Protein AF-A0A958FYV3-F1 (afdb_monomer)

Nearest PDB structures (foldseek):
  8fy4-assembly1_B  TM=3.371E-01  e=1.251E-02  Gallus gallus
  5wlc-assembly1_NJ  TM=3.368E-01  e=6.488E-02  Saccharomyces cerevisiae BY4741
  7d5t-assembly1_RD  TM=2.817E-01  e=2.344E-01  Saccharomyces cerevisiae S288C
  8qai-assembly2_B  TM=2.475E-01  e=8.136E-01  synthetic construct
  1ukl-assembly1_A  TM=3.806E-01  e=6.829E+00  Mus musculus

Secondary structure (DSSP, 8-state):
-----------SSHHHHHHHHHHHHHHHTTT-HHHHHHHHHHHHTS-----HHHHHHHHHHHHHTT-TTHHHHHHHHHHH-TT-HHHHHHHHHHHHTTS--HHHHHHHHHHHHHS-HHHHTT-HHHHHHHHHHHHHTT-HHHHHHHHHHHHHHS-GGGHHHHHHHHHIIIIIT-------SHHHHHHHHHHHHHHHHHHHHHHHHTT-GGGHHHHHHHHHHHHHHHHHHHHSS-TTSS-TTHHHHHHHHHHHHHHHHHHHHHHH----TTS-THHHHHHHHHHHHHTT-HHHHHHHHHHH-TTS---HHHHHHHHHHHHHHHHHHTPPP---S------------HHHHHHHHHHHTTTTHHHHHHHHHT-HHHHHHHHHHHHHH-

Radius of gyration: 28.13 Å; Cα contacts (8 Å, |Δi|>4): 387; chains: 1; bounding box: 64×42×103 Å

Structure (mmCIF, N/CA/C/O backbone):
data_AF-A0A958FYV3-F1
#
_entry.id   AF-A0A958FYV3-F1
#
loop_
_atom_site.group_PDB
_atom_site.id
_atom_site.type_symbol
_atom_site.label_atom_id
_atom_site.label_alt_id
_atom_site.label_comp_id
_atom_site.label_asym_id
_atom_site.label_entity_id
_atom_site.label_seq_id
_atom_site.pdbx_PDB_ins_code
_atom_site.Cartn_x
_atom_site.Cartn_y
_atom_site.Cartn_z
_atom_site.occupancy
_atom_site.B_iso_or_equiv
_atom_site.auth_seq_id
_atom_site.auth_comp_id
_atom_site.auth_asym_id
_atom_site.auth_atom_id
_atom_site.pdbx_PDB_model_num
ATOM 1 N N . MET A 1 1 ? 13.587 -24.265 -43.098 1.00 34.12 1 MET A N 1
ATOM 2 C CA . MET A 1 1 ? 14.657 -23.269 -42.866 1.00 34.12 1 MET A CA 1
ATOM 3 C C . MET A 1 1 ? 14.611 -22.911 -41.385 1.00 34.12 1 MET A C 1
ATOM 5 O O . MET A 1 1 ? 13.735 -22.169 -40.984 1.00 34.12 1 MET A O 1
ATOM 9 N N . MET A 1 2 ? 15.181 -23.729 -40.501 1.00 28.36 2 MET A N 1
ATOM 10 C CA . MET A 1 2 ? 16.553 -23.625 -39.972 1.00 28.36 2 MET A CA 1
ATOM 11 C C . MET A 1 2 ? 16.970 -22.205 -39.547 1.00 28.36 2 MET A C 1
ATOM 13 O O . MET A 1 2 ? 17.449 -21.427 -40.358 1.00 28.36 2 MET A O 1
ATOM 17 N N . GLN A 1 3 ? 16.739 -21.961 -38.249 1.00 29.12 3 GLN A N 1
ATOM 18 C CA . GLN A 1 3 ? 17.515 -21.198 -37.262 1.00 29.12 3 GLN A CA 1
ATOM 19 C C . GLN A 1 3 ? 18.078 -19.818 -37.642 1.00 29.12 3 GLN A C 1
ATOM 21 O O . GLN A 1 3 ? 19.073 -19.697 -38.343 1.00 29.12 3 GLN A O 1
ATOM 26 N N . SER A 1 4 ? 17.556 -18.802 -36.953 1.00 27.12 4 SER A N 1
ATOM 27 C CA . SER A 1 4 ? 18.379 -17.752 -36.351 1.00 27.12 4 SER A CA 1
ATOM 28 C C . SER A 1 4 ? 17.964 -17.629 -34.884 1.00 27.12 4 SER A C 1
ATOM 30 O O . SER A 1 4 ? 17.091 -16.847 -34.520 1.00 27.12 4 SER A O 1
ATOM 32 N N . ASN A 1 5 ? 18.550 -18.490 -34.047 1.00 36.88 5 ASN A N 1
ATOM 33 C CA . ASN A 1 5 ? 18.664 -18.222 -32.620 1.00 36.88 5 ASN A CA 1
ATOM 34 C C . ASN A 1 5 ? 19.644 -17.055 -32.491 1.00 36.88 5 ASN A C 1
ATOM 36 O O . ASN A 1 5 ? 20.856 -17.259 -32.582 1.00 36.88 5 ASN A O 1
ATOM 40 N N . ALA A 1 6 ? 19.136 -15.840 -32.297 1.00 31.92 6 ALA A N 1
ATOM 41 C CA . ALA A 1 6 ? 19.962 -14.765 -31.777 1.00 31.92 6 ALA A CA 1
ATOM 42 C C . ALA A 1 6 ? 20.358 -15.159 -30.346 1.00 31.92 6 ALA A C 1
ATOM 44 O O . ALA A 1 6 ? 19.567 -15.063 -29.410 1.00 31.92 6 ALA A O 1
ATOM 45 N N . ALA A 1 7 ? 21.569 -15.695 -30.201 1.00 32.12 7 ALA A N 1
ATOM 46 C CA . ALA A 1 7 ? 22.191 -15.902 -28.905 1.00 32.12 7 ALA A CA 1
ATOM 47 C C . ALA A 1 7 ? 22.250 -14.556 -28.152 1.00 32.12 7 ALA A C 1
ATOM 49 O O . ALA A 1 7 ? 22.536 -13.532 -28.782 1.00 32.12 7 ALA A O 1
ATOM 50 N N . PRO A 1 8 ? 22.011 -14.528 -26.828 1.00 39.31 8 PRO A N 1
ATOM 51 C CA . PRO A 1 8 ? 22.150 -13.306 -26.050 1.00 39.31 8 PRO A CA 1
ATOM 52 C C . PRO A 1 8 ? 23.598 -12.818 -26.160 1.00 39.31 8 PRO A C 1
ATOM 54 O O . PRO A 1 8 ? 24.545 -13.562 -25.890 1.00 39.31 8 PRO A O 1
ATOM 57 N N . GLN A 1 9 ? 23.769 -11.575 -26.608 1.00 42.88 9 GLN A N 1
ATOM 58 C CA . GLN A 1 9 ? 25.075 -10.943 -26.755 1.00 42.88 9 GLN A CA 1
ATOM 59 C C . GLN A 1 9 ? 25.784 -10.883 -25.389 1.00 42.88 9 GLN A C 1
ATOM 61 O O . GLN A 1 9 ? 25.399 -10.142 -24.494 1.00 42.88 9 GLN A O 1
ATOM 66 N N . SER A 1 10 ? 26.813 -11.724 -25.240 1.00 39.25 10 SER A N 1
ATOM 67 C CA . SER A 1 10 ? 27.943 -11.639 -24.299 1.00 39.25 10 SER A CA 1
ATOM 68 C C . SER A 1 10 ? 27.674 -11.065 -22.895 1.00 39.25 10 SER A C 1
ATOM 70 O O . SER A 1 10 ? 28.091 -9.956 -22.557 1.00 39.25 10 SER A O 1
ATOM 72 N N . ALA A 1 11 ? 27.094 -11.879 -22.017 1.00 48.62 11 ALA A N 1
ATOM 73 C CA . ALA A 1 11 ? 27.139 -11.671 -20.572 1.00 48.62 11 ALA A CA 1
ATOM 74 C C . ALA A 1 11 ? 28.494 -12.131 -19.986 1.00 48.62 11 ALA A C 1
ATOM 76 O O . ALA A 1 11 ? 28.552 -13.222 -19.429 1.00 48.62 11 ALA A O 1
ATOM 77 N N . THR A 1 12 ? 29.601 -11.381 -20.121 1.00 50.53 12 THR A N 1
ATOM 78 C CA . THR A 1 12 ? 30.914 -11.940 -19.693 1.00 50.53 12 THR A CA 1
ATOM 79 C C . THR A 1 12 ? 31.930 -11.029 -18.982 1.00 50.53 12 THR A C 1
ATOM 81 O O . THR A 1 12 ? 32.931 -11.555 -18.503 1.00 50.53 12 THR A O 1
ATOM 84 N N . SER A 1 13 ? 31.698 -9.728 -18.748 1.00 50.72 13 SER A N 1
ATOM 85 C CA . SER A 1 13 ? 32.551 -8.982 -17.783 1.00 50.72 13 SER A CA 1
ATOM 86 C C . SER A 1 13 ? 31.850 -7.835 -17.047 1.00 50.72 13 SER A C 1
ATOM 88 O O . SER A 1 13 ? 32.002 -7.714 -15.833 1.00 50.72 13 SER A O 1
ATOM 90 N N . ASN A 1 14 ? 31.020 -7.043 -17.732 1.00 53.59 14 ASN A N 1
ATOM 91 C CA . ASN A 1 14 ? 30.346 -5.892 -17.114 1.00 53.59 14 ASN A CA 1
ATOM 92 C C . ASN A 1 14 ? 29.138 -6.276 -16.236 1.00 53.59 14 ASN A C 1
ATOM 94 O O . ASN A 1 14 ? 28.876 -5.603 -15.243 1.00 53.59 14 ASN A O 1
ATOM 98 N N . SER A 1 15 ? 28.476 -7.407 -16.510 1.00 62.34 15 SER A N 1
ATOM 99 C CA . SER A 1 15 ? 27.395 -7.936 -15.659 1.00 62.34 15 SER A CA 1
ATOM 100 C C . SER A 1 15 ? 27.889 -8.380 -14.280 1.00 62.34 15 SER A C 1
ATOM 102 O O . SER A 1 15 ? 27.174 -8.255 -13.284 1.00 62.34 15 SER A O 1
ATOM 104 N N . ARG A 1 16 ? 29.139 -8.856 -14.203 1.00 75.31 16 ARG A N 1
ATOM 105 C CA . ARG A 1 16 ? 29.803 -9.187 -12.939 1.00 75.31 16 ARG A CA 1
ATOM 106 C C . ARG A 1 16 ? 30.063 -7.930 -12.112 1.00 75.31 16 ARG A C 1
ATOM 108 O O . ARG A 1 16 ? 29.813 -7.954 -10.918 1.00 75.31 16 ARG A O 1
ATOM 115 N N . LEU A 1 17 ? 30.459 -6.825 -12.751 1.00 80.69 17 LEU A N 1
ATOM 116 C CA . LEU A 1 17 ? 30.660 -5.542 -12.072 1.00 80.69 17 LEU A CA 1
ATOM 117 C C . LEU A 1 17 ? 29.359 -4.990 -11.477 1.00 80.69 17 LEU A C 1
ATOM 119 O O . LEU A 1 17 ? 29.371 -4.554 -10.329 1.00 80.69 17 LEU A O 1
ATOM 123 N N . LEU A 1 18 ? 28.239 -5.045 -12.212 1.00 81.81 18 LEU A N 1
ATOM 124 C CA . LEU A 1 18 ? 26.937 -4.618 -11.681 1.00 81.81 18 LEU A CA 1
ATOM 125 C C . LEU A 1 18 ? 26.491 -5.503 -10.508 1.00 81.81 18 LEU A C 1
ATOM 127 O O . LEU A 1 18 ? 26.001 -5.000 -9.500 1.00 81.81 18 LEU A O 1
ATOM 131 N N . ARG A 1 19 ? 26.698 -6.820 -10.609 1.00 85.12 19 ARG A N 1
ATOM 132 C CA . ARG A 1 19 ? 26.375 -7.765 -9.532 1.00 85.12 19 ARG A CA 1
ATOM 133 C C . ARG A 1 19 ? 27.245 -7.553 -8.292 1.00 85.12 19 ARG A C 1
ATOM 135 O O . ARG A 1 19 ? 26.725 -7.554 -7.181 1.00 85.12 19 ARG A O 1
ATOM 142 N N . ASP A 1 20 ? 28.547 -7.359 -8.472 1.00 87.19 20 ASP A N 1
ATOM 143 C CA . ASP A 1 20 ? 29.481 -7.094 -7.377 1.00 87.19 20 ASP A CA 1
ATOM 144 C C . ASP A 1 20 ? 29.157 -5.756 -6.698 1.00 87.19 20 ASP A C 1
ATOM 146 O O . ASP A 1 20 ? 29.166 -5.676 -5.469 1.00 87.19 20 ASP A O 1
ATOM 150 N N . PHE A 1 21 ? 28.792 -4.735 -7.480 1.00 88.56 21 PHE A N 1
ATOM 151 C CA . PHE A 1 21 ? 28.293 -3.462 -6.965 1.00 88.56 21 PHE A CA 1
ATOM 152 C C . PHE A 1 21 ? 27.002 -3.642 -6.158 1.00 88.56 21 PHE A C 1
ATOM 154 O O . PHE A 1 21 ? 26.934 -3.208 -5.010 1.00 88.56 21 PHE A O 1
ATOM 161 N N . TYR A 1 22 ? 26.002 -4.327 -6.719 1.00 88.31 22 TYR A N 1
ATOM 162 C CA . TYR A 1 22 ? 24.737 -4.603 -6.040 1.00 88.31 22 TYR A CA 1
ATOM 163 C C . TYR A 1 22 ? 24.958 -5.320 -4.699 1.00 88.31 22 TYR A C 1
ATOM 165 O O . TYR A 1 22 ? 24.436 -4.895 -3.672 1.00 88.31 22 TYR A O 1
ATOM 173 N N . ASN A 1 23 ? 25.816 -6.342 -4.675 1.00 88.50 23 ASN A N 1
ATOM 174 C CA . ASN A 1 23 ? 26.154 -7.073 -3.452 1.00 88.50 23 ASN A CA 1
ATOM 175 C C . ASN A 1 23 ? 26.835 -6.193 -2.393 1.00 88.50 23 ASN A C 1
ATOM 177 O O . ASN A 1 23 ? 26.639 -6.411 -1.197 1.00 88.50 23 ASN A O 1
ATOM 181 N N . GLN A 1 24 ? 27.654 -5.221 -2.804 1.00 90.31 24 GLN A N 1
ATOM 182 C CA . GLN A 1 24 ? 28.223 -4.240 -1.879 1.00 90.31 24 GLN A CA 1
ATOM 183 C C . GLN A 1 24 ? 27.143 -3.303 -1.344 1.00 90.31 24 GLN A C 1
ATOM 185 O O . GLN A 1 24 ? 27.099 -3.064 -0.140 1.00 90.31 24 GLN A O 1
ATOM 190 N N . LEU A 1 25 ? 26.262 -2.821 -2.222 1.00 88.50 25 LEU A N 1
ATOM 191 C CA . LEU A 1 25 ? 25.208 -1.874 -1.886 1.00 88.50 25 LEU A CA 1
ATOM 192 C C . LEU A 1 25 ? 24.203 -2.462 -0.880 1.00 88.50 25 LEU A C 1
ATOM 194 O O . LEU A 1 25 ? 23.934 -1.831 0.138 1.00 88.50 25 LEU A O 1
ATOM 198 N N . VAL A 1 26 ? 23.737 -3.698 -1.093 1.00 86.31 26 VAL A N 1
ATOM 199 C CA . VAL A 1 26 ? 22.810 -4.401 -0.178 1.00 86.31 26 VAL A CA 1
ATOM 200 C C . VAL A 1 26 ? 23.383 -4.528 1.238 1.00 86.31 26 VAL A C 1
ATOM 202 O O . VAL A 1 26 ? 22.663 -4.392 2.221 1.00 86.31 26 VAL A O 1
ATOM 205 N N . ARG A 1 27 ? 24.698 -4.743 1.379 1.00 86.38 27 ARG A N 1
ATOM 206 C CA . ARG A 1 27 ? 25.340 -4.869 2.702 1.00 86.38 27 ARG A CA 1
ATOM 207 C C . ARG A 1 27 ? 25.347 -3.568 3.495 1.00 86.38 27 ARG A C 1
ATOM 209 O O . ARG A 1 27 ? 25.467 -3.613 4.716 1.00 86.38 27 ARG A O 1
ATOM 216 N N . VAL A 1 28 ? 25.282 -2.427 2.812 1.00 86.56 28 VAL A N 1
ATOM 217 C CA . VAL A 1 28 ? 25.416 -1.112 3.445 1.00 86.56 28 VAL A CA 1
ATOM 218 C C . VAL A 1 28 ? 24.125 -0.305 3.454 1.00 86.56 28 VAL A C 1
ATOM 220 O O . VAL A 1 28 ? 24.064 0.650 4.218 1.00 86.56 28 VAL A O 1
ATOM 223 N N . GLU A 1 29 ? 23.093 -0.670 2.682 1.00 80.94 29 GLU A N 1
ATOM 224 C CA . GLU A 1 29 ? 21.875 0.149 2.547 1.00 80.94 29 GLU A CA 1
ATOM 225 C C . GLU A 1 29 ? 21.207 0.454 3.900 1.00 80.94 29 GLU A C 1
ATOM 227 O O . GLU A 1 29 ? 20.852 1.601 4.158 1.00 80.94 29 GLU A O 1
ATOM 232 N N . TYR A 1 30 ? 21.132 -0.535 4.798 1.00 75.81 30 TYR A N 1
ATOM 233 C CA . TYR A 1 30 ? 20.555 -0.373 6.137 1.00 75.81 30 TYR A CA 1
ATOM 234 C C . TYR A 1 30 ? 21.606 -0.062 7.209 1.00 75.81 30 TYR A C 1
ATOM 236 O O . TYR A 1 30 ? 21.334 0.677 8.150 1.00 75.81 30 TYR A O 1
ATOM 244 N N . ALA A 1 31 ? 22.815 -0.616 7.075 1.00 80.50 31 ALA A N 1
ATOM 245 C CA . ALA A 1 31 ? 23.867 -0.482 8.084 1.00 80.50 31 ALA A CA 1
ATOM 246 C C . ALA A 1 31 ? 24.585 0.877 8.031 1.00 80.50 31 ALA A C 1
ATOM 248 O O . ALA A 1 31 ? 25.045 1.377 9.056 1.00 80.50 31 ALA A O 1
ATOM 249 N N . ASN A 1 32 ? 24.710 1.471 6.840 1.00 84.12 32 ASN A N 1
ATOM 250 C CA . ASN A 1 32 ? 25.352 2.765 6.627 1.00 84.12 32 ASN A CA 1
ATOM 251 C C . ASN A 1 32 ? 24.767 3.487 5.391 1.00 84.12 32 ASN A C 1
ATOM 253 O O . ASN A 1 32 ? 25.402 3.519 4.328 1.00 84.12 32 ASN A O 1
ATOM 257 N N . PRO A 1 33 ? 23.583 4.117 5.525 1.00 84.38 33 PRO A N 1
ATOM 258 C CA . PRO A 1 33 ? 22.890 4.778 4.414 1.00 84.38 33 PRO A CA 1
ATOM 259 C C . PRO A 1 33 ? 23.734 5.843 3.697 1.00 84.38 33 PRO A C 1
ATOM 261 O O . PRO A 1 33 ? 23.690 5.954 2.475 1.00 84.38 33 PRO A O 1
ATOM 264 N N . ASN A 1 34 ? 24.578 6.581 4.428 1.00 87.19 34 ASN A N 1
ATOM 265 C CA . ASN A 1 34 ? 25.470 7.594 3.850 1.00 87.19 34 ASN A CA 1
ATOM 266 C C . ASN A 1 34 ? 26.533 6.983 2.927 1.00 87.19 34 ASN A C 1
ATOM 268 O O . ASN A 1 34 ? 26.903 7.574 1.912 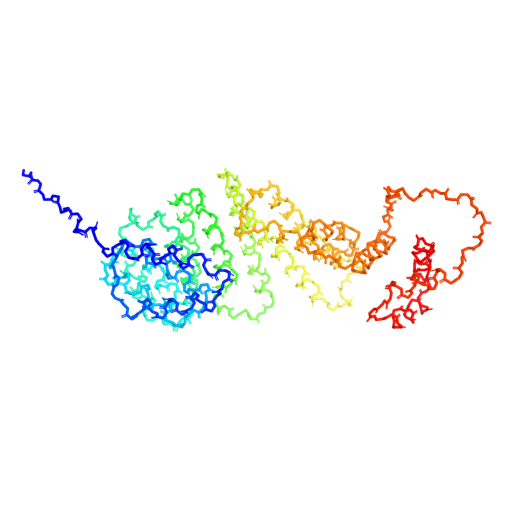1.00 87.19 34 ASN A O 1
ATOM 272 N N . GLN A 1 35 ? 27.051 5.804 3.275 1.00 89.88 35 GLN A N 1
ATOM 273 C CA . GLN A 1 35 ? 27.976 5.076 2.411 1.00 89.88 35 GLN A CA 1
ATOM 274 C C . GLN A 1 35 ? 27.256 4.511 1.185 1.00 89.88 35 GLN A C 1
ATOM 276 O O . GLN A 1 35 ? 27.796 4.593 0.083 1.00 89.88 35 GLN A O 1
ATOM 281 N N . ALA A 1 36 ? 26.040 3.988 1.359 1.00 88.38 36 ALA A N 1
ATOM 282 C CA . ALA A 1 36 ? 25.208 3.515 0.257 1.00 88.38 36 ALA A CA 1
ATOM 283 C C . ALA A 1 36 ? 24.913 4.638 -0.755 1.00 88.38 36 ALA A C 1
ATOM 285 O O . ALA A 1 36 ? 25.054 4.438 -1.960 1.00 88.38 36 ALA A O 1
ATOM 286 N N . PHE A 1 37 ? 24.615 5.844 -0.264 1.00 90.25 37 PHE A N 1
ATOM 287 C CA . PHE A 1 37 ? 24.404 7.037 -1.086 1.00 90.25 37 PHE A CA 1
ATOM 288 C C . PHE A 1 37 ? 25.637 7.366 -1.944 1.00 90.25 37 PHE A C 1
ATO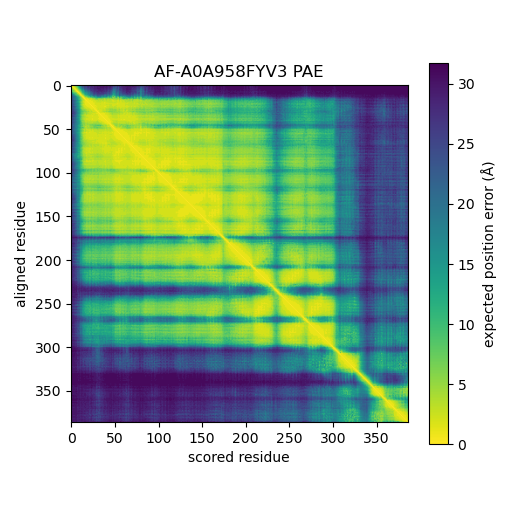M 290 O O . PHE A 1 37 ? 25.540 7.471 -3.161 1.00 90.25 37 PHE A O 1
ATOM 297 N N . LYS A 1 38 ? 26.832 7.408 -1.338 1.00 90.62 38 LYS A N 1
ATOM 298 C CA . LYS A 1 38 ? 28.089 7.650 -2.073 1.00 90.62 38 LYS A CA 1
ATOM 299 C C . LYS A 1 38 ? 28.391 6.573 -3.116 1.00 90.62 38 LYS A C 1
ATOM 301 O O . LYS A 1 38 ? 28.961 6.871 -4.162 1.00 90.62 38 LYS A O 1
ATOM 306 N N . LEU A 1 39 ? 28.045 5.314 -2.838 1.00 91.44 39 LEU A N 1
ATOM 307 C CA . LEU A 1 39 ? 28.208 4.235 -3.815 1.00 91.44 39 LEU A CA 1
ATOM 308 C C . LEU A 1 39 ? 27.315 4.457 -5.040 1.00 91.44 39 LEU A C 1
ATOM 310 O O . LEU A 1 39 ? 27.761 4.194 -6.154 1.00 91.44 39 LEU A O 1
ATOM 314 N N . LEU A 1 40 ? 26.095 4.967 -4.854 1.00 92.19 40 LEU A N 1
ATOM 315 C CA . LEU A 1 40 ? 25.18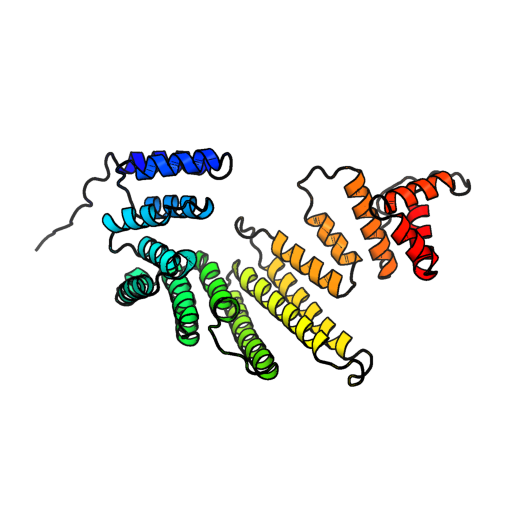6 5.311 -5.950 1.00 92.19 40 LEU A CA 1
ATOM 316 C C . LEU A 1 40 ? 25.677 6.508 -6.781 1.00 92.19 40 LEU A C 1
ATOM 318 O O . LEU A 1 40 ? 25.537 6.487 -8.002 1.00 92.19 40 LEU A O 1
ATOM 322 N N . ASP A 1 41 ? 26.325 7.501 -6.170 1.00 90.00 41 ASP A N 1
ATOM 323 C CA . ASP A 1 41 ? 26.976 8.581 -6.928 1.00 90.00 41 ASP A CA 1
ATOM 324 C C . ASP A 1 41 ? 28.082 8.029 -7.843 1.00 90.00 41 ASP A C 1
ATOM 326 O O . ASP A 1 41 ? 28.078 8.265 -9.052 1.00 90.00 41 ASP A O 1
ATOM 330 N N . VAL A 1 42 ? 28.970 7.188 -7.295 1.00 87.56 42 VAL A N 1
ATOM 331 C CA . VAL A 1 42 ? 30.026 6.504 -8.071 1.00 87.56 42 VAL A CA 1
ATOM 332 C C . VAL A 1 42 ? 29.431 5.592 -9.144 1.00 87.56 42 VAL A C 1
ATOM 334 O O . VAL A 1 42 ? 30.024 5.397 -10.209 1.00 87.56 42 VAL A O 1
ATOM 337 N N . PHE A 1 43 ? 28.266 5.005 -8.872 1.00 86.56 43 PHE A N 1
ATOM 338 C CA . PHE A 1 43 ? 27.563 4.171 -9.831 1.00 86.56 43 PHE A CA 1
ATOM 339 C C . PHE A 1 43 ? 27.177 4.959 -11.086 1.00 86.56 43 PHE A C 1
ATOM 341 O O . PHE A 1 43 ? 27.436 4.516 -12.202 1.00 86.56 43 PHE A O 1
ATOM 348 N N . LEU A 1 44 ? 26.623 6.155 -10.906 1.00 84.00 44 LEU A N 1
ATOM 349 C CA . LEU A 1 44 ? 26.161 7.014 -11.997 1.00 84.00 44 LEU A CA 1
ATOM 350 C C . LEU A 1 44 ? 27.299 7.596 -12.847 1.00 84.00 44 LEU A C 1
ATOM 352 O O . LEU A 1 44 ? 27.073 7.992 -13.989 1.00 84.00 44 LEU A O 1
ATOM 356 N N . GLU A 1 45 ? 28.518 7.636 -12.314 1.00 85.88 45 GLU A N 1
ATOM 357 C CA . GLU A 1 45 ? 29.718 8.089 -13.029 1.00 85.88 45 GLU A CA 1
ATOM 358 C C . GLU A 1 45 ? 30.389 6.981 -13.859 1.00 85.88 45 GLU A C 1
ATOM 360 O O . GLU A 1 45 ? 31.272 7.252 -14.678 1.00 85.88 45 GLU A O 1
ATOM 365 N N . ARG A 1 46 ? 29.986 5.718 -13.672 1.00 82.88 46 ARG A N 1
ATOM 366 C CA . ARG A 1 46 ? 30.576 4.554 -14.346 1.00 82.88 46 ARG A CA 1
ATOM 367 C C . ARG A 1 46 ? 29.594 3.918 -15.325 1.00 82.88 46 ARG A C 1
ATOM 369 O O . ARG A 1 46 ? 28.380 3.979 -15.171 1.00 82.88 46 ARG A O 1
ATOM 376 N N . LYS A 1 47 ? 30.134 3.255 -16.350 1.00 79.81 47 LYS A N 1
ATOM 377 C CA . LYS A 1 47 ? 29.330 2.454 -17.281 1.00 79.81 47 LYS A CA 1
ATOM 378 C C . LYS A 1 47 ? 29.173 1.038 -16.737 1.00 79.81 47 LYS A C 1
ATOM 380 O O . LYS A 1 47 ? 30.151 0.296 -16.672 1.00 79.81 47 LYS A O 1
ATOM 385 N N . TYR A 1 48 ? 27.944 0.677 -16.393 1.00 80.62 48 TYR A N 1
ATOM 386 C CA . TYR A 1 48 ? 27.540 -0.691 -16.078 1.00 80.62 48 TYR A CA 1
ATOM 387 C C . TYR A 1 48 ? 26.647 -1.227 -17.190 1.00 80.62 48 TYR A C 1
ATOM 389 O O . TYR A 1 48 ? 25.943 -0.450 -17.826 1.00 80.62 48 TYR A O 1
ATOM 397 N N . ASN A 1 49 ? 26.680 -2.545 -17.378 1.00 81.69 49 ASN A N 1
ATOM 398 C CA . ASN A 1 49 ? 25.740 -3.301 -18.202 1.00 81.69 49 ASN A CA 1
ATOM 399 C C . ASN A 1 49 ? 25.288 -4.508 -17.378 1.00 81.69 49 ASN A C 1
ATOM 401 O O . ASN A 1 49 ? 26.088 -5.062 -16.614 1.00 81.69 49 ASN A O 1
ATOM 405 N N . GLY A 1 50 ? 24.058 -4.967 -17.557 1.00 84.69 50 GLY A N 1
ATOM 406 C CA . GLY A 1 50 ? 23.580 -6.158 -16.865 1.00 84.69 50 GLY A CA 1
ATOM 407 C C . GLY A 1 50 ? 22.097 -6.434 -17.075 1.00 84.69 50 GLY A C 1
ATOM 408 O O . GLY A 1 50 ? 21.415 -5.645 -17.714 1.00 84.69 50 GLY A O 1
ATOM 409 N N . PRO A 1 51 ? 21.598 -7.577 -16.576 1.00 89.56 51 PRO A N 1
ATOM 410 C CA . PRO A 1 51 ? 20.199 -7.960 -16.738 1.00 89.56 51 PRO A CA 1
ATOM 411 C C . PRO A 1 51 ? 19.235 -6.952 -16.081 1.00 89.56 51 PRO A C 1
ATOM 413 O O . PRO A 1 51 ? 19.618 -6.330 -15.081 1.00 89.56 51 PRO A O 1
ATOM 416 N N . PRO A 1 52 ? 17.987 -6.844 -16.581 1.00 90.50 52 PRO A N 1
ATOM 417 C CA . PRO A 1 52 ? 16.975 -5.920 -16.065 1.00 90.50 52 PRO A CA 1
ATOM 418 C C . PRO A 1 52 ? 16.771 -6.009 -14.552 1.00 90.50 52 PRO A C 1
ATOM 420 O O . PRO A 1 52 ? 16.798 -4.984 -13.879 1.00 90.50 52 PRO A O 1
ATOM 423 N N . ASP A 1 53 ? 16.710 -7.224 -13.997 1.00 90.06 53 ASP A N 1
ATOM 424 C CA . ASP A 1 53 ? 16.535 -7.453 -12.556 1.00 90.06 53 ASP A CA 1
ATOM 425 C C . ASP A 1 53 ? 17.57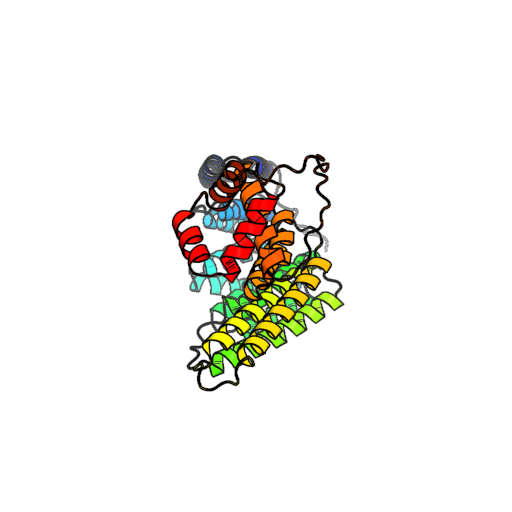7 -6.722 -11.698 1.00 90.06 53 ASP A C 1
ATOM 427 O O . ASP A 1 53 ? 17.274 -6.231 -10.613 1.00 90.06 53 ASP A O 1
ATOM 431 N N . LEU A 1 54 ? 18.832 -6.639 -12.155 1.00 91.00 54 LEU A N 1
ATOM 432 C CA . LEU A 1 54 ? 19.871 -5.933 -11.404 1.00 91.00 54 LEU A CA 1
ATOM 433 C C . LEU A 1 54 ? 19.691 -4.415 -11.485 1.00 91.00 54 LEU A C 1
ATOM 435 O O . LEU A 1 54 ? 19.912 -3.733 -10.486 1.00 91.00 54 LEU A O 1
ATOM 439 N N . TRP A 1 55 ? 19.268 -3.894 -12.638 1.00 93.75 55 TRP A N 1
ATOM 440 C CA . TRP A 1 55 ? 18.922 -2.480 -12.790 1.00 93.75 55 TRP A CA 1
ATOM 441 C C . TRP A 1 55 ? 17.723 -2.100 -11.916 1.00 93.75 55 TRP A C 1
ATOM 443 O O . TRP A 1 55 ? 17.812 -1.113 -11.182 1.00 93.75 55 TRP A O 1
ATOM 453 N N . HIS A 1 56 ? 16.668 -2.922 -11.925 1.00 92.56 56 HIS A N 1
ATOM 454 C CA . HIS A 1 56 ? 15.502 -2.800 -11.048 1.00 92.56 56 HIS A CA 1
ATOM 455 C C . HIS A 1 56 ? 15.944 -2.743 -9.583 1.00 92.56 56 HIS A C 1
ATOM 457 O O . HIS A 1 56 ? 15.696 -1.763 -8.885 1.00 92.56 56 HIS A O 1
ATOM 463 N N . ASN A 1 57 ? 16.695 -3.749 -9.126 1.00 91.44 57 ASN A N 1
ATOM 464 C CA . ASN A 1 57 ? 17.103 -3.854 -7.728 1.00 91.44 57 ASN A CA 1
ATOM 465 C C . ASN A 1 57 ? 17.963 -2.666 -7.260 1.00 91.44 57 ASN A C 1
ATOM 467 O O . ASN A 1 57 ? 17.745 -2.146 -6.165 1.00 91.44 57 ASN A O 1
ATOM 471 N N . VAL A 1 58 ? 18.916 -2.198 -8.076 1.00 92.44 58 VAL A N 1
ATOM 472 C CA . VAL A 1 58 ? 19.720 -1.008 -7.740 1.00 92.44 58 VAL A CA 1
ATOM 473 C C . VAL A 1 58 ? 18.848 0.251 -7.714 1.00 92.44 58 VAL A C 1
ATOM 475 O O . VAL A 1 58 ? 18.985 1.066 -6.799 1.00 92.44 58 VAL A O 1
ATOM 478 N N . GLY A 1 59 ? 17.921 0.400 -8.664 1.00 92.38 59 GLY A N 1
ATOM 479 C CA . GLY A 1 59 ? 16.959 1.501 -8.678 1.00 92.38 59 GLY A CA 1
ATOM 480 C C . GLY A 1 59 ? 16.041 1.508 -7.451 1.00 92.38 59 GLY A C 1
ATOM 481 O O . GLY A 1 59 ? 15.822 2.564 -6.859 1.00 92.38 59 GLY A O 1
ATOM 482 N N . MET A 1 60 ? 15.583 0.339 -6.996 1.00 90.19 60 MET A N 1
ATOM 483 C CA . MET A 1 60 ? 14.775 0.203 -5.779 1.00 90.19 60 MET A CA 1
ATOM 484 C C . MET A 1 60 ? 15.554 0.583 -4.517 1.00 90.19 60 MET A C 1
ATOM 486 O O . MET A 1 60 ? 15.009 1.277 -3.657 1.00 90.19 60 MET A O 1
ATOM 490 N N . ILE A 1 61 ? 16.835 0.207 -4.411 1.00 90.25 61 ILE A N 1
ATOM 491 C CA . ILE A 1 61 ? 17.692 0.667 -3.304 1.00 90.25 61 ILE A CA 1
ATOM 492 C C . ILE A 1 61 ? 17.843 2.192 -3.347 1.00 90.25 61 ILE A C 1
ATOM 494 O O . ILE A 1 61 ? 17.658 2.865 -2.332 1.00 90.25 61 ILE A O 1
ATOM 498 N N . ALA A 1 62 ? 18.123 2.756 -4.525 1.00 91.38 62 ALA A N 1
ATOM 499 C CA . ALA A 1 62 ? 18.213 4.203 -4.696 1.00 91.38 62 ALA A CA 1
ATOM 500 C C . ALA A 1 62 ? 16.902 4.911 -4.315 1.00 91.38 62 ALA A C 1
ATOM 502 O O . ALA A 1 62 ? 16.938 5.993 -3.731 1.00 91.38 62 ALA A O 1
ATOM 503 N N . SER A 1 63 ? 15.753 4.285 -4.578 1.00 88.19 63 SER A N 1
ATOM 504 C CA . SER A 1 63 ? 14.446 4.774 -4.141 1.00 88.19 63 SER A CA 1
ATOM 505 C C . SER A 1 63 ? 14.274 4.745 -2.626 1.00 88.19 63 SER A C 1
ATOM 507 O O . SER A 1 63 ? 13.849 5.745 -2.053 1.00 88.19 63 SER A O 1
ATOM 509 N N . ARG A 1 64 ? 14.641 3.644 -1.957 1.00 86.25 64 ARG A N 1
ATOM 510 C CA . ARG A 1 64 ? 14.576 3.538 -0.486 1.00 86.25 64 ARG A CA 1
ATOM 511 C C . ARG A 1 64 ? 15.453 4.573 0.214 1.00 86.25 64 ARG A C 1
ATOM 513 O O . ARG A 1 64 ? 15.066 5.105 1.247 1.00 86.25 64 ARG A O 1
ATOM 520 N N . LEU A 1 65 ? 16.607 4.887 -0.372 1.00 86.12 65 LEU A N 1
ATOM 521 C CA . LEU A 1 65 ? 17.518 5.930 0.110 1.00 86.12 65 LEU A CA 1
ATOM 522 C C . LEU A 1 65 ? 17.088 7.350 -0.290 1.00 86.12 65 LEU A C 1
ATOM 524 O O . LEU A 1 65 ? 17.789 8.308 0.032 1.00 86.12 65 LEU A O 1
ATOM 528 N N . ASN A 1 66 ? 15.971 7.490 -1.011 1.00 86.94 66 ASN A N 1
ATOM 529 C CA . ASN A 1 66 ? 15.486 8.744 -1.579 1.00 86.94 66 ASN A CA 1
ATOM 530 C C . ASN A 1 66 ? 16.567 9.497 -2.384 1.00 86.94 66 ASN A C 1
ATOM 532 O O . ASN A 1 66 ? 16.725 10.714 -2.287 1.00 86.94 66 ASN A O 1
ATOM 536 N N . HIS A 1 67 ? 17.355 8.759 -3.169 1.00 90.56 67 HIS A N 1
ATOM 537 C CA . HIS A 1 67 ? 18.440 9.330 -3.957 1.00 90.56 67 HIS A CA 1
ATOM 538 C C . HIS A 1 67 ? 17.872 10.251 -5.059 1.00 90.56 67 HIS A C 1
ATOM 540 O O . HIS A 1 67 ? 16.961 9.842 -5.793 1.00 90.56 67 HIS A O 1
ATOM 546 N N . PRO A 1 68 ? 18.408 11.472 -5.256 1.00 86.81 68 PRO A N 1
ATOM 547 C CA . PRO A 1 68 ? 17.862 12.439 -6.214 1.00 86.81 68 PRO A CA 1
ATOM 548 C C . PRO A 1 68 ? 17.940 11.939 -7.660 1.00 86.81 68 PRO A C 1
ATOM 550 O O . PRO A 1 68 ? 17.071 12.229 -8.470 1.00 86.81 68 PRO A O 1
ATOM 553 N N . ARG A 1 69 ? 18.948 11.119 -7.971 1.00 88.81 69 ARG A N 1
ATOM 554 C CA . ARG A 1 69 ? 19.196 10.571 -9.315 1.00 88.81 69 ARG A CA 1
ATOM 555 C C . ARG A 1 69 ? 18.686 9.135 -9.507 1.00 88.81 69 ARG A C 1
ATOM 557 O O . ARG A 1 69 ? 19.117 8.445 -10.424 1.00 88.81 69 ARG A O 1
ATOM 564 N N . ARG A 1 70 ? 17.782 8.653 -8.642 1.00 91.12 70 ARG A N 1
ATOM 565 C CA . ARG A 1 70 ? 17.235 7.277 -8.701 1.00 91.12 70 ARG A CA 1
ATOM 566 C C . ARG A 1 70 ? 16.615 6.931 -10.061 1.00 91.12 70 ARG A C 1
ATOM 568 O O . ARG A 1 70 ? 16.817 5.832 -10.566 1.00 91.12 70 ARG A O 1
ATOM 575 N N . LEU A 1 71 ? 15.949 7.892 -10.702 1.00 90.88 71 LEU A N 1
ATOM 576 C CA . LEU A 1 71 ? 15.322 7.688 -12.007 1.00 90.88 71 LEU A CA 1
ATOM 577 C C . LEU A 1 71 ? 16.340 7.536 -13.145 1.00 90.88 71 LEU A C 1
ATOM 579 O O . LEU A 1 71 ? 16.093 6.822 -14.114 1.00 90.88 71 LEU A O 1
ATOM 583 N N . GLU A 1 72 ? 17.514 8.161 -13.026 1.00 92.56 72 GLU A N 1
ATOM 584 C CA . GLU A 1 72 ? 18.582 8.014 -14.019 1.00 92.56 72 GLU A CA 1
ATOM 585 C C . GLU A 1 72 ? 19.110 6.577 -14.084 1.00 92.56 72 GLU A C 1
ATOM 587 O O . GLU A 1 72 ? 19.494 6.124 -15.162 1.00 92.56 72 GLU A O 1
ATOM 592 N N . ILE A 1 73 ? 19.086 5.859 -12.955 1.00 92.31 73 ILE A N 1
ATOM 593 C CA . ILE A 1 73 ? 19.484 4.449 -12.856 1.00 92.31 73 ILE A CA 1
ATOM 594 C C . ILE A 1 73 ? 18.494 3.569 -13.621 1.00 92.31 73 ILE A C 1
ATOM 596 O O . ILE A 1 73 ? 18.906 2.805 -14.491 1.00 92.31 73 ILE A O 1
ATOM 600 N N . ILE A 1 74 ? 17.192 3.722 -13.359 1.00 94.00 74 ILE A N 1
ATOM 601 C CA . ILE A 1 74 ? 16.138 2.981 -14.072 1.00 94.00 74 ILE A CA 1
ATOM 602 C C . ILE A 1 74 ? 16.206 3.270 -15.578 1.00 94.00 74 ILE A C 1
ATOM 604 O O . ILE A 1 74 ? 16.238 2.355 -16.400 1.00 94.00 74 ILE A O 1
ATOM 608 N N . ARG A 1 75 ? 16.341 4.548 -15.957 1.00 93.38 75 ARG A N 1
ATOM 609 C CA . ARG A 1 75 ? 16.462 4.962 -17.363 1.00 93.38 75 ARG A CA 1
ATOM 610 C C . ARG A 1 75 ? 17.758 4.491 -18.021 1.00 93.38 75 ARG A C 1
ATOM 612 O O . ARG A 1 75 ? 17.794 4.358 -19.241 1.00 93.38 75 ARG A O 1
ATOM 619 N N . ALA A 1 76 ? 18.825 4.246 -17.259 1.00 91.75 76 ALA A N 1
ATOM 620 C CA . ALA A 1 76 ? 20.025 3.593 -17.777 1.00 91.75 76 ALA A CA 1
ATOM 621 C C . ALA A 1 76 ? 19.755 2.130 -18.132 1.00 91.75 76 ALA A C 1
ATOM 623 O O . ALA A 1 76 ? 20.110 1.724 -19.238 1.00 91.75 76 ALA A O 1
ATOM 624 N N . GLY A 1 77 ? 19.046 1.401 -17.267 1.00 92.50 77 GLY A N 1
ATOM 625 C CA . GLY A 1 77 ? 18.559 0.054 -17.563 1.00 92.50 77 GLY A CA 1
ATOM 626 C C . GLY A 1 77 ? 17.673 0.016 -18.809 1.00 92.50 77 GLY A C 1
ATOM 627 O O . GLY A 1 77 ? 17.922 -0.784 -19.703 1.00 92.50 77 GLY A O 1
ATOM 628 N N . LEU A 1 78 ? 16.719 0.945 -18.944 1.00 94.81 78 LEU A N 1
ATOM 629 C CA . LEU A 1 78 ? 15.831 1.034 -20.116 1.00 94.81 78 LEU A CA 1
ATOM 630 C C . LEU A 1 78 ? 16.548 1.371 -21.433 1.00 94.81 78 LEU A C 1
ATOM 632 O O . LEU A 1 78 ? 16.035 1.053 -22.503 1.00 94.81 78 LEU A O 1
ATOM 636 N N . ARG A 1 79 ? 17.731 2.001 -21.401 1.00 93.75 79 ARG A N 1
ATOM 637 C CA . ARG A 1 79 ? 18.546 2.169 -22.620 1.00 93.75 79 ARG A CA 1
ATOM 638 C C . ARG A 1 79 ? 19.132 0.843 -23.104 1.00 93.75 79 ARG A C 1
ATOM 640 O O . ARG A 1 79 ? 19.339 0.690 -24.303 1.00 93.75 79 ARG A O 1
ATOM 647 N N . GLU A 1 80 ? 19.416 -0.081 -22.188 1.00 91.56 80 GLU A N 1
ATOM 648 C CA . GLU A 1 80 ? 19.918 -1.425 -22.496 1.00 91.56 80 GLU A CA 1
ATOM 649 C C . GLU A 1 80 ? 18.763 -2.397 -22.800 1.00 91.56 80 GLU A C 1
ATOM 651 O O . GLU A 1 80 ? 18.857 -3.200 -23.726 1.00 91.56 80 GLU A O 1
ATOM 656 N N . TRP A 1 81 ? 17.646 -2.266 -22.078 1.00 94.38 81 TRP A N 1
ATOM 657 C CA . TRP A 1 81 ? 16.477 -3.145 -22.138 1.00 94.38 81 TRP A CA 1
ATOM 658 C C . TRP A 1 81 ? 15.182 -2.340 -22.347 1.00 94.38 81 TRP A C 1
ATOM 660 O O . TRP A 1 81 ? 14.375 -2.199 -21.429 1.00 94.38 81 TRP A O 1
ATOM 670 N N . PRO A 1 82 ? 14.953 -1.787 -23.551 1.00 94.06 82 PRO A N 1
ATOM 671 C CA . PRO A 1 82 ? 13.875 -0.824 -23.792 1.00 94.06 82 PRO A CA 1
ATOM 672 C C . PRO A 1 82 ? 12.461 -1.406 -23.715 1.00 94.06 82 PRO A C 1
ATOM 674 O O . PRO A 1 82 ? 11.501 -0.639 -23.639 1.00 94.06 82 PRO A O 1
ATOM 677 N N . GLU A 1 83 ? 12.310 -2.727 -23.784 1.00 94.00 83 GLU A N 1
ATOM 678 C CA . GLU A 1 83 ? 11.020 -3.433 -23.731 1.00 94.00 83 GLU A CA 1
ATOM 679 C C . GLU A 1 83 ? 10.812 -4.202 -22.420 1.00 94.00 83 GLU A C 1
ATOM 681 O O . GLU A 1 83 ? 9.863 -4.976 -22.314 1.00 94.00 83 GLU A O 1
ATOM 686 N N . ASP A 1 84 ? 11.693 -4.028 -21.432 1.00 95.88 84 ASP A N 1
ATOM 687 C CA . ASP A 1 84 ? 11.540 -4.710 -20.151 1.00 95.88 84 ASP A CA 1
ATOM 688 C C . ASP A 1 84 ? 10.356 -4.143 -19.355 1.00 95.88 84 ASP A C 1
ATOM 690 O O . ASP A 1 84 ? 10.279 -2.940 -19.104 1.00 95.88 84 ASP A O 1
ATOM 694 N N . VAL A 1 85 ? 9.417 -5.015 -18.979 1.00 95.88 85 VAL A N 1
ATOM 695 C CA . VAL A 1 85 ? 8.144 -4.613 -18.364 1.00 95.88 85 VAL A CA 1
ATOM 696 C C . VAL A 1 85 ? 8.348 -4.062 -16.956 1.00 95.88 85 VAL A C 1
ATOM 698 O O . VAL A 1 85 ? 7.742 -3.043 -16.632 1.00 95.88 85 VAL A O 1
ATOM 701 N N . ASP A 1 86 ? 9.197 -4.684 -16.132 1.00 93.19 86 ASP A N 1
ATOM 702 C CA . ASP A 1 86 ? 9.436 -4.234 -14.755 1.00 93.19 86 ASP A CA 1
ATOM 703 C C . ASP A 1 86 ? 10.121 -2.861 -14.744 1.00 93.19 86 ASP A C 1
ATOM 705 O O . ASP A 1 86 ? 9.655 -1.951 -14.060 1.00 93.19 86 ASP A O 1
ATOM 709 N N . LEU A 1 87 ? 11.155 -2.657 -15.568 1.00 95.88 87 LEU A N 1
ATOM 710 C CA . LEU A 1 87 ? 11.821 -1.354 -15.674 1.00 95.88 87 LEU A CA 1
ATOM 711 C C . LEU A 1 87 ? 10.904 -0.259 -16.238 1.00 95.88 87 LEU A C 1
ATOM 713 O O . LEU A 1 87 ? 10.986 0.895 -15.808 1.00 95.88 87 LEU A O 1
ATOM 717 N N . LEU A 1 88 ? 10.032 -0.595 -17.196 1.00 97.31 88 LEU A N 1
ATOM 718 C CA . LEU A 1 88 ? 9.023 0.340 -17.702 1.00 97.31 88 LEU A CA 1
ATOM 719 C C . LEU A 1 88 ? 8.006 0.686 -16.609 1.00 97.31 88 LEU A C 1
ATOM 721 O O . LEU A 1 88 ? 7.643 1.852 -16.475 1.00 97.31 88 LEU A O 1
ATOM 725 N N . CYS A 1 89 ? 7.582 -0.294 -15.809 1.00 96.56 89 CYS A N 1
ATOM 726 C CA . CYS A 1 89 ? 6.704 -0.077 -14.662 1.00 96.56 89 CYS A CA 1
ATOM 727 C C . CYS A 1 89 ? 7.364 0.806 -13.591 1.00 96.56 89 CYS A C 1
ATOM 729 O O . CYS A 1 89 ? 6.696 1.682 -13.044 1.00 96.56 89 CYS A O 1
ATOM 731 N N . ASP A 1 90 ? 8.662 0.639 -13.326 1.00 94.94 90 ASP A N 1
ATOM 732 C CA . ASP A 1 90 ? 9.401 1.495 -12.394 1.00 94.94 90 ASP A CA 1
ATOM 733 C C . ASP A 1 90 ? 9.483 2.950 -12.895 1.00 94.94 90 ASP A C 1
ATOM 735 O O . ASP A 1 90 ? 9.126 3.872 -12.160 1.00 94.94 90 ASP A O 1
ATOM 739 N N . ASP A 1 91 ? 9.917 3.183 -14.148 1.00 95.88 91 ASP A N 1
ATOM 740 C CA . ASP A 1 91 ? 9.979 4.538 -14.746 1.00 95.88 91 ASP A CA 1
ATOM 741 C C . ASP A 1 91 ? 8.585 5.178 -14.739 1.00 95.88 91 ASP A C 1
ATOM 743 O O . ASP A 1 91 ? 8.430 6.343 -14.369 1.00 95.88 91 ASP A O 1
ATOM 747 N N . PHE A 1 92 ? 7.553 4.391 -15.056 1.00 96.50 92 PHE A N 1
ATOM 748 C CA . PHE A 1 92 ? 6.161 4.816 -15.004 1.00 96.50 92 PHE A CA 1
ATOM 749 C C . PHE A 1 92 ? 5.733 5.266 -13.603 1.00 96.50 92 PHE A C 1
ATOM 751 O O . PHE A 1 92 ? 5.231 6.386 -13.464 1.00 96.50 92 PHE A O 1
ATOM 758 N N . GLN A 1 93 ? 5.984 4.452 -12.569 1.00 93.88 93 GLN A N 1
ATOM 759 C CA . GLN A 1 93 ? 5.655 4.773 -11.177 1.00 93.88 93 GLN A CA 1
ATOM 760 C C . GLN A 1 93 ? 6.309 6.076 -10.717 1.00 93.88 93 GLN A C 1
ATOM 762 O O . GLN A 1 93 ? 5.659 6.901 -10.070 1.00 93.88 93 GLN A O 1
ATOM 767 N N . PHE A 1 94 ? 7.575 6.306 -11.074 1.00 91.62 94 PHE A N 1
ATOM 768 C CA . PHE A 1 94 ? 8.244 7.567 -10.755 1.00 91.62 94 PHE A CA 1
ATOM 769 C C . PHE A 1 94 ? 7.631 8.754 -11.496 1.00 91.62 94 PHE A C 1
ATOM 771 O O . PHE A 1 94 ? 7.442 9.806 -10.881 1.00 91.62 94 PHE A O 1
ATOM 778 N N . CYS A 1 95 ? 7.292 8.590 -12.778 1.00 92.19 95 CYS A N 1
ATOM 779 C CA . CYS A 1 95 ? 6.724 9.661 -13.595 1.00 92.19 95 CYS A CA 1
ATOM 780 C C . CYS A 1 95 ? 5.354 10.110 -13.075 1.00 92.19 95 CYS A C 1
ATOM 782 O O . CYS A 1 95 ? 5.161 11.302 -12.841 1.00 92.19 95 CYS A O 1
ATOM 784 N N . TYR A 1 96 ? 4.410 9.190 -12.833 1.00 88.81 96 TYR A N 1
ATOM 785 C CA . TYR A 1 96 ? 3.108 9.592 -12.288 1.00 88.81 96 TYR A CA 1
ATOM 786 C C . TYR A 1 96 ? 3.142 9.845 -10.777 1.00 88.81 96 TYR A C 1
ATOM 788 O O . TYR A 1 96 ? 2.234 10.494 -10.266 1.00 88.81 96 TYR A O 1
ATOM 796 N N . GLY A 1 97 ? 4.132 9.328 -10.049 1.00 85.56 97 GLY A N 1
ATOM 797 C CA . GLY A 1 97 ? 4.283 9.479 -8.604 1.00 85.56 97 GLY A CA 1
ATOM 798 C C . GLY A 1 97 ? 5.128 10.694 -8.229 1.00 85.56 97 GLY A C 1
ATOM 799 O O . GLY A 1 97 ? 4.609 11.802 -8.109 1.00 85.56 97 GLY A O 1
ATOM 800 N N . SER A 1 98 ? 6.423 10.464 -7.996 1.00 82.69 98 SER A N 1
ATOM 801 C CA . SER A 1 98 ? 7.337 11.434 -7.376 1.00 82.69 98 SER A CA 1
ATOM 802 C C . SER A 1 98 ? 7.758 12.594 -8.277 1.00 82.69 98 SER A C 1
ATOM 804 O O . SER A 1 98 ? 7.921 13.701 -7.778 1.00 82.69 98 SER A O 1
ATOM 806 N N . GLU A 1 99 ? 7.962 12.358 -9.573 1.00 84.56 99 GLU A N 1
ATOM 807 C CA . GLU A 1 99 ? 8.432 13.402 -10.499 1.00 84.56 99 GLU A CA 1
ATOM 808 C C . GLU A 1 99 ? 7.284 14.258 -11.045 1.00 84.56 99 GLU A C 1
ATOM 810 O O . GLU A 1 99 ? 7.510 15.371 -11.515 1.00 84.56 99 GLU A O 1
ATOM 815 N N . ASN A 1 100 ? 6.049 13.751 -10.958 1.00 84.31 100 ASN A N 1
ATOM 816 C CA . ASN A 1 100 ? 4.840 14.405 -11.451 1.00 84.31 100 ASN A CA 1
ATOM 817 C C . ASN A 1 100 ? 4.959 14.859 -12.924 1.00 84.31 100 ASN A C 1
ATOM 819 O O . ASN A 1 100 ? 4.629 15.994 -13.268 1.00 84.31 100 ASN A O 1
ATOM 823 N N . ASP A 1 101 ? 5.418 13.950 -13.789 1.00 92.25 101 ASP A N 1
ATOM 824 C CA . ASP A 1 101 ? 5.523 14.107 -15.244 1.00 92.25 101 ASP A CA 1
ATOM 825 C C . ASP A 1 101 ? 4.388 13.325 -15.946 1.00 92.25 101 ASP A C 1
ATOM 827 O O . ASP A 1 101 ? 4.557 12.156 -16.322 1.00 92.25 101 ASP A O 1
ATOM 831 N N . PRO A 1 102 ? 3.192 13.929 -16.105 1.00 90.62 102 PRO A N 1
ATOM 832 C CA . PRO A 1 102 ? 2.023 13.237 -16.644 1.00 90.62 102 PRO A CA 1
ATOM 833 C C . PRO A 1 102 ? 2.160 12.892 -18.131 1.00 90.62 102 PRO A C 1
ATOM 835 O O . PRO A 1 102 ? 1.594 11.893 -18.575 1.00 90.62 102 PRO A O 1
ATOM 838 N N . ALA A 1 103 ? 2.908 13.690 -18.901 1.00 94.31 103 ALA A N 1
ATOM 839 C CA . ALA A 1 103 ? 3.102 13.456 -20.329 1.00 94.31 103 ALA A CA 1
ATOM 840 C C . ALA A 1 103 ? 3.941 12.195 -20.553 1.00 94.31 103 ALA A C 1
ATOM 842 O O . ALA A 1 103 ? 3.554 11.315 -21.325 1.00 94.31 103 ALA A O 1
ATOM 843 N N . ARG A 1 104 ? 5.049 12.070 -19.814 1.00 94.75 104 ARG A N 1
ATOM 844 C CA . ARG A 1 104 ? 5.887 10.874 -19.860 1.00 94.75 104 ARG A CA 1
ATOM 845 C C . ARG A 1 104 ? 5.170 9.652 -19.295 1.00 94.75 104 ARG A C 1
ATOM 847 O O . ARG A 1 104 ? 5.274 8.575 -19.876 1.00 94.75 104 ARG A O 1
ATOM 854 N N . ALA A 1 105 ? 4.412 9.812 -18.209 1.00 95.56 105 ALA A N 1
ATOM 855 C CA . ALA A 1 105 ? 3.606 8.727 -17.660 1.00 95.56 105 ALA A CA 1
ATOM 856 C C . ALA A 1 105 ? 2.615 8.172 -18.698 1.00 95.56 105 ALA A C 1
ATOM 858 O O . ALA A 1 105 ? 2.567 6.961 -18.898 1.00 95.56 105 ALA A O 1
ATOM 859 N N . GLN A 1 106 ? 1.893 9.042 -19.416 1.00 96.69 106 GLN A N 1
ATOM 860 C CA . GLN A 1 106 ? 0.980 8.622 -20.485 1.00 96.69 106 GLN A CA 1
ATOM 861 C C . GLN A 1 106 ? 1.717 7.909 -21.626 1.00 96.69 106 GLN A C 1
ATOM 863 O O . GLN A 1 106 ? 1.218 6.907 -22.135 1.00 96.69 106 GLN A O 1
ATOM 868 N N . GLU A 1 107 ? 2.890 8.398 -22.039 1.00 97.12 107 GLU A N 1
ATOM 869 C CA . GLU A 1 107 ? 3.704 7.758 -23.081 1.00 97.12 107 GLU A CA 1
ATOM 870 C C . GLU A 1 107 ? 4.094 6.326 -22.681 1.00 97.12 107 GLU A C 1
ATOM 872 O O . GLU A 1 107 ? 3.892 5.387 -23.455 1.00 97.12 107 GLU A O 1
ATOM 877 N N . ILE A 1 108 ? 4.609 6.147 -21.459 1.00 97.31 108 ILE A N 1
ATOM 878 C CA . ILE A 1 108 ? 5.029 4.835 -20.954 1.00 97.31 108 ILE A CA 1
ATOM 879 C C . ILE A 1 108 ? 3.818 3.913 -20.777 1.00 97.31 108 ILE A C 1
ATOM 881 O O . ILE A 1 108 ? 3.883 2.757 -21.192 1.00 97.31 108 ILE A O 1
ATOM 885 N N . TRP A 1 109 ? 2.707 4.415 -20.226 1.00 97.44 109 TRP A N 1
ATOM 886 C CA . TRP A 1 109 ? 1.477 3.634 -20.080 1.00 97.44 109 TRP A CA 1
ATOM 887 C C . TRP A 1 109 ? 0.944 3.157 -21.430 1.00 97.44 109 TRP A C 1
ATOM 889 O O . TRP A 1 109 ? 0.699 1.969 -21.601 1.00 97.44 109 TRP A O 1
ATOM 899 N N . SER A 1 110 ? 0.859 4.052 -22.419 1.00 9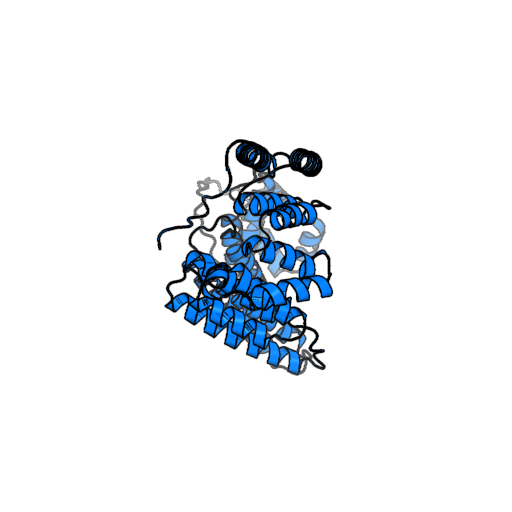6.94 110 SER A N 1
ATOM 900 C CA . SER A 1 110 ? 0.388 3.706 -23.770 1.00 96.94 110 SER A CA 1
ATOM 901 C C . SER A 1 110 ? 1.273 2.633 -24.410 1.00 96.94 110 SER A C 1
ATOM 903 O O . SER A 1 110 ? 0.785 1.738 -25.098 1.00 96.94 110 SER A O 1
ATOM 905 N N . LYS A 1 111 ? 2.588 2.692 -24.159 1.00 96.62 111 LYS A N 1
ATOM 906 C CA . LYS A 1 111 ? 3.520 1.649 -24.589 1.00 96.62 111 LYS A CA 1
ATOM 907 C C . LYS A 1 111 ? 3.222 0.321 -23.893 1.00 96.62 111 LYS A C 1
ATOM 909 O O . LYS A 1 111 ? 3.047 -0.668 -24.594 1.00 96.62 111 LYS A O 1
ATOM 914 N N . LEU A 1 112 ? 3.153 0.304 -22.561 1.00 97.00 112 LEU A N 1
ATOM 915 C CA . LEU A 1 112 ? 2.871 -0.893 -21.759 1.00 97.00 112 LEU A CA 1
ATOM 916 C C . LEU A 1 112 ? 1.535 -1.545 -22.143 1.00 97.00 112 LEU A C 1
ATOM 918 O O . LEU A 1 112 ? 1.476 -2.758 -22.307 1.00 97.00 112 LEU A O 1
ATOM 922 N N . GLU A 1 113 ? 0.486 -0.749 -22.334 1.00 95.25 113 GLU A N 1
ATOM 923 C CA . GLU A 1 113 ? -0.853 -1.208 -22.717 1.00 95.25 113 GLU A CA 1
ATOM 924 C C . GLU A 1 113 ? -0.890 -1.805 -24.132 1.00 95.25 113 GLU A C 1
ATOM 926 O O . GLU A 1 113 ? -1.621 -2.757 -24.388 1.00 95.25 113 GLU A O 1
ATOM 931 N N . SER A 1 114 ? -0.069 -1.285 -25.051 1.00 96.12 114 SER A N 1
ATOM 932 C CA . SER A 1 114 ? 0.043 -1.810 -26.420 1.00 96.12 114 SER A CA 1
ATOM 933 C C . SER A 1 114 ? 0.845 -3.114 -26.534 1.00 96.12 114 SER A C 1
ATOM 935 O O . SER A 1 114 ? 0.855 -3.738 -27.599 1.00 96.12 114 SER A O 1
ATOM 937 N N . MET A 1 115 ? 1.559 -3.513 -25.475 1.00 95.94 115 MET A N 1
ATOM 938 C CA . MET A 1 115 ? 2.338 -4.750 -25.468 1.00 95.94 115 MET A CA 1
ATOM 939 C C . MET A 1 115 ? 1.423 -5.972 -25.356 1.00 95.94 115 MET A C 1
ATOM 941 O O . MET A 1 115 ? 0.335 -5.915 -24.794 1.00 95.94 115 MET A O 1
ATOM 945 N N . ASP A 1 116 ? 1.897 -7.105 -25.876 1.00 93.25 116 ASP A N 1
ATOM 946 C CA . ASP A 1 116 ? 1.196 -8.382 -25.746 1.00 93.25 116 ASP A CA 1
ATOM 947 C C . ASP A 1 116 ? 0.951 -8.727 -24.267 1.00 93.25 116 ASP A C 1
ATOM 949 O O . ASP A 1 116 ? 1.889 -8.767 -23.465 1.00 93.25 116 ASP A O 1
ATOM 953 N N . GLU A 1 117 ? -0.303 -9.020 -23.919 1.00 90.19 117 GLU A N 1
ATOM 954 C CA . GLU A 1 117 ? -0.711 -9.381 -22.558 1.00 90.19 117 GLU A CA 1
ATOM 955 C C . GLU A 1 117 ? -0.033 -10.674 -22.089 1.00 90.19 117 GLU A C 1
ATOM 957 O O . GLU A 1 117 ? 0.249 -10.829 -20.903 1.00 90.19 117 GLU A O 1
ATOM 962 N N . GLY A 1 118 ? 0.349 -11.563 -23.016 1.00 89.50 118 GLY A N 1
ATOM 963 C CA . GLY A 1 118 ? 1.191 -12.720 -22.703 1.00 89.50 118 GLY A CA 1
ATOM 964 C C . GLY A 1 118 ? 2.565 -12.348 -22.124 1.00 89.50 118 GLY A C 1
ATOM 965 O O . GLY A 1 118 ? 3.174 -13.155 -21.422 1.00 89.50 118 GLY A O 1
ATOM 966 N N . LYS A 1 119 ? 3.051 -11.125 -22.382 1.00 89.31 119 LYS A N 1
ATOM 967 C CA . LYS A 1 119 ? 4.294 -10.584 -21.813 1.00 89.31 119 LYS A CA 1
ATOM 968 C C . LYS A 1 119 ? 4.046 -9.770 -20.549 1.00 89.31 119 LYS A C 1
ATOM 970 O O . LYS A 1 119 ? 4.800 -9.928 -19.596 1.00 89.31 119 LYS A O 1
ATOM 975 N N . THR A 1 120 ? 3.037 -8.901 -20.526 1.00 92.00 120 THR A N 1
ATOM 976 C CA . THR A 1 120 ? 2.798 -7.973 -19.405 1.00 92.00 120 THR A CA 1
ATOM 977 C C . THR A 1 120 ? 1.991 -8.593 -18.267 1.00 92.00 120 THR A C 1
ATOM 979 O O . THR A 1 120 ? 2.250 -8.297 -17.103 1.00 92.00 120 THR A O 1
ATOM 982 N N . GLY A 1 121 ? 1.067 -9.507 -18.568 1.00 88.62 121 GLY A N 1
ATOM 983 C CA . GLY A 1 121 ? 0.050 -9.979 -17.628 1.00 88.62 121 GLY A CA 1
ATOM 984 C C . GLY A 1 121 ? 0.576 -10.771 -16.429 1.00 88.62 121 GLY A C 1
ATOM 985 O O . GLY A 1 121 ? -0.083 -10.832 -15.395 1.00 88.62 121 GLY A O 1
ATOM 986 N N . GLN A 1 122 ? 1.787 -11.324 -16.507 1.00 89.88 122 GLN A N 1
ATOM 987 C CA . GLN A 1 122 ? 2.415 -11.994 -15.361 1.00 89.88 122 GLN A CA 1
ATOM 988 C C . GLN A 1 122 ? 3.008 -11.020 -14.325 1.00 89.88 122 GLN A C 1
ATOM 990 O O . GLN A 1 122 ? 3.316 -11.436 -13.207 1.00 89.88 122 GLN A O 1
ATOM 995 N N . PHE A 1 123 ? 3.195 -9.746 -14.684 1.00 92.94 123 PHE A N 1
ATOM 996 C CA . PHE A 1 123 ? 3.835 -8.745 -13.834 1.00 92.94 123 PHE A CA 1
ATOM 997 C C . PHE A 1 123 ? 2.779 -7.987 -13.034 1.00 92.94 123 PHE A C 1
ATOM 999 O O . PHE A 1 123 ? 2.035 -7.172 -13.572 1.00 92.94 123 PHE A O 1
ATOM 1006 N N . TRP A 1 124 ? 2.727 -8.203 -11.718 1.00 93.81 124 TRP A N 1
ATOM 1007 C CA . TRP A 1 124 ? 1.762 -7.508 -10.857 1.00 93.81 124 TRP A CA 1
ATOM 1008 C C . TRP A 1 124 ? 1.881 -5.982 -10.932 1.00 93.81 124 TRP A C 1
ATOM 1010 O O . TRP A 1 124 ? 0.868 -5.290 -10.851 1.00 93.81 124 TRP A O 1
ATOM 1020 N N . ARG A 1 125 ? 3.099 -5.456 -11.140 1.00 95.12 125 ARG A N 1
ATOM 1021 C CA . ARG A 1 125 ? 3.357 -4.014 -11.262 1.00 95.12 125 ARG A CA 1
ATOM 1022 C C . ARG A 1 125 ? 2.601 -3.389 -12.422 1.00 95.12 125 ARG A C 1
ATOM 1024 O O . ARG A 1 125 ? 2.084 -2.291 -12.264 1.00 95.12 125 ARG A O 1
ATOM 1031 N N . PHE A 1 126 ? 2.482 -4.100 -13.544 1.00 96.94 126 PHE A N 1
ATOM 1032 C CA . PHE A 1 126 ? 1.710 -3.638 -14.695 1.00 96.94 126 PHE A CA 1
ATOM 1033 C C . PHE A 1 126 ? 0.252 -3.375 -14.298 1.00 96.94 126 PHE A C 1
ATOM 1035 O O . PHE A 1 126 ? -0.262 -2.279 -14.519 1.00 96.94 126 PHE A O 1
ATOM 1042 N N . TRP A 1 127 ? -0.376 -4.341 -13.623 1.00 97.25 127 TRP A N 1
ATOM 1043 C CA . TRP A 1 127 ? -1.758 -4.225 -13.158 1.00 97.25 127 TRP A CA 1
ATOM 1044 C C . TRP A 1 127 ? -1.925 -3.135 -12.102 1.00 97.25 127 TRP A C 1
ATOM 1046 O O . TRP A 1 127 ? -2.798 -2.282 -12.226 1.00 97.25 127 TRP A O 1
ATOM 1056 N N . VAL A 1 128 ? -1.075 -3.134 -11.073 1.00 95.44 128 VAL A N 1
ATOM 1057 C CA . VAL A 1 128 ? -1.215 -2.230 -9.923 1.00 95.44 128 VAL A CA 1
ATOM 1058 C C . VAL A 1 128 ? -0.873 -0.793 -10.284 1.00 95.44 128 VAL A C 1
ATOM 1060 O O . VAL A 1 128 ? -1.637 0.115 -9.965 1.00 95.44 128 VAL A O 1
ATOM 1063 N N . TYR A 1 129 ? 0.257 -0.553 -10.948 1.00 95.94 129 TYR A N 1
ATOM 1064 C CA . TYR A 1 129 ? 0.656 0.805 -11.313 1.00 95.94 129 TYR A CA 1
ATOM 1065 C C . TYR A 1 129 ? -0.252 1.369 -12.399 1.00 95.94 129 TYR A C 1
ATOM 1067 O O . TYR A 1 129 ? -0.632 2.536 -12.322 1.00 95.94 129 TYR A O 1
ATOM 1075 N N . GLY A 1 130 ? -0.674 0.536 -13.356 1.00 96.50 130 GLY A N 1
ATOM 1076 C CA . GLY A 1 130 ? -1.699 0.898 -14.330 1.00 96.50 130 GLY A CA 1
ATOM 1077 C C . GLY A 1 130 ? -3.009 1.303 -13.670 1.00 96.50 130 GLY A C 1
ATOM 1078 O O . GLY A 1 130 ? -3.579 2.342 -14.003 1.00 96.50 130 GLY A O 1
ATOM 1079 N N . ALA A 1 131 ? -3.458 0.524 -12.686 1.00 95.94 131 ALA A N 1
ATOM 1080 C CA . ALA A 1 131 ? -4.676 0.814 -11.950 1.00 95.94 131 ALA A CA 1
ATOM 1081 C C . ALA A 1 131 ? -4.593 2.128 -11.167 1.00 95.94 131 ALA A C 1
ATOM 1083 O O . ALA A 1 131 ? -5.489 2.965 -11.261 1.00 95.94 131 ALA A O 1
ATOM 1084 N N . ILE A 1 132 ? -3.490 2.340 -10.444 1.00 93.44 132 ILE A N 1
ATOM 1085 C CA . ILE A 1 132 ? -3.230 3.569 -9.685 1.00 93.44 132 ILE A CA 1
ATOM 1086 C C . ILE A 1 132 ? -3.174 4.790 -10.607 1.00 93.44 132 ILE A C 1
ATOM 1088 O O . ILE A 1 132 ? -3.723 5.840 -10.276 1.00 93.44 132 ILE A O 1
ATOM 1092 N N . TYR A 1 133 ? -2.518 4.669 -11.759 1.00 94.12 133 TYR A N 1
ATOM 1093 C CA . TYR A 1 133 ? -2.445 5.748 -12.734 1.00 94.12 133 TYR A CA 1
ATOM 1094 C C . TYR A 1 133 ? -3.822 6.105 -13.295 1.00 94.12 133 TYR A C 1
ATOM 1096 O O . TYR A 1 133 ? -4.196 7.279 -13.267 1.00 94.12 133 TYR A O 1
ATOM 1104 N N . ASN A 1 134 ? -4.584 5.102 -13.750 1.00 93.62 134 ASN A N 1
ATOM 1105 C CA . ASN A 1 134 ? -5.933 5.299 -14.280 1.00 93.62 134 ASN A CA 1
ATOM 1106 C C . ASN A 1 134 ? -6.855 5.907 -13.234 1.00 93.62 134 ASN A C 1
ATOM 1108 O O . ASN A 1 134 ? -7.563 6.862 -13.550 1.00 93.62 134 ASN A O 1
ATOM 1112 N N . ALA A 1 135 ? -6.762 5.437 -11.985 1.00 90.75 135 ALA A N 1
ATOM 1113 C CA . ALA A 1 135 ? -7.385 6.098 -10.855 1.00 90.75 135 ALA A CA 1
ATOM 1114 C C . ALA A 1 135 ? -6.955 7.562 -10.849 1.00 90.75 135 ALA A C 1
ATOM 1116 O O . ALA A 1 135 ? -7.771 8.381 -11.224 1.00 90.75 135 ALA A O 1
ATOM 1117 N N . LYS A 1 136 ? -5.682 7.907 -10.615 1.00 88.44 136 LYS A N 1
ATOM 1118 C CA . LYS A 1 136 ? -5.180 9.293 -10.492 1.00 88.44 136 LYS A CA 1
ATOM 1119 C C . LYS A 1 136 ? -5.663 10.277 -11.577 1.00 88.44 136 LYS A C 1
ATOM 1121 O O . LYS A 1 136 ? -5.845 11.454 -11.266 1.00 88.44 136 LYS A O 1
ATOM 1126 N N . ILE A 1 137 ? -5.879 9.834 -12.818 1.00 89.25 137 ILE A N 1
ATOM 1127 C CA . ILE A 1 137 ? -6.356 10.681 -13.930 1.00 89.25 137 ILE A CA 1
ATOM 1128 C C . ILE A 1 137 ? -7.890 10.764 -14.077 1.00 89.25 137 ILE A C 1
ATOM 1130 O O . ILE A 1 137 ? -8.376 11.285 -15.080 1.00 89.25 137 ILE A O 1
ATOM 1134 N N . GLY A 1 138 ? -8.667 10.269 -1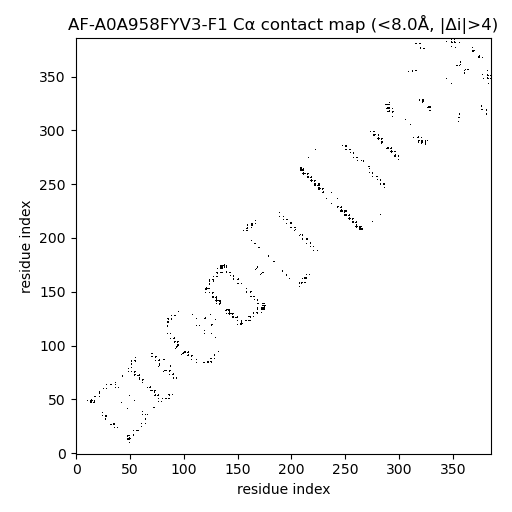3.112 1.00 86.31 138 GLY A N 1
ATOM 1135 C CA . GLY A 1 138 ? -10.136 10.347 -13.122 1.00 86.31 138 GLY A CA 1
ATOM 1136 C C . GLY A 1 138 ? -10.853 9.056 -13.521 1.00 86.31 138 GLY A C 1
ATOM 1137 O O . GLY A 1 138 ? -12.081 9.034 -13.540 1.00 86.31 138 GLY A O 1
ATOM 1138 N N . ARG A 1 139 ? -10.130 7.980 -13.846 1.00 90.31 139 ARG A N 1
ATOM 1139 C CA . ARG A 1 139 ? -10.683 6.747 -14.431 1.00 90.31 139 ARG A CA 1
ATOM 1140 C C . ARG A 1 139 ? -10.649 5.592 -13.435 1.00 90.31 139 ARG A C 1
ATOM 1142 O O . ARG A 1 139 ? -10.026 4.558 -13.658 1.00 90.31 139 ARG A O 1
ATOM 1149 N N . VAL A 1 140 ? -11.341 5.779 -12.312 1.00 88.75 140 VAL A N 1
ATOM 1150 C CA . VAL A 1 140 ? -11.380 4.806 -11.205 1.00 88.75 140 VAL A CA 1
ATOM 1151 C C . VAL A 1 140 ? -11.867 3.435 -11.670 1.00 88.75 140 VAL A C 1
ATOM 1153 O O . VAL A 1 140 ? -11.245 2.437 -11.325 1.00 88.75 140 VAL A O 1
ATOM 1156 N N . GLN A 1 141 ? -12.922 3.378 -12.490 1.00 90.69 141 GLN A N 1
ATOM 1157 C CA . GLN A 1 141 ? -13.456 2.101 -12.973 1.00 90.69 141 GLN A CA 1
ATOM 1158 C C . GLN A 1 141 ? -12.446 1.344 -13.843 1.00 90.69 141 GLN A C 1
ATOM 1160 O O . GLN A 1 141 ? -12.243 0.158 -13.624 1.00 90.69 141 GLN A O 1
ATOM 1165 N N . GLU A 1 142 ? -11.747 2.031 -14.754 1.00 93.81 142 GLU A N 1
ATOM 1166 C CA . GLU A 1 142 ? -10.665 1.416 -15.541 1.00 93.81 142 GLU A CA 1
ATOM 1167 C C . GLU A 1 142 ? -9.554 0.886 -14.621 1.00 93.81 142 GLU A C 1
ATOM 1169 O O . GLU A 1 142 ? -8.998 -0.186 -14.858 1.00 93.81 142 GLU A O 1
ATOM 1174 N N . GLY A 1 143 ? -9.265 1.601 -13.528 1.00 94.00 143 GLY A N 1
ATOM 1175 C CA . GLY A 1 143 ? -8.335 1.133 -12.509 1.00 94.00 143 GLY A CA 1
ATOM 1176 C C . GLY A 1 143 ? -8.803 -0.138 -11.794 1.00 94.00 143 GLY A C 1
ATOM 1177 O O . GLY A 1 143 ? -8.015 -1.064 -11.618 1.00 94.00 143 GLY A O 1
ATOM 1178 N N . LEU A 1 144 ? -10.081 -0.221 -11.423 1.00 92.75 144 LEU A N 1
ATOM 1179 C CA . LEU A 1 144 ? -10.659 -1.420 -10.807 1.00 92.75 144 LEU A CA 1
ATOM 1180 C C . LEU A 1 144 ? -10.668 -2.611 -11.768 1.00 92.75 144 LEU A C 1
ATOM 1182 O O . LEU A 1 144 ? -10.274 -3.706 -11.373 1.00 92.75 144 LEU A O 1
ATOM 1186 N N . ASP A 1 145 ? -11.025 -2.387 -13.032 1.00 95.19 145 ASP A N 1
ATOM 1187 C CA . ASP A 1 145 ? -11.040 -3.426 -14.063 1.00 95.19 145 ASP A CA 1
ATOM 1188 C C . ASP A 1 145 ? -9.627 -4.001 -14.297 1.00 95.19 145 ASP A C 1
ATOM 1190 O O . ASP A 1 145 ? -9.457 -5.210 -14.480 1.00 95.19 145 ASP A O 1
ATOM 1194 N N . LEU A 1 146 ? -8.586 -3.158 -14.239 1.00 96.44 146 LEU A N 1
ATOM 1195 C CA . LEU A 1 146 ? -7.189 -3.603 -14.293 1.00 96.44 146 LEU A CA 1
ATOM 1196 C C . LEU A 1 146 ? -6.810 -4.478 -13.093 1.00 96.44 146 LEU A C 1
ATOM 1198 O O . LEU A 1 146 ? -6.128 -5.488 -13.272 1.00 96.44 146 LEU A O 1
ATOM 1202 N N . LEU A 1 147 ? -7.251 -4.132 -11.881 1.00 94.50 147 LEU A N 1
ATOM 1203 C CA . LEU A 1 147 ? -6.992 -4.954 -10.695 1.00 94.50 147 LEU A CA 1
ATOM 1204 C C . LEU A 1 147 ? -7.740 -6.287 -10.752 1.00 94.50 147 LEU A C 1
ATOM 1206 O O . LEU A 1 147 ? -7.158 -7.317 -10.415 1.00 94.50 147 LEU A O 1
ATOM 1210 N N . ASP A 1 148 ? -8.991 -6.290 -11.215 1.00 92.94 148 ASP A N 1
ATOM 1211 C CA . ASP A 1 148 ? -9.789 -7.507 -11.398 1.00 92.94 148 ASP A CA 1
ATOM 1212 C C . ASP A 1 148 ? -9.111 -8.468 -12.381 1.00 92.94 148 ASP A C 1
ATOM 1214 O O . ASP A 1 148 ? -8.982 -9.664 -12.106 1.00 92.94 148 ASP A O 1
ATOM 1218 N N . ARG A 1 149 ? -8.591 -7.945 -13.496 1.00 94.06 149 ARG A N 1
ATOM 1219 C CA . ARG A 1 149 ? -7.774 -8.727 -14.436 1.00 94.06 149 ARG A CA 1
ATOM 1220 C C . ARG A 1 149 ? -6.471 -9.204 -13.800 1.00 94.06 149 ARG A C 1
ATOM 1222 O O . ARG A 1 149 ? -6.106 -10.367 -13.962 1.00 94.06 149 ARG A O 1
ATOM 1229 N N . GLY A 1 150 ? -5.814 -8.348 -13.018 1.00 92.75 150 GLY A N 1
ATOM 1230 C CA . GLY A 1 150 ? -4.608 -8.691 -12.270 1.00 92.75 150 GLY A CA 1
ATOM 1231 C C . GLY A 1 150 ? -4.806 -9.879 -11.329 1.00 92.75 150 GLY A C 1
ATOM 1232 O O . GLY A 1 150 ? -3.968 -10.778 -11.313 1.00 92.75 150 GLY A O 1
ATOM 1233 N N . VAL A 1 151 ? -5.939 -9.948 -10.617 1.00 89.62 151 VAL A N 1
ATOM 1234 C CA . VAL A 1 151 ? -6.278 -11.074 -9.722 1.00 89.62 151 VAL A CA 1
ATOM 1235 C C . VAL A 1 151 ? -6.313 -12.411 -10.471 1.00 89.62 151 VAL A C 1
ATOM 1237 O O . VAL A 1 151 ? -5.981 -13.447 -9.898 1.00 89.62 151 VAL A O 1
ATOM 1240 N N . LEU A 1 152 ? -6.690 -12.401 -11.751 1.00 88.12 152 LEU A N 1
ATOM 1241 C CA . LEU A 1 152 ? -6.771 -13.603 -12.585 1.00 88.12 152 LEU A CA 1
ATOM 1242 C C . LEU A 1 152 ? -5.451 -13.942 -13.293 1.00 88.12 152 LEU A C 1
ATOM 1244 O O . LEU A 1 152 ? -5.253 -15.092 -13.685 1.00 88.12 152 LEU A O 1
ATOM 1248 N N . ALA A 1 153 ? -4.571 -12.957 -13.484 1.00 90.19 153 ALA A N 1
ATOM 1249 C CA . ALA A 1 153 ? -3.390 -13.083 -14.334 1.00 90.19 153 ALA A CA 1
ATOM 1250 C C . ALA A 1 153 ? -2.085 -13.356 -13.566 1.00 90.19 153 ALA A C 1
ATOM 1252 O O . ALA A 1 153 ? -1.182 -14.004 -14.103 1.00 90.19 153 ALA A O 1
ATOM 1253 N N . VAL A 1 154 ? -1.955 -12.877 -12.322 1.00 89.62 154 VAL A N 1
ATOM 1254 C CA . VAL A 1 154 ? -0.689 -12.971 -11.574 1.00 89.62 154 VAL A CA 1
ATOM 1255 C C . VAL A 1 154 ? -0.586 -14.239 -10.725 1.00 89.62 154 VAL A C 1
ATOM 1257 O O . VAL A 1 154 ? -1.573 -14.871 -10.351 1.00 89.62 154 VAL A O 1
ATOM 1260 N N . LYS A 1 155 ? 0.649 -14.613 -10.376 1.00 85.31 155 LYS A N 1
ATOM 1261 C CA . LYS A 1 155 ? 0.922 -15.733 -9.463 1.00 85.31 155 LYS A CA 1
ATOM 1262 C C . LYS A 1 155 ? 0.440 -15.419 -8.046 1.00 85.31 155 LYS A C 1
ATOM 1264 O O . LYS A 1 155 ? 0.471 -14.267 -7.620 1.00 85.31 155 LYS A O 1
ATOM 1269 N N . ARG A 1 156 ? 0.106 -16.472 -7.287 1.00 78.81 156 ARG A N 1
ATOM 1270 C CA . ARG A 1 156 ? -0.406 -16.392 -5.904 1.00 78.81 156 ARG A CA 1
ATOM 1271 C C . ARG A 1 156 ? 0.414 -15.468 -4.998 1.00 78.81 156 ARG A C 1
ATOM 1273 O O . ARG A 1 156 ? -0.168 -14.644 -4.301 1.00 78.81 156 ARG A O 1
ATOM 1280 N N . ASP A 1 157 ? 1.740 -15.550 -5.067 1.00 76.81 157 ASP A N 1
ATOM 1281 C CA . ASP A 1 157 ? 2.643 -14.760 -4.216 1.00 76.81 157 ASP A CA 1
ATOM 1282 C C . ASP A 1 157 ? 2.567 -13.250 -4.494 1.00 76.81 157 ASP A C 1
ATOM 1284 O O . ASP A 1 157 ? 2.815 -12.447 -3.600 1.00 76.81 157 ASP A O 1
ATOM 1288 N N . SER A 1 158 ? 2.173 -12.855 -5.708 1.00 84.81 158 SER A N 1
ATOM 1289 C CA . SER A 1 158 ? 2.032 -11.453 -6.124 1.00 84.81 158 SER A CA 1
ATOM 1290 C C . SER A 1 158 ? 0.604 -10.917 -6.005 1.00 84.81 158 SER A C 1
ATOM 1292 O O . SER A 1 158 ? 0.370 -9.730 -6.225 1.00 84.81 158 SER A O 1
ATOM 1294 N N . LEU A 1 159 ? -0.371 -11.761 -5.644 1.00 82.69 159 LEU A N 1
ATOM 1295 C CA . LEU A 1 159 ? -1.759 -11.320 -5.467 1.00 82.69 159 LEU A CA 1
ATOM 1296 C C . LEU A 1 159 ? -1.895 -10.316 -4.321 1.00 82.69 159 LEU A C 1
ATOM 1298 O O . LEU A 1 159 ? -2.774 -9.464 -4.372 1.00 82.69 159 LEU A O 1
ATOM 1302 N N . MET A 1 160 ? -1.005 -10.371 -3.326 1.00 80.19 160 MET A N 1
ATOM 1303 C CA . MET A 1 160 ? -0.960 -9.393 -2.235 1.00 80.19 160 MET A CA 1
ATOM 1304 C C . MET A 1 160 ? -0.861 -7.959 -2.761 1.00 80.19 160 MET A C 1
ATOM 1306 O O . MET A 1 160 ? -1.613 -7.087 -2.327 1.00 80.19 160 MET A O 1
ATOM 1310 N N . ASP A 1 161 ? 0.043 -7.723 -3.711 1.00 86.06 161 ASP A N 1
ATOM 1311 C CA . ASP A 1 161 ? 0.269 -6.391 -4.260 1.00 86.06 161 ASP A CA 1
ATOM 1312 C C . ASP A 1 161 ? -0.944 -5.913 -5.069 1.00 86.06 161 ASP A C 1
ATOM 1314 O O . ASP A 1 161 ? -1.349 -4.755 -4.955 1.00 86.06 161 ASP A O 1
ATOM 1318 N N . VAL A 1 162 ? -1.587 -6.823 -5.815 1.00 89.50 162 VAL A N 1
ATOM 1319 C CA . VAL A 1 162 ? -2.841 -6.541 -6.536 1.00 89.50 162 VAL A CA 1
ATOM 1320 C C . VAL A 1 162 ? -3.959 -6.175 -5.567 1.00 89.50 162 VAL A C 1
ATOM 1322 O O . VAL A 1 162 ? -4.645 -5.172 -5.759 1.00 89.50 162 VAL A O 1
ATOM 1325 N N . PHE A 1 163 ? -4.116 -6.937 -4.487 1.00 85.56 163 PHE A N 1
ATOM 1326 C CA . PHE A 1 163 ? -5.149 -6.673 -3.497 1.00 85.56 163 PHE A CA 1
ATOM 1327 C C . PHE A 1 163 ? -4.940 -5.348 -2.760 1.00 85.56 163 PHE A C 1
ATOM 1329 O O . PHE A 1 163 ? -5.890 -4.591 -2.563 1.00 85.56 163 PHE A O 1
ATOM 1336 N N . ARG A 1 164 ? -3.690 -5.002 -2.445 1.00 81.38 164 ARG A N 1
ATOM 1337 C CA . ARG A 1 164 ? -3.343 -3.679 -1.914 1.00 81.38 164 ARG A CA 1
ATOM 1338 C C . ARG A 1 164 ? -3.681 -2.555 -2.896 1.00 81.38 164 ARG A C 1
ATOM 1340 O O . ARG A 1 164 ? -4.089 -1.471 -2.481 1.00 81.38 164 ARG A O 1
ATOM 1347 N N . GLY A 1 165 ? -3.557 -2.833 -4.193 1.00 88.50 165 GLY A N 1
ATOM 1348 C CA . GLY A 1 165 ? -3.952 -1.931 -5.267 1.00 88.50 165 GLY A CA 1
ATOM 1349 C C . GLY A 1 165 ? -5.392 -1.426 -5.143 1.00 88.50 165 GLY A C 1
ATOM 1350 O O . GLY A 1 165 ? -5.616 -0.247 -5.407 1.00 88.50 165 GLY A O 1
ATOM 1351 N N . TYR A 1 166 ? -6.346 -2.245 -4.671 1.00 88.75 166 TYR A N 1
ATOM 1352 C CA . TYR A 1 166 ? -7.749 -1.813 -4.537 1.00 88.75 166 TYR A CA 1
ATOM 1353 C C . TYR A 1 166 ? -7.885 -0.634 -3.592 1.00 88.75 166 TYR A C 1
ATOM 1355 O O . TYR A 1 166 ? -8.543 0.337 -3.937 1.00 88.75 166 TYR A O 1
ATOM 1363 N N . ARG A 1 167 ? -7.222 -0.671 -2.435 1.00 82.44 167 ARG A N 1
ATOM 1364 C CA . ARG A 1 167 ? -7.242 0.443 -1.483 1.00 82.44 167 ARG A CA 1
ATOM 1365 C C . ARG A 1 167 ? -6.580 1.688 -2.073 1.00 82.44 167 ARG A C 1
ATOM 1367 O O . ARG A 1 167 ? -7.108 2.784 -1.926 1.00 82.44 167 ARG A O 1
ATOM 1374 N N . ASN A 1 168 ? -5.479 1.531 -2.806 1.00 84.69 168 ASN A N 1
ATOM 1375 C CA . ASN A 1 168 ? -4.841 2.675 -3.459 1.00 84.69 168 ASN A CA 1
ATOM 1376 C C . ASN A 1 168 ? -5.773 3.327 -4.494 1.00 84.69 168 ASN A C 1
ATOM 1378 O O . AS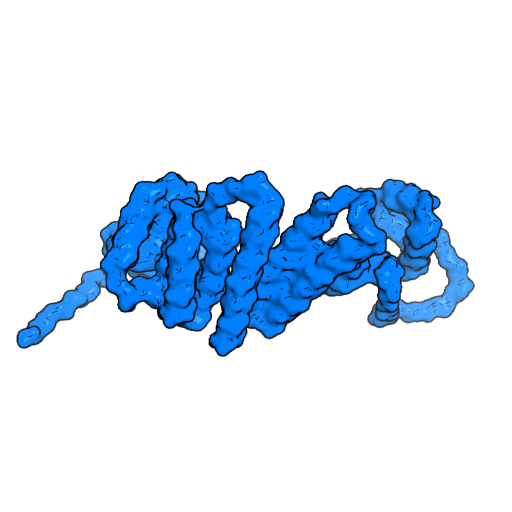N A 1 168 ? -5.829 4.547 -4.572 1.00 84.69 168 ASN A O 1
ATOM 1382 N N . VAL A 1 169 ? -6.530 2.538 -5.260 1.00 88.50 169 VAL A N 1
ATOM 1383 C CA . VAL A 1 169 ? -7.499 3.040 -6.252 1.00 88.50 169 VAL A CA 1
ATOM 1384 C C . VAL A 1 169 ? -8.749 3.633 -5.591 1.00 88.50 169 VAL A C 1
ATOM 1386 O O . VAL A 1 169 ? -9.193 4.710 -5.980 1.00 88.50 169 VAL A O 1
ATOM 1389 N N . LEU A 1 170 ? -9.304 2.938 -4.596 1.00 84.31 170 LEU A N 1
ATOM 1390 C CA . LEU A 1 170 ? -10.587 3.244 -3.956 1.00 84.31 170 LEU A CA 1
ATOM 1391 C C . LEU A 1 170 ? -10.501 4.257 -2.818 1.00 84.31 170 LEU A C 1
ATOM 1393 O O . LEU A 1 170 ? -11.527 4.806 -2.443 1.00 84.31 170 LEU A O 1
ATOM 1397 N N . VAL A 1 171 ? -9.323 4.489 -2.244 1.00 76.31 171 VAL A N 1
ATOM 1398 C CA . VAL A 1 171 ? -9.151 5.384 -1.089 1.00 76.31 171 VAL A CA 1
ATOM 1399 C C . VAL A 1 171 ? -8.115 6.457 -1.400 1.00 76.31 171 VAL A C 1
ATOM 1401 O O . VAL A 1 171 ? -8.442 7.640 -1.401 1.00 76.31 171 VAL A O 1
ATOM 1404 N N . ASP A 1 172 ? -6.878 6.066 -1.721 1.00 75.06 172 ASP A N 1
ATOM 1405 C CA . ASP A 1 172 ? -5.767 7.028 -1.841 1.00 75.06 172 ASP A CA 1
ATOM 1406 C C . ASP A 1 172 ? -5.811 7.847 -3.145 1.00 75.06 172 ASP A C 1
ATOM 1408 O O . ASP A 1 172 ? -5.320 8.977 -3.204 1.00 75.06 172 ASP A O 1
ATOM 1412 N N . HIS A 1 173 ? -6.389 7.280 -4.204 1.00 72.50 173 HIS A N 1
ATOM 1413 C CA . HIS A 1 173 ? -6.434 7.872 -5.538 1.00 72.50 173 HIS A CA 1
ATOM 1414 C C . HIS A 1 173 ? -7.839 7.966 -6.108 1.00 72.50 173 HIS A C 1
ATOM 1416 O O . HIS A 1 173 ? -7.960 8.047 -7.326 1.00 72.50 173 HIS A O 1
ATOM 1422 N N . VAL A 1 174 ? -8.878 8.034 -5.268 1.00 64.06 174 VAL A N 1
ATOM 1423 C CA . VAL A 1 174 ? -10.180 8.541 -5.722 1.00 64.06 174 VAL A CA 1
ATOM 1424 C C . VAL A 1 174 ? -9.961 9.989 -6.151 1.00 64.06 174 VAL A C 1
ATOM 1426 O O . VAL A 1 174 ? -9.783 10.871 -5.308 1.00 64.06 174 VAL A O 1
ATOM 1429 N N . PRO A 1 175 ? -9.896 10.282 -7.454 1.00 52.16 175 PRO A N 1
ATOM 1430 C CA . PRO A 1 175 ? -9.519 11.596 -7.921 1.00 52.16 175 PRO A CA 1
ATOM 1431 C C . PRO A 1 175 ? -10.755 12.446 -7.834 1.00 52.16 175 PRO A C 1
ATOM 1433 O O . PRO A 1 175 ? -11.777 12.110 -8.427 1.00 52.16 175 PRO A O 1
ATOM 1436 N N . GLN A 1 176 ? -10.604 13.594 -7.186 1.00 52.78 176 GLN A N 1
ATOM 1437 C CA . GLN A 1 176 ? -11.216 14.844 -7.634 1.00 52.78 176 GLN A CA 1
ATOM 1438 C C . GLN A 1 176 ? -12.745 14.848 -7.763 1.00 52.78 176 GLN A C 1
ATOM 1440 O O . GLN A 1 176 ? -13.311 15.800 -8.302 1.00 52.78 176 GLN A O 1
ATOM 1445 N N . ARG A 1 177 ? -13.436 13.836 -7.230 1.00 57.28 177 ARG A N 1
ATOM 1446 C CA . ARG A 1 177 ? -14.861 13.911 -6.967 1.00 57.28 177 ARG A CA 1
ATOM 1447 C C . ARG A 1 177 ? -14.966 14.893 -5.816 1.00 57.28 177 ARG A C 1
ATOM 1449 O O . ARG A 1 177 ? -14.713 14.548 -4.667 1.00 57.28 177 ARG A O 1
ATOM 1456 N N . VAL A 1 178 ? -15.208 16.157 -6.154 1.00 64.75 178 VAL A N 1
ATOM 1457 C CA . VAL A 1 178 ? -15.546 17.175 -5.166 1.00 64.75 178 VAL A CA 1
ATOM 1458 C C . VAL A 1 178 ? -16.837 16.687 -4.535 1.00 64.75 178 VAL A C 1
ATOM 1460 O O . VAL A 1 178 ? -17.902 16.814 -5.134 1.00 64.75 178 VAL A O 1
ATOM 1463 N N . LEU A 1 179 ? -16.714 16.042 -3.377 1.00 71.50 179 LEU A N 1
ATOM 1464 C CA . LEU A 1 179 ? -17.861 15.611 -2.601 1.00 71.50 179 LEU A CA 1
ATOM 1465 C C . LEU A 1 179 ? -18.543 16.893 -2.145 1.00 71.50 179 LEU A C 1
ATOM 1467 O O . LEU A 1 179 ? -17.997 17.648 -1.340 1.00 71.50 179 LEU A O 1
ATOM 1471 N N . ALA A 1 180 ? -19.702 17.184 -2.726 1.00 72.50 180 ALA A N 1
ATOM 1472 C CA . ALA A 1 180 ? -20.391 18.443 -2.477 1.00 72.50 180 ALA A CA 1
ATOM 1473 C C . ALA A 1 180 ? -20.981 18.487 -1.060 1.00 72.50 180 ALA A C 1
ATOM 1475 O O . ALA A 1 180 ? -21.329 19.553 -0.554 1.00 72.50 180 ALA A O 1
ATOM 1476 N N . ASN A 1 181 ? -21.145 17.318 -0.440 1.00 72.62 181 ASN A N 1
ATOM 1477 C CA . ASN A 1 181 ? -21.774 17.142 0.855 1.00 72.62 181 ASN A CA 1
ATOM 1478 C C . ASN A 1 181 ? -21.382 15.793 1.482 1.00 72.62 181 ASN A C 1
ATOM 1480 O O . ASN A 1 181 ? -20.911 14.868 0.825 1.00 72.62 181 ASN A O 1
ATOM 1484 N N . GLU A 1 182 ? -21.645 15.670 2.776 1.00 68.81 182 GLU A N 1
ATOM 1485 C CA . GLU A 1 182 ? -21.365 14.477 3.577 1.00 68.81 182 GLU A CA 1
ATOM 1486 C C . GLU A 1 182 ? -22.157 13.231 3.130 1.00 68.81 182 GLU A C 1
ATOM 1488 O O . GLU A 1 182 ? -21.686 12.104 3.273 1.00 68.81 182 GLU A O 1
ATOM 1493 N N . LYS A 1 183 ? -23.343 13.397 2.527 1.00 77.44 183 LYS A N 1
ATOM 1494 C CA . LYS A 1 183 ? -24.131 12.266 2.007 1.00 77.44 183 LYS A CA 1
ATOM 1495 C C . LYS A 1 183 ? -23.404 11.562 0.856 1.00 77.44 183 LYS A C 1
ATOM 1497 O O . LYS A 1 183 ? -23.459 10.335 0.759 1.00 77.44 183 LYS A O 1
ATOM 1502 N N . GLU A 1 184 ? -22.702 12.316 0.014 1.00 76.75 184 GLU A N 1
ATOM 1503 C CA . GLU A 1 184 ? -21.841 11.760 -1.033 1.00 76.75 184 GLU A CA 1
ATOM 1504 C C . GLU A 1 184 ? -20.632 11.018 -0.448 1.00 76.75 184 GLU A C 1
ATOM 1506 O O . GLU A 1 184 ? -20.278 9.965 -0.970 1.00 76.75 184 GLU A O 1
ATOM 1511 N N . LEU A 1 185 ? -20.062 11.488 0.670 1.00 76.69 185 LEU A N 1
ATOM 1512 C CA . LEU A 1 185 ? -18.989 10.782 1.385 1.00 76.69 185 LEU A CA 1
ATOM 1513 C C . LEU A 1 185 ? -19.460 9.434 1.945 1.00 76.69 185 LEU A C 1
ATOM 1515 O O . LEU A 1 185 ? -18.799 8.422 1.747 1.00 76.69 185 LEU A O 1
ATOM 1519 N N . ILE A 1 186 ? -20.624 9.399 2.601 1.00 76.06 186 ILE A N 1
ATOM 1520 C CA . ILE A 1 186 ? -21.197 8.157 3.150 1.00 76.06 186 ILE A CA 1
ATOM 1521 C C . ILE A 1 186 ? -21.494 7.152 2.032 1.00 76.06 186 ILE A C 1
ATOM 1523 O O . ILE A 1 186 ? -21.219 5.960 2.177 1.00 76.06 186 ILE A O 1
ATOM 1527 N N . THR A 1 187 ? -22.050 7.634 0.918 1.00 82.38 187 THR A N 1
ATOM 1528 C CA . THR A 1 187 ? -22.334 6.794 -0.253 1.00 82.38 187 THR A CA 1
ATOM 1529 C C . THR A 1 187 ? -21.037 6.207 -0.804 1.00 82.38 187 THR A C 1
ATOM 1531 O O . THR A 1 187 ? -20.943 4.996 -0.961 1.00 82.38 187 THR A O 1
ATOM 1534 N N . LEU A 1 188 ? -20.007 7.041 -0.980 1.00 79.88 188 LEU A N 1
ATOM 1535 C CA . LEU A 1 188 ? -18.687 6.606 -1.429 1.00 79.88 188 LEU A CA 1
ATOM 1536 C C . LEU A 1 188 ? -18.065 5.571 -0.477 1.00 79.88 188 LEU A C 1
ATOM 1538 O O . LEU A 1 188 ? -17.593 4.539 -0.935 1.00 79.88 188 LEU A O 1
ATOM 1542 N N . HIS A 1 189 ? -18.090 5.799 0.839 1.00 79.12 189 HIS A N 1
ATOM 1543 C CA . HIS A 1 189 ? -17.580 4.826 1.813 1.00 79.12 189 HIS A CA 1
ATOM 1544 C C . HIS A 1 189 ? -18.320 3.488 1.740 1.00 79.12 189 HIS A C 1
ATOM 1546 O O . HIS A 1 189 ? -17.683 2.445 1.837 1.00 79.12 189 HIS A O 1
ATOM 1552 N N . THR A 1 190 ? -19.640 3.507 1.534 1.00 82.50 190 THR A N 1
ATOM 1553 C CA . THR A 1 190 ? -20.445 2.283 1.393 1.00 82.50 190 THR A CA 1
ATOM 1554 C C . THR A 1 190 ? -20.079 1.527 0.114 1.00 82.50 190 THR A C 1
ATOM 1556 O O . THR A 1 190 ? -19.849 0.325 0.163 1.00 82.50 190 THR A O 1
ATOM 1559 N N . GLU A 1 191 ? -19.938 2.230 -1.014 1.00 84.56 191 GLU A N 1
ATOM 1560 C CA . GLU A 1 191 ? -19.489 1.638 -2.283 1.00 84.56 191 GLU A CA 1
ATOM 1561 C C . GLU A 1 191 ? -18.093 1.004 -2.142 1.00 84.56 191 GLU A C 1
ATOM 1563 O O . GLU A 1 191 ? -17.872 -0.133 -2.558 1.00 84.56 191 GLU A O 1
ATOM 1568 N N . ILE A 1 192 ? -17.147 1.710 -1.511 1.00 84.31 192 ILE A N 1
ATOM 1569 C CA . ILE A 1 192 ? -15.793 1.194 -1.259 1.00 84.31 192 ILE A CA 1
ATOM 1570 C C . ILE A 1 192 ? -15.848 -0.055 -0.373 1.00 84.31 192 ILE A C 1
ATOM 1572 O O . ILE A 1 192 ? -15.159 -1.037 -0.659 1.00 84.31 192 ILE A O 1
ATOM 1576 N N . LEU A 1 193 ? -16.665 -0.025 0.683 1.00 83.94 193 LEU A N 1
ATOM 1577 C CA . LEU A 1 193 ? -16.836 -1.129 1.621 1.00 83.94 193 LEU A CA 1
ATOM 1578 C C . LEU A 1 193 ? -17.302 -2.397 0.900 1.00 83.94 193 LEU A C 1
ATOM 1580 O O . LEU A 1 193 ? -16.645 -3.431 1.002 1.00 83.94 193 LEU A O 1
ATOM 1584 N N . GLU A 1 194 ? -18.373 -2.300 0.112 1.00 87.69 194 GLU A N 1
ATOM 1585 C CA . GLU A 1 194 ? -18.929 -3.428 -0.642 1.00 87.69 194 GLU A CA 1
ATOM 1586 C C . GLU A 1 194 ? -17.889 -4.060 -1.580 1.00 87.69 194 GLU A C 1
ATOM 1588 O O . GLU A 1 194 ? -17.773 -5.288 -1.672 1.00 87.69 194 GLU A O 1
ATOM 1593 N N . ILE A 1 195 ? -17.083 -3.230 -2.253 1.00 87.56 195 ILE A N 1
ATOM 1594 C CA . ILE A 1 195 ? -16.027 -3.709 -3.151 1.00 87.56 195 ILE A CA 1
ATOM 1595 C C . ILE A 1 195 ? -14.925 -4.416 -2.355 1.00 87.56 195 ILE A C 1
ATOM 1597 O O . ILE A 1 195 ? -14.538 -5.535 -2.709 1.00 87.56 195 ILE A O 1
ATOM 1601 N N . LEU A 1 196 ? -14.425 -3.804 -1.277 1.00 84.81 196 LEU A N 1
ATOM 1602 C CA . LEU A 1 196 ? -13.359 -4.385 -0.458 1.00 84.81 196 LEU A CA 1
ATOM 1603 C C . LEU A 1 196 ? -13.800 -5.694 0.212 1.00 84.81 196 LEU A C 1
ATOM 1605 O O . LEU A 1 196 ? -13.033 -6.656 0.203 1.00 84.81 196 LEU A O 1
ATOM 1609 N N . GLU A 1 197 ? -15.033 -5.787 0.711 1.00 86.69 197 GLU A N 1
ATOM 1610 C CA . GLU A 1 197 ? -15.591 -7.016 1.293 1.00 86.69 197 GLU A CA 1
ATOM 1611 C C . GLU A 1 197 ? -15.731 -8.136 0.260 1.00 86.69 197 GLU A C 1
ATOM 1613 O O . GLU A 1 197 ? -15.338 -9.287 0.508 1.00 86.69 197 GLU A O 1
ATOM 1618 N N . ALA A 1 198 ? -16.236 -7.811 -0.934 1.00 88.06 198 ALA A N 1
ATOM 1619 C CA . ALA A 1 198 ? -16.350 -8.771 -2.025 1.00 88.06 198 ALA A CA 1
ATOM 1620 C C . ALA A 1 198 ? -14.972 -9.306 -2.448 1.00 88.06 198 ALA A C 1
ATOM 1622 O O . ALA A 1 198 ? -14.818 -10.505 -2.716 1.00 88.06 198 ALA A O 1
ATOM 1623 N N . ARG A 1 199 ? -13.955 -8.435 -2.490 1.00 86.25 199 ARG A N 1
ATOM 1624 C CA . ARG A 1 199 ? -12.581 -8.801 -2.861 1.00 86.25 199 ARG A CA 1
ATOM 1625 C C . ARG A 1 199 ? -11.843 -9.537 -1.743 1.00 86.25 199 ARG A C 1
ATOM 1627 O O . ARG A 1 199 ? -11.156 -10.508 -2.049 1.00 86.25 199 ARG A O 1
ATOM 1634 N N . LEU A 1 200 ? -12.067 -9.197 -0.474 1.00 84.12 200 LEU A N 1
ATOM 1635 C CA . LEU A 1 200 ? -11.578 -9.971 0.673 1.00 84.12 200 LEU A CA 1
ATOM 1636 C C . LEU A 1 200 ? -12.150 -11.394 0.646 1.00 84.12 200 LEU A C 1
ATOM 1638 O O . LEU A 1 200 ? -11.406 -12.372 0.721 1.00 84.12 200 LEU A O 1
ATOM 1642 N N . SER A 1 201 ? -13.461 -11.521 0.433 1.00 85.62 201 SER A N 1
ATOM 1643 C CA . SER A 1 201 ? -14.142 -12.816 0.309 1.00 85.62 201 SER A CA 1
ATOM 1644 C C . SER A 1 201 ? -13.624 -13.640 -0.873 1.00 85.62 201 SER A C 1
ATOM 1646 O O . SER A 1 201 ? -13.533 -14.868 -0.803 1.00 85.62 201 SER A O 1
ATOM 1648 N N . LEU A 1 202 ? -13.296 -12.993 -1.994 1.00 83.88 202 LEU A N 1
ATOM 1649 C CA . LEU A 1 202 ? -12.640 -13.651 -3.123 1.00 83.88 202 LEU A CA 1
ATOM 1650 C C . LEU A 1 202 ? -11.225 -14.118 -2.751 1.00 83.88 202 LEU A C 1
ATOM 1652 O O . LEU A 1 202 ? -10.902 -15.276 -3.002 1.00 83.88 202 LEU A O 1
ATOM 1656 N N . GLY A 1 203 ? -10.417 -13.267 -2.116 1.00 78.94 203 GLY A N 1
ATOM 1657 C CA . GLY A 1 203 ? -9.053 -13.601 -1.702 1.00 78.94 203 GLY A CA 1
ATOM 1658 C C . GLY A 1 203 ? -8.990 -14.799 -0.754 1.00 78.94 203 GLY A C 1
ATOM 1659 O O . GLY A 1 203 ? -8.216 -15.732 -0.979 1.00 78.94 203 GLY A O 1
ATOM 1660 N N . ILE A 1 204 ? -9.890 -14.841 0.233 1.00 80.56 204 ILE A N 1
ATOM 1661 C CA . ILE A 1 204 ? -10.036 -15.973 1.158 1.00 80.56 204 ILE A CA 1
ATOM 1662 C C . ILE A 1 204 ? -10.413 -17.254 0.401 1.00 80.56 204 ILE A C 1
ATOM 1664 O O . ILE A 1 204 ? -9.796 -18.297 0.612 1.00 80.56 204 ILE A O 1
ATOM 1668 N N . ARG A 1 205 ? -11.380 -17.191 -0.528 1.00 80.69 205 ARG A N 1
ATOM 1669 C CA . ARG A 1 205 ? -11.794 -18.355 -1.341 1.00 80.69 205 ARG A CA 1
ATOM 1670 C C . ARG A 1 205 ? -10.692 -18.871 -2.261 1.00 80.69 205 ARG A C 1
ATOM 1672 O O . ARG A 1 205 ? -10.625 -20.070 -2.510 1.00 80.69 205 ARG A O 1
ATOM 1679 N N . LEU A 1 206 ? -9.827 -17.985 -2.741 1.00 74.38 206 LEU A N 1
ATOM 1680 C CA . LEU A 1 206 ? -8.644 -18.341 -3.523 1.00 74.38 206 LEU A CA 1
ATOM 1681 C C . LEU A 1 206 ? -7.495 -18.874 -2.644 1.00 74.38 206 LEU A C 1
ATOM 1683 O O . LEU A 1 206 ? -6.423 -19.192 -3.160 1.00 74.38 206 LEU A O 1
ATOM 1687 N N . GLY A 1 207 ? -7.701 -18.987 -1.325 1.00 67.81 207 GLY A N 1
ATOM 1688 C CA . GLY A 1 207 ? -6.705 -19.472 -0.376 1.00 67.81 207 GLY A CA 1
ATOM 1689 C C . GLY A 1 207 ? -5.512 -18.534 -0.269 1.00 67.81 207 GLY A C 1
ATOM 1690 O O . GLY A 1 207 ? -4.384 -18.983 -0.100 1.00 67.81 207 GLY A O 1
ATOM 1691 N N . ILE A 1 208 ? -5.704 -17.232 -0.453 1.00 69.06 208 ILE A N 1
ATOM 1692 C CA . ILE A 1 208 ? -4.593 -16.286 -0.476 1.00 69.06 208 ILE A CA 1
ATOM 1693 C C . ILE A 1 208 ? -4.261 -15.930 0.964 1.00 69.06 208 ILE A C 1
ATOM 1695 O O . ILE A 1 208 ? -4.968 -15.156 1.604 1.00 69.06 208 ILE A O 1
ATOM 1699 N N . GLU A 1 209 ? -3.160 -16.496 1.449 1.00 61.50 209 GLU A N 1
ATOM 1700 C CA . GLU A 1 209 ? -2.579 -16.252 2.776 1.00 61.50 209 GLU A CA 1
ATOM 1701 C C . GLU A 1 209 ? -2.400 -14.747 3.043 1.00 61.50 209 GLU A C 1
ATOM 1703 O O . GLU A 1 209 ? -2.672 -14.241 4.122 1.00 61.50 209 GLU A O 1
ATOM 1708 N N . ASN A 1 210 ? -2.087 -13.978 2.002 1.00 65.00 210 ASN A N 1
ATOM 1709 C CA . ASN A 1 210 ? -1.891 -12.535 2.105 1.00 65.00 210 ASN A CA 1
ATOM 1710 C C . ASN A 1 210 ? -3.187 -11.696 2.084 1.00 65.00 210 ASN A C 1
ATOM 1712 O O . ASN A 1 210 ? -3.118 -10.470 1.993 1.00 65.00 210 ASN A O 1
ATOM 1716 N N . SER A 1 211 ? -4.371 -12.317 2.192 1.00 71.75 211 SER A N 1
ATOM 1717 C CA . SER A 1 211 ? -5.655 -11.593 2.283 1.00 71.75 211 SER A CA 1
ATOM 1718 C C . SER A 1 211 ? -5.775 -10.750 3.558 1.00 71.75 211 SER A C 1
ATOM 1720 O O . SER A 1 211 ? -6.627 -9.864 3.621 1.00 71.75 211 SER A O 1
ATOM 1722 N N . TYR A 1 212 ? -4.900 -10.963 4.551 1.00 78.94 212 TYR A N 1
ATOM 1723 C CA . TYR A 1 212 ? -4.850 -10.132 5.754 1.00 78.94 212 TYR A CA 1
ATOM 1724 C C . TYR A 1 212 ? -4.651 -8.641 5.431 1.00 78.94 212 TYR A C 1
ATOM 1726 O O . TYR A 1 212 ? -5.172 -7.806 6.160 1.00 78.94 212 TYR A O 1
ATOM 1734 N N . VAL A 1 213 ? -3.965 -8.289 4.332 1.00 77.50 213 VAL A N 1
ATOM 1735 C CA . VAL A 1 213 ? -3.768 -6.882 3.933 1.00 77.50 213 VAL A CA 1
ATOM 1736 C C . VAL A 1 213 ? -5.111 -6.210 3.646 1.00 77.50 213 VAL A C 1
ATOM 1738 O O . VAL A 1 213 ? -5.361 -5.109 4.127 1.00 77.50 213 VAL A O 1
ATOM 1741 N N . LEU A 1 214 ? -6.014 -6.886 2.928 1.00 80.00 214 LEU A N 1
ATOM 1742 C CA . LEU A 1 214 ? -7.366 -6.367 2.709 1.00 80.00 214 LEU A CA 1
ATOM 1743 C C . LEU A 1 214 ? -8.173 -6.299 3.998 1.00 80.00 214 LEU A C 1
ATOM 1745 O O . LEU A 1 214 ? -8.922 -5.348 4.178 1.00 80.00 214 LEU A O 1
ATOM 1749 N N . ALA A 1 215 ? -8.025 -7.281 4.886 1.00 85.00 215 ALA A N 1
ATOM 1750 C CA . ALA A 1 215 ? -8.695 -7.252 6.179 1.00 85.00 215 ALA A CA 1
ATOM 1751 C C . ALA A 1 215 ? -8.225 -6.044 7.017 1.00 85.00 215 ALA A C 1
ATOM 1753 O O . ALA A 1 215 ? -9.047 -5.306 7.551 1.00 85.00 215 ALA A O 1
ATOM 1754 N N . VAL A 1 216 ? -6.922 -5.753 7.051 1.00 83.62 216 VAL A N 1
ATOM 1755 C CA . VAL A 1 216 ? -6.374 -4.562 7.724 1.00 83.62 216 VAL A CA 1
ATOM 1756 C C . VAL A 1 216 ? -6.936 -3.261 7.139 1.00 83.62 216 VAL A C 1
ATOM 1758 O O . VAL A 1 216 ? -7.279 -2.345 7.893 1.00 83.62 216 VAL A O 1
ATOM 1761 N N . GLU A 1 217 ? -7.056 -3.164 5.814 1.00 82.25 217 GLU A N 1
ATOM 1762 C CA . GLU A 1 217 ? -7.641 -1.983 5.167 1.00 82.25 217 GLU A CA 1
ATOM 1763 C C . GLU A 1 217 ? -9.153 -1.870 5.393 1.00 82.25 217 GLU A C 1
ATOM 1765 O O . GLU A 1 217 ? -9.655 -0.778 5.654 1.00 82.25 217 GLU A O 1
ATOM 1770 N N . LEU A 1 218 ? -9.879 -2.986 5.381 1.00 84.00 218 LEU A N 1
ATOM 1771 C CA . LEU A 1 218 ? -11.310 -3.014 5.670 1.00 84.00 218 LEU A CA 1
ATOM 1772 C C . LEU A 1 218 ? -11.592 -2.577 7.116 1.00 84.00 218 LEU A C 1
ATOM 1774 O O . LEU A 1 218 ? -12.454 -1.734 7.354 1.00 84.00 218 LEU A O 1
ATOM 1778 N N . ALA A 1 219 ? -10.814 -3.074 8.081 1.00 86.94 219 ALA A N 1
ATOM 1779 C CA . ALA A 1 219 ? -10.913 -2.646 9.474 1.00 86.94 219 ALA A CA 1
ATOM 1780 C C . ALA A 1 219 ? -10.650 -1.141 9.645 1.00 86.94 219 ALA A C 1
ATOM 1782 O O . ALA A 1 219 ? -11.313 -0.477 10.443 1.00 86.94 219 ALA A O 1
ATOM 1783 N N . ARG A 1 220 ? -9.717 -0.581 8.861 1.00 84.56 220 ARG A N 1
ATOM 1784 C CA . ARG A 1 220 ? -9.468 0.867 8.823 1.00 84.56 220 ARG A CA 1
ATOM 1785 C C . ARG A 1 220 ? -10.704 1.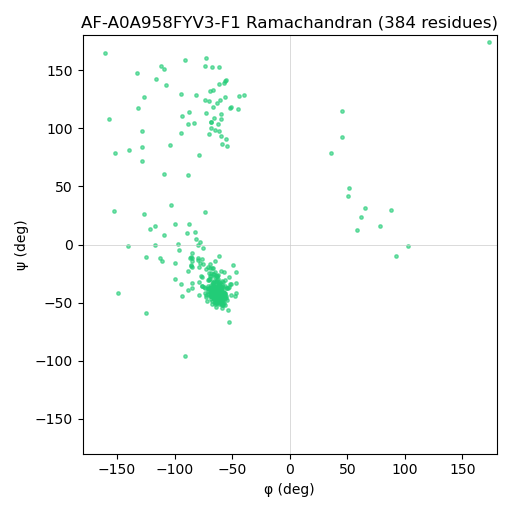642 8.389 1.00 84.56 220 ARG A C 1
ATOM 1787 O O . ARG A 1 220 ? -11.056 2.624 9.033 1.00 84.56 220 ARG A O 1
ATOM 1794 N N . LEU A 1 221 ? -11.357 1.190 7.321 1.00 81.75 221 LEU A N 1
ATOM 1795 C CA . LEU A 1 221 ? -12.542 1.849 6.783 1.00 81.75 221 LEU A CA 1
ATOM 1796 C C . LEU A 1 221 ? -13.685 1.846 7.807 1.00 81.75 221 LEU A C 1
ATOM 1798 O O . LEU A 1 221 ? -14.312 2.879 8.028 1.00 81.75 221 LEU A O 1
ATOM 1802 N N . TYR A 1 222 ? -13.893 0.732 8.517 1.00 84.94 222 TYR A N 1
ATOM 1803 C CA . TYR A 1 222 ? -14.848 0.670 9.629 1.00 84.94 222 TYR A CA 1
ATOM 1804 C C . TYR A 1 222 ? -14.523 1.670 10.751 1.00 84.94 222 TYR A C 1
ATOM 1806 O O . TYR A 1 222 ? -15.429 2.329 11.268 1.00 84.94 222 TYR A O 1
ATOM 1814 N N . GLN A 1 223 ? -13.243 1.834 11.101 1.00 82.75 223 GLN A N 1
ATOM 1815 C CA . GLN A 1 223 ? -12.801 2.830 12.081 1.00 82.75 223 GLN A CA 1
ATOM 1816 C C . GLN A 1 223 ? -13.047 4.272 11.596 1.00 82.75 223 GLN A C 1
ATOM 1818 O O . GLN A 1 223 ? -13.523 5.109 12.364 1.00 82.75 223 GLN A O 1
ATOM 1823 N N . GLU A 1 224 ? -12.768 4.570 10.326 1.00 80.06 224 GLU A N 1
ATOM 1824 C CA . GLU A 1 224 ? -13.011 5.887 9.719 1.00 80.06 224 GLU A CA 1
ATOM 1825 C C . GLU A 1 224 ? -14.515 6.219 9.684 1.00 80.06 224 GLU A C 1
ATOM 1827 O O . GLU A 1 224 ? -14.920 7.319 10.073 1.00 80.06 224 GLU A O 1
ATOM 1832 N N . MET A 1 225 ? -15.362 5.243 9.335 1.00 77.94 225 MET A N 1
ATOM 1833 C CA . MET A 1 225 ? -16.824 5.371 9.382 1.00 77.94 225 MET A CA 1
ATOM 1834 C C . MET A 1 225 ? -17.355 5.587 10.807 1.00 77.94 225 MET A C 1
ATOM 1836 O O . MET A 1 225 ? -18.307 6.345 10.994 1.00 77.94 225 MET A O 1
ATOM 1840 N N . ALA A 1 226 ? -16.747 4.953 11.817 1.00 81.00 226 ALA A N 1
ATOM 1841 C CA . ALA A 1 226 ? -17.081 5.193 13.221 1.00 81.00 226 ALA A CA 1
ATOM 1842 C C . ALA A 1 226 ? -16.782 6.646 13.630 1.00 81.00 226 ALA A C 1
ATOM 1844 O O . ALA A 1 226 ? -17.581 7.272 14.325 1.00 81.00 226 ALA A O 1
ATOM 1845 N N . GLY A 1 227 ? -15.674 7.210 13.135 1.00 73.62 227 GLY A N 1
ATOM 1846 C CA . GLY A 1 227 ? -15.346 8.623 13.308 1.00 73.62 227 GLY A CA 1
ATOM 1847 C C . GLY A 1 227 ? -16.391 9.552 12.686 1.00 73.62 227 GLY A C 1
ATOM 1848 O O . GLY A 1 227 ? -16.838 10.487 13.345 1.00 73.62 227 GLY A O 1
ATOM 1849 N N . THR A 1 228 ? -16.834 9.285 11.451 1.00 68.94 228 THR A N 1
ATOM 1850 C CA . THR A 1 228 ? -17.872 10.099 10.787 1.00 68.94 228 THR A CA 1
ATOM 1851 C C . THR A 1 228 ? -19.177 10.132 11.588 1.00 68.94 228 THR A C 1
ATOM 1853 O O . THR A 1 228 ? -19.733 11.207 11.799 1.00 68.94 228 THR A O 1
ATOM 1856 N N . ASP A 1 229 ? -19.638 8.987 12.098 1.00 68.81 229 ASP A N 1
ATOM 1857 C CA . ASP A 1 229 ? -20.882 8.914 12.877 1.00 68.81 229 ASP A CA 1
ATOM 1858 C C . ASP A 1 229 ? -20.825 9.690 14.206 1.00 68.81 229 ASP A C 1
ATOM 1860 O O . ASP A 1 229 ? -21.855 10.193 14.660 1.00 68.81 229 ASP A O 1
ATOM 1864 N N . PHE A 1 230 ? -19.640 9.840 14.808 1.00 61.31 230 PHE A N 1
ATOM 1865 C CA . PHE A 1 230 ? -19.449 10.629 16.030 1.00 61.31 230 PHE A CA 1
ATOM 1866 C C . PHE A 1 230 ? -19.646 12.139 15.798 1.00 61.31 230 PHE A C 1
ATOM 1868 O O . PHE A 1 230 ? -20.211 12.827 16.645 1.00 61.31 230 PHE A O 1
ATOM 1875 N N . PHE A 1 231 ? -19.229 12.667 14.641 1.00 58.84 231 PHE A N 1
ATOM 1876 C CA . PHE A 1 231 ? -19.340 14.100 14.315 1.00 58.84 231 PHE A CA 1
ATOM 1877 C C . PHE A 1 231 ? -20.701 14.507 13.717 1.00 58.84 231 PHE A C 1
ATOM 1879 O O . PHE A 1 231 ? -20.985 15.696 13.587 1.00 58.84 231 PHE A O 1
ATOM 1886 N N . LYS A 1 232 ? -21.541 13.530 13.360 1.00 53.41 232 LYS A N 1
ATOM 1887 C CA . LYS A 1 232 ? -22.760 13.688 12.551 1.00 53.41 232 LYS A CA 1
ATOM 1888 C C . LYS A 1 232 ? -23.959 14.299 13.273 1.00 53.41 232 LYS A C 1
ATOM 1890 O O . LYS A 1 232 ? -24.918 14.718 12.625 1.00 53.41 232 LYS A O 1
ATOM 1895 N N . HIS A 1 233 ? -23.961 14.325 14.602 1.00 49.56 233 HIS A N 1
ATOM 1896 C CA . HIS A 1 233 ? -25.166 14.685 15.336 1.00 49.56 233 HIS A CA 1
ATOM 1897 C C . HIS A 1 233 ? -24.926 15.803 16.339 1.00 49.56 233 HIS A C 1
ATOM 1899 O O . HIS A 1 233 ? -24.073 15.714 17.219 1.00 49.56 233 HIS A O 1
ATOM 1905 N N . ASP A 1 234 ? -25.760 16.838 16.223 1.00 49.38 234 ASP A N 1
ATOM 1906 C CA . ASP A 1 234 ? -26.060 17.727 17.334 1.00 49.38 234 ASP A CA 1
ATOM 1907 C C . ASP A 1 234 ? -26.477 16.827 18.504 1.00 49.38 234 ASP A C 1
ATOM 1909 O O . ASP A 1 234 ? -27.447 16.071 18.384 1.00 49.38 234 ASP A O 1
ATOM 1913 N N . ILE A 1 235 ? -25.714 16.858 19.603 1.00 52.31 235 ILE A N 1
ATOM 1914 C CA . ILE A 1 235 ? -25.899 16.030 20.814 1.00 52.31 235 ILE A CA 1
ATOM 1915 C C . ILE A 1 235 ? -27.359 16.059 21.315 1.00 52.31 235 IL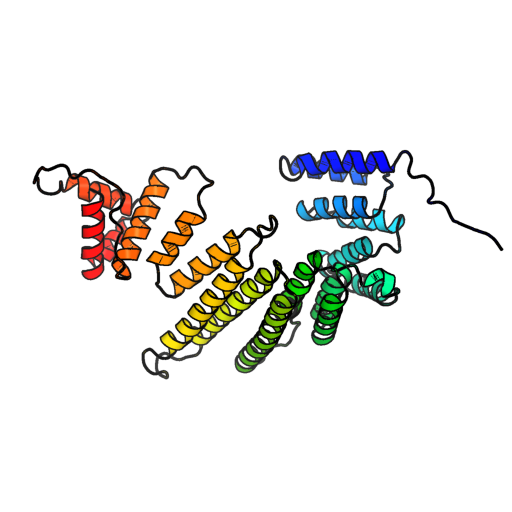E A C 1
ATOM 1917 O O . ILE A 1 235 ? -27.797 15.175 22.045 1.00 52.31 235 ILE A O 1
ATOM 1921 N N . ASN A 1 236 ? -28.133 17.048 20.867 1.00 50.91 236 ASN A N 1
ATOM 1922 C CA . ASN A 1 236 ? -29.529 17.283 21.190 1.00 50.91 236 ASN A CA 1
ATOM 1923 C C . ASN A 1 236 ? -30.567 16.505 20.339 1.00 50.91 236 ASN A C 1
ATOM 1925 O O . ASN A 1 236 ? -31.753 16.606 20.647 1.00 50.91 236 ASN A O 1
ATOM 1929 N N . GLN A 1 237 ? -30.189 15.774 19.275 1.00 53.16 237 GLN A N 1
ATOM 1930 C CA . GLN A 1 237 ? -31.141 15.132 18.333 1.00 53.16 237 GLN A CA 1
ATOM 1931 C C . GLN A 1 237 ? -31.094 13.594 18.262 1.00 53.16 237 GLN A C 1
ATOM 1933 O O . GLN A 1 237 ? -31.865 12.998 17.511 1.00 53.16 237 GLN A O 1
ATOM 1938 N N . VAL A 1 238 ? -30.217 12.941 19.022 1.00 59.06 238 VAL A N 1
ATOM 1939 C CA . VAL A 1 238 ? -30.093 11.473 19.058 1.00 59.06 238 VAL A CA 1
ATOM 1940 C C . VAL A 1 238 ? -30.447 10.987 20.455 1.00 59.06 238 VAL A C 1
ATOM 1942 O O . VAL A 1 238 ? -30.111 11.654 21.435 1.00 59.06 238 VAL A O 1
ATOM 1945 N N . GLU A 1 239 ? -31.128 9.843 20.565 1.00 63.84 239 GLU A N 1
ATOM 1946 C CA . GLU A 1 239 ? -31.393 9.264 21.880 1.00 63.84 239 GLU A CA 1
ATOM 1947 C C . GLU A 1 239 ? -30.073 9.032 22.639 1.00 63.84 239 GLU A C 1
ATOM 1949 O O . GLU A 1 239 ? -29.088 8.573 22.041 1.00 63.84 239 GLU A O 1
ATOM 1954 N N . PRO A 1 240 ? -30.024 9.328 23.951 1.00 59.28 240 PRO A N 1
ATOM 1955 C CA . PRO A 1 240 ? -28.837 9.084 24.758 1.00 59.28 240 PRO A CA 1
ATOM 1956 C C . PRO A 1 240 ? -28.342 7.638 24.590 1.00 59.28 240 PRO A C 1
ATOM 1958 O O . PRO A 1 240 ? -29.054 6.688 24.904 1.00 59.28 240 PRO A O 1
ATOM 1961 N N . GLY A 1 241 ? -27.117 7.473 24.083 1.00 68.44 241 GLY A N 1
ATOM 1962 C CA . GLY A 1 241 ? -26.462 6.170 23.909 1.00 68.44 241 GLY A CA 1
ATOM 1963 C C . GLY A 1 241 ? -26.639 5.487 22.543 1.00 68.44 241 GLY A C 1
ATOM 1964 O O . GLY A 1 241 ? -25.914 4.533 22.264 1.00 68.44 241 GLY A O 1
ATOM 1965 N N . GLU A 1 242 ? -27.517 5.957 21.645 1.00 75.69 242 GLU A N 1
ATOM 1966 C CA . GLU A 1 242 ? -27.646 5.349 20.304 1.00 75.69 242 GLU A CA 1
ATOM 1967 C C . GLU A 1 242 ? -26.404 5.616 19.434 1.00 75.69 242 GLU A C 1
ATOM 1969 O O . GLU A 1 242 ? -25.910 4.716 18.752 1.00 75.69 242 GLU A O 1
ATOM 1974 N N . MET A 1 243 ? -25.853 6.834 19.496 1.00 72.81 243 MET A N 1
ATOM 1975 C CA . MET A 1 243 ? -24.596 7.180 18.820 1.00 72.81 243 MET A CA 1
ATOM 1976 C C . MET A 1 243 ? -23.439 6.317 19.333 1.00 72.81 243 MET A C 1
ATOM 1978 O O . MET A 1 243 ? -22.704 5.739 18.537 1.00 72.81 243 MET A O 1
ATOM 1982 N N . GLU A 1 244 ? -23.309 6.198 20.656 1.00 77.88 244 GLU A N 1
ATOM 1983 C CA . GLU A 1 244 ? -22.274 5.381 21.292 1.00 77.88 244 GLU A CA 1
ATOM 1984 C C . GLU A 1 244 ? -22.385 3.919 20.847 1.00 77.88 244 GLU A C 1
ATOM 1986 O O . GLU A 1 244 ? -21.384 3.326 20.458 1.00 77.88 244 GLU A O 1
ATOM 1991 N N . ARG A 1 245 ? -23.603 3.363 20.778 1.00 83.31 245 ARG A N 1
ATOM 1992 C CA . ARG A 1 245 ? -23.828 2.015 20.239 1.00 83.31 245 ARG A CA 1
ATOM 1993 C C . ARG A 1 245 ? -23.364 1.893 18.784 1.00 83.31 245 ARG A C 1
ATOM 1995 O O . ARG A 1 245 ? -22.603 0.987 18.482 1.00 83.31 245 ARG A O 1
ATOM 2002 N N . ARG A 1 246 ? -23.760 2.804 17.887 1.00 80.94 246 ARG A N 1
ATOM 2003 C CA . ARG A 1 246 ? -23.392 2.729 16.456 1.00 80.94 246 ARG A CA 1
ATOM 2004 C C . ARG A 1 246 ? -21.890 2.853 16.205 1.00 80.94 246 ARG A C 1
ATOM 2006 O O . ARG A 1 246 ? -21.370 2.184 15.310 1.00 80.94 246 ARG A O 1
ATOM 2013 N N . VAL A 1 247 ? -21.220 3.729 16.954 1.00 82.88 247 VAL A N 1
ATOM 2014 C CA . VAL A 1 247 ? -19.759 3.885 16.920 1.00 82.88 247 VAL A CA 1
ATOM 2015 C C . VAL A 1 247 ? -19.105 2.601 17.426 1.00 82.88 247 VAL A C 1
ATOM 2017 O O . VAL A 1 247 ? -18.262 2.033 16.733 1.00 82.88 247 VAL A O 1
ATOM 2020 N N . ASN A 1 248 ? -19.551 2.091 18.577 1.00 88.06 248 ASN A N 1
ATOM 2021 C CA . ASN A 1 248 ? -19.012 0.870 19.169 1.00 88.06 248 ASN A CA 1
ATOM 2022 C C . ASN A 1 248 ? -19.222 -0.357 18.273 1.00 88.06 248 ASN A C 1
ATOM 2024 O O . ASN A 1 248 ? -18.298 -1.149 18.132 1.00 88.06 248 ASN A O 1
ATOM 2028 N N . ASP A 1 249 ? -20.377 -0.497 17.618 1.00 89.31 249 ASP A N 1
ATOM 2029 C CA . ASP A 1 249 ? -20.665 -1.615 16.712 1.00 89.31 249 ASP A CA 1
ATOM 2030 C C . ASP A 1 249 ? -19.675 -1.654 15.533 1.00 89.31 249 ASP A C 1
ATOM 2032 O O . ASP A 1 249 ? -19.135 -2.711 15.209 1.00 89.31 249 ASP A O 1
ATOM 2036 N N . LYS A 1 250 ? -19.362 -0.496 14.928 1.00 87.38 250 LYS A N 1
ATOM 2037 C CA . LYS A 1 250 ? -18.365 -0.405 13.842 1.00 87.38 250 LYS A CA 1
ATOM 2038 C C . LYS A 1 250 ? -16.956 -0.717 14.325 1.00 87.38 250 LYS A C 1
ATOM 2040 O O . LYS A 1 250 ? -16.224 -1.440 13.655 1.00 87.38 250 LYS A O 1
ATOM 2045 N N . LEU A 1 251 ? -16.579 -0.185 15.486 1.00 89.88 251 LEU A N 1
ATOM 2046 C CA . LEU A 1 251 ? -15.274 -0.446 16.090 1.00 89.88 251 LEU A CA 1
ATOM 2047 C C . LEU A 1 251 ? -15.113 -1.927 16.467 1.00 89.88 251 LEU A C 1
ATOM 2049 O O . LEU A 1 251 ? -14.063 -2.510 16.209 1.00 89.88 251 LEU A O 1
ATOM 2053 N N . ARG A 1 252 ? -16.154 -2.575 17.003 1.00 92.88 252 ARG A N 1
ATOM 2054 C CA . ARG A 1 252 ? -16.136 -4.020 17.273 1.00 92.88 252 ARG A CA 1
ATOM 2055 C C . ARG A 1 252 ? -16.015 -4.835 15.993 1.00 92.88 252 ARG A C 1
ATOM 2057 O O . ARG A 1 252 ? -15.200 -5.747 15.939 1.00 92.88 252 ARG A O 1
ATOM 2064 N N . HIS A 1 253 ? -16.732 -4.458 14.942 1.00 91.62 253 HIS A N 1
ATOM 2065 C CA . HIS A 1 253 ? -16.598 -5.143 13.663 1.00 91.62 253 HIS A CA 1
ATOM 2066 C C . HIS A 1 253 ? -15.194 -4.979 13.051 1.00 91.62 253 HIS A C 1
ATOM 2068 O O . HIS A 1 253 ? -14.626 -5.930 12.515 1.00 91.62 253 HIS A O 1
ATOM 2074 N N . ALA A 1 254 ? -14.573 -3.804 13.208 1.00 91.25 254 ALA A N 1
ATOM 2075 C CA . ALA A 1 254 ? -13.172 -3.606 12.843 1.00 91.25 254 ALA A CA 1
ATOM 2076 C C . ALA A 1 254 ? -12.227 -4.545 13.623 1.00 91.25 254 ALA A C 1
ATOM 2078 O O . ALA A 1 254 ? -11.281 -5.072 13.035 1.00 91.25 254 ALA A O 1
ATOM 2079 N N . LEU A 1 255 ? -12.485 -4.803 14.914 1.00 91.69 255 LEU A N 1
ATOM 2080 C CA . LEU A 1 255 ? -11.723 -5.786 15.698 1.00 91.69 255 LEU A CA 1
ATOM 2081 C C . LEU A 1 255 ? -11.897 -7.216 15.178 1.00 91.69 255 LEU A C 1
ATOM 2083 O O . LEU A 1 255 ? -10.895 -7.922 15.066 1.00 91.69 255 LEU A O 1
ATOM 2087 N N . ASP A 1 256 ? -13.116 -7.627 14.820 1.00 92.94 256 ASP A N 1
ATOM 2088 C CA . ASP A 1 256 ? -13.380 -8.958 14.251 1.00 92.94 256 ASP A CA 1
ATOM 2089 C C . ASP A 1 256 ? -12.589 -9.170 12.951 1.00 92.94 256 ASP A C 1
ATOM 2091 O O . ASP A 1 256 ? -11.968 -10.215 12.735 1.00 92.94 256 ASP A O 1
ATOM 2095 N N . ILE A 1 257 ? -12.542 -8.144 12.099 1.00 89.44 257 ILE A N 1
ATOM 2096 C CA . ILE A 1 257 ? -11.778 -8.179 10.851 1.00 89.44 257 ILE A CA 1
ATOM 2097 C C . ILE A 1 257 ? -10.266 -8.203 11.122 1.00 89.44 257 ILE A C 1
ATOM 2099 O O . ILE A 1 257 ? -9.537 -8.929 10.445 1.00 89.44 257 ILE A O 1
ATOM 2103 N N . LEU A 1 258 ? -9.763 -7.454 12.109 1.00 90.00 258 LEU A N 1
ATOM 2104 C CA . LEU A 1 258 ? -8.343 -7.513 12.490 1.00 90.00 258 LEU A CA 1
ATOM 2105 C C . LEU A 1 258 ? -7.961 -8.861 13.104 1.00 90.00 258 LEU A C 1
ATOM 2107 O O . LEU A 1 258 ? -6.835 -9.317 12.909 1.00 90.00 258 LEU A O 1
ATOM 2111 N N . HIS A 1 259 ? -8.880 -9.520 13.806 1.00 89.12 259 HIS A N 1
ATOM 2112 C CA . HIS A 1 259 ? -8.676 -10.888 14.268 1.00 89.12 259 HIS A CA 1
ATOM 2113 C C . HIS A 1 259 ? -8.585 -11.862 13.087 1.00 89.12 259 HIS A C 1
ATOM 2115 O O . HIS A 1 259 ? -7.656 -12.664 13.023 1.00 89.12 259 HIS A O 1
ATOM 2121 N N . LEU A 1 260 ? -9.470 -11.735 12.093 1.00 87.00 260 LEU A N 1
ATOM 2122 C CA . LEU A 1 260 ? -9.347 -12.485 10.841 1.00 87.00 260 LEU A CA 1
ATOM 2123 C C . LEU A 1 260 ? -8.003 -12.208 10.145 1.00 87.00 260 LEU A C 1
ATOM 2125 O O . LEU A 1 260 ? -7.364 -13.141 9.664 1.00 87.00 260 LEU A O 1
ATOM 2129 N N . ALA A 1 261 ? -7.548 -10.951 10.116 1.00 86.88 261 ALA A N 1
ATOM 2130 C CA . ALA A 1 261 ? -6.247 -10.587 9.559 1.00 86.88 261 ALA A CA 1
ATOM 2131 C C . ALA A 1 261 ? -5.094 -11.310 10.278 1.00 86.88 261 ALA A C 1
ATOM 2133 O O . ALA A 1 261 ? -4.210 -11.856 9.623 1.00 86.88 261 ALA A O 1
ATOM 2134 N N . GLU A 1 262 ? -5.124 -11.359 11.611 1.00 85.12 262 GLU A N 1
ATOM 2135 C CA . GLU A 1 262 ? -4.153 -12.104 12.418 1.00 85.12 262 GLU A CA 1
ATOM 2136 C C . GLU A 1 262 ? -4.181 -13.606 12.095 1.00 85.12 262 GLU A C 1
ATOM 2138 O O . GLU A 1 262 ? -3.128 -14.196 11.868 1.00 85.12 262 GLU A O 1
ATOM 2143 N N . CYS A 1 263 ? -5.366 -14.220 11.996 1.00 83.12 263 CYS A N 1
ATOM 2144 C CA . CYS A 1 263 ? -5.505 -15.639 11.645 1.00 83.12 263 CYS A CA 1
ATOM 2145 C C . CYS A 1 263 ? -4.970 -15.979 10.247 1.00 83.12 263 CYS A C 1
ATOM 2147 O O . CYS A 1 263 ? -4.549 -17.109 10.006 1.00 83.12 263 CYS A O 1
ATOM 2149 N N . LEU A 1 264 ? -5.018 -15.022 9.319 1.00 78.38 264 LEU A N 1
ATOM 2150 C CA . LEU A 1 264 ? -4.524 -15.181 7.952 1.00 78.38 264 LEU A CA 1
ATOM 2151 C C . LEU A 1 264 ? -3.016 -14.898 7.828 1.00 78.38 264 LEU A C 1
ATOM 2153 O O . LEU A 1 264 ? -2.421 -15.241 6.811 1.00 78.38 264 LEU A O 1
ATOM 2157 N N . TYR A 1 265 ? -2.387 -14.279 8.828 1.00 75.62 265 TYR A N 1
ATOM 2158 C CA . TYR A 1 265 ? -1.003 -13.821 8.745 1.00 75.62 265 TYR A CA 1
ATOM 2159 C C . TYR A 1 265 ? 0.019 -14.973 8.697 1.00 75.62 265 TYR A C 1
ATOM 2161 O O . TYR A 1 265 ? 0.007 -15.875 9.532 1.00 75.62 265 TYR A O 1
ATOM 2169 N N . THR A 1 266 ? 0.975 -14.903 7.761 1.00 68.00 266 THR A N 1
ATOM 2170 C CA . THR A 1 266 ? 1.970 -15.970 7.512 1.00 68.00 266 THR A CA 1
ATOM 2171 C C . THR A 1 266 ? 3.431 -15.579 7.754 1.00 68.00 266 THR A C 1
ATOM 2173 O O . THR A 1 266 ? 4.340 -16.295 7.341 1.00 68.00 266 THR A O 1
ATOM 2176 N N . GLY A 1 267 ? 3.702 -14.475 8.463 1.00 59.97 267 GLY A N 1
ATOM 2177 C CA . GLY A 1 267 ? 5.078 -14.110 8.840 1.00 59.97 267 GLY A CA 1
ATOM 2178 C C . GLY A 1 267 ? 5.834 -13.263 7.812 1.00 59.97 267 GLY A C 1
ATOM 2179 O O . GLY A 1 267 ? 7.056 -13.366 7.722 1.00 59.97 267 GLY A O 1
ATOM 2180 N N . ASN A 1 268 ? 5.135 -12.434 7.028 1.00 59.59 268 ASN A N 1
ATOM 2181 C CA . ASN A 1 268 ? 5.756 -11.600 5.998 1.00 59.59 268 ASN A CA 1
ATOM 2182 C C . ASN A 1 268 ? 6.679 -10.516 6.613 1.00 59.59 268 ASN A C 1
ATOM 2184 O O . ASN A 1 268 ? 6.193 -9.630 7.314 1.00 59.59 268 ASN A O 1
ATOM 2188 N N . PRO A 1 269 ? 7.996 -10.506 6.321 1.00 51.62 269 PRO A N 1
ATOM 2189 C CA . PRO A 1 269 ? 8.930 -9.535 6.900 1.00 51.62 269 PRO A CA 1
ATOM 2190 C C . PRO A 1 269 ? 8.695 -8.090 6.431 1.00 51.62 269 PRO A C 1
ATOM 2192 O O . PRO A 1 269 ? 9.125 -7.160 7.109 1.00 51.62 269 PRO A O 1
ATOM 2195 N N . ASN A 1 270 ? 8.010 -7.883 5.300 1.00 49.97 270 ASN A N 1
ATOM 2196 C CA . ASN A 1 270 ? 7.669 -6.546 4.797 1.00 49.97 270 ASN A CA 1
ATOM 2197 C C . ASN A 1 270 ? 6.446 -5.935 5.500 1.00 49.97 270 ASN A C 1
ATOM 2199 O O . ASN A 1 270 ? 6.194 -4.741 5.357 1.00 49.97 270 ASN A O 1
ATOM 2203 N N . HIS A 1 271 ? 5.691 -6.748 6.239 1.00 60.78 271 HIS A N 1
ATOM 2204 C CA . HIS A 1 271 ? 4.459 -6.361 6.915 1.00 60.78 271 HIS A CA 1
ATOM 2205 C C . HIS A 1 271 ? 4.420 -7.024 8.281 1.00 60.78 271 HIS A C 1
ATOM 2207 O O . HIS A 1 271 ? 3.817 -8.083 8.428 1.00 60.78 271 HIS A O 1
ATOM 2213 N N . PRO A 1 272 ? 5.102 -6.451 9.282 1.00 62.38 272 PRO A N 1
ATOM 2214 C CA . PRO A 1 272 ? 5.154 -7.077 10.584 1.00 62.38 272 PRO A CA 1
ATOM 2215 C C . PRO A 1 272 ? 3.738 -7.169 11.155 1.00 62.38 272 PRO A C 1
ATOM 2217 O O . PRO A 1 272 ? 2.975 -6.204 11.110 1.00 62.38 272 PRO A O 1
ATOM 2220 N N . ILE A 1 273 ? 3.427 -8.311 11.770 1.00 73.31 273 ILE A N 1
ATOM 2221 C CA . ILE A 1 273 ? 2.200 -8.543 12.555 1.00 73.31 273 ILE A CA 1
ATOM 2222 C C . ILE A 1 273 ? 1.889 -7.398 13.538 1.00 73.31 273 ILE A C 1
ATOM 2224 O O . ILE A 1 273 ? 0.739 -7.161 13.894 1.00 73.31 273 ILE A O 1
ATOM 2228 N N . GLN A 1 274 ? 2.922 -6.644 13.923 1.00 74.50 274 GLN A N 1
ATOM 2229 C CA . GLN A 1 274 ? 2.846 -5.401 14.676 1.00 74.50 274 GLN A CA 1
ATOM 2230 C C . GLN A 1 274 ? 1.789 -4.420 14.149 1.00 74.50 274 GLN A C 1
ATOM 2232 O O . GLN A 1 274 ? 1.064 -3.870 14.968 1.00 74.50 274 GLN A O 1
ATOM 2237 N N . GLU A 1 275 ? 1.639 -4.231 12.832 1.00 76.12 275 GLU A N 1
ATOM 2238 C CA . GLU A 1 275 ? 0.627 -3.302 12.297 1.00 76.12 275 GLU A CA 1
ATOM 2239 C C . GLU A 1 275 ? -0.801 -3.722 12.696 1.00 76.12 275 GLU A C 1
ATOM 2241 O O . GLU A 1 275 ? -1.632 -2.880 13.046 1.00 76.12 275 GLU A O 1
ATOM 2246 N N . ILE A 1 276 ? -1.084 -5.030 12.688 1.00 79.69 276 ILE A N 1
ATOM 2247 C CA . ILE A 1 276 ? -2.384 -5.579 13.100 1.00 79.69 276 ILE A CA 1
ATOM 2248 C C . ILE A 1 276 ? -2.610 -5.285 14.585 1.00 79.69 276 ILE A C 1
ATOM 2250 O O . ILE A 1 276 ? -3.680 -4.807 14.970 1.00 79.69 276 ILE A O 1
ATOM 2254 N N . TYR A 1 277 ? -1.600 -5.523 15.423 1.00 81.31 277 TYR A N 1
ATOM 2255 C CA . TYR A 1 277 ? -1.716 -5.300 16.861 1.00 81.31 277 TYR A CA 1
ATOM 2256 C C . TYR A 1 277 ? -1.823 -3.819 17.236 1.00 81.31 277 TYR A C 1
ATOM 2258 O O . TYR A 1 277 ? -2.684 -3.472 18.040 1.00 81.31 277 TYR A O 1
ATOM 2266 N N . GLU A 1 278 ? -1.025 -2.934 16.632 1.00 78.25 278 GLU A N 1
ATOM 2267 C CA . GLU A 1 278 ? -1.111 -1.482 16.846 1.00 78.25 278 GLU A CA 1
ATOM 2268 C C . GLU A 1 278 ? -2.516 -0.952 16.535 1.00 78.25 278 GLU A C 1
ATOM 2270 O O . GLU A 1 278 ? -3.082 -0.171 17.303 1.00 78.25 278 GLU A O 1
ATOM 2275 N N . ARG A 1 279 ? -3.131 -1.425 15.445 1.00 82.06 279 ARG A N 1
ATOM 2276 C CA . ARG A 1 279 ? -4.509 -1.055 15.097 1.00 82.06 279 ARG A CA 1
ATOM 2277 C C . ARG A 1 279 ? -5.533 -1.600 16.091 1.00 82.06 279 ARG A C 1
ATOM 2279 O O . ARG A 1 279 ? -6.426 -0.855 16.491 1.00 82.06 279 ARG A O 1
ATOM 2286 N N . ARG A 1 280 ? -5.395 -2.856 16.533 1.00 86.75 280 ARG A N 1
ATOM 2287 C CA . ARG A 1 280 ? -6.275 -3.439 17.565 1.00 86.75 280 ARG A CA 1
ATOM 2288 C C . ARG A 1 280 ? -6.209 -2.648 18.865 1.00 86.75 280 ARG A C 1
ATOM 2290 O O . ARG A 1 280 ? -7.254 -2.321 19.412 1.00 86.75 280 ARG A O 1
ATOM 2297 N N . ILE A 1 281 ? -5.006 -2.281 19.310 1.00 79.56 281 ILE A N 1
ATOM 2298 C CA . ILE A 1 281 ? -4.799 -1.432 20.489 1.00 79.56 281 ILE A CA 1
ATOM 2299 C C . ILE A 1 281 ? -5.557 -0.118 20.326 1.00 79.56 281 ILE A C 1
ATOM 2301 O O . ILE A 1 281 ? -6.361 0.223 21.185 1.00 79.56 281 ILE A O 1
ATOM 2305 N N . ASN A 1 282 ? -5.366 0.593 19.213 1.00 78.25 282 ASN A N 1
ATOM 2306 C CA . ASN A 1 282 ? -6.030 1.879 18.988 1.00 78.25 282 ASN A CA 1
ATOM 2307 C C . ASN A 1 282 ? -7.562 1.773 19.043 1.00 78.25 282 ASN A C 1
ATOM 2309 O O . ASN A 1 282 ? -8.218 2.644 19.615 1.00 78.25 282 ASN A O 1
ATOM 2313 N N . ILE A 1 283 ? -8.137 0.704 18.486 1.00 83.94 283 ILE A N 1
ATOM 2314 C CA . ILE A 1 283 ? -9.586 0.480 18.518 1.00 83.94 283 ILE A CA 1
ATOM 2315 C C . ILE A 1 283 ? -10.068 0.114 19.928 1.00 83.94 283 ILE A C 1
ATOM 2317 O O . ILE A 1 283 ? -11.068 0.666 20.382 1.00 83.94 283 ILE A O 1
ATOM 2321 N N . LEU A 1 284 ? -9.353 -0.751 20.652 1.00 85.00 284 LEU A N 1
ATOM 2322 C CA . LEU A 1 284 ? -9.675 -1.097 22.043 1.00 85.00 284 LEU A CA 1
ATOM 2323 C C . LEU A 1 284 ? -9.614 0.137 22.953 1.00 85.00 284 LEU A C 1
ATOM 2325 O O . LEU A 1 284 ? -10.517 0.362 23.756 1.00 85.00 284 LEU A O 1
ATOM 2329 N N . MET A 1 285 ? -8.611 0.998 22.767 1.00 76.44 285 MET A N 1
ATOM 2330 C CA . MET A 1 285 ? -8.514 2.286 23.460 1.00 76.44 285 MET A CA 1
ATOM 2331 C C . MET A 1 285 ? -9.718 3.190 23.143 1.00 76.44 285 MET A C 1
ATOM 2333 O O . MET A 1 285 ? -10.258 3.823 24.051 1.00 76.44 285 MET A O 1
ATOM 2337 N N . ALA A 1 286 ? -10.170 3.230 21.882 1.00 77.19 286 ALA A N 1
ATOM 2338 C CA . ALA A 1 286 ? -11.354 3.992 21.469 1.00 77.19 286 ALA A CA 1
ATOM 2339 C C . ALA A 1 286 ? -12.660 3.433 22.068 1.00 77.19 286 ALA A C 1
ATOM 2341 O O . ALA A 1 286 ? -13.533 4.207 22.455 1.00 77.19 286 ALA A O 1
ATOM 2342 N N . LEU A 1 287 ? -12.755 2.109 22.223 1.00 82.38 287 LEU A N 1
ATOM 2343 C CA . LEU A 1 287 ? -13.841 1.410 22.924 1.00 82.38 287 LEU A CA 1
ATOM 2344 C C . LEU A 1 287 ? -13.749 1.510 24.456 1.00 82.38 287 LEU A C 1
ATOM 2346 O O . LEU A 1 287 ? -14.638 1.026 25.153 1.00 82.38 287 LEU A O 1
ATOM 2350 N N . ARG A 1 288 ? -12.695 2.145 24.991 1.00 79.75 288 ARG A N 1
ATOM 2351 C CA . ARG A 1 288 ? -12.379 2.218 26.429 1.00 79.75 288 ARG A CA 1
ATOM 2352 C C . ARG A 1 288 ? -12.109 0.849 27.069 1.00 79.75 288 ARG A C 1
ATOM 2354 O O . ARG A 1 288 ? -12.204 0.705 28.284 1.00 79.75 288 ARG A O 1
ATOM 2361 N N . GLU A 1 289 ? -11.718 -0.141 26.272 1.00 81.62 289 GLU A N 1
ATOM 2362 C CA . GLU A 1 289 ? -11.300 -1.485 26.694 1.00 81.62 289 GLU A CA 1
ATOM 2363 C C . GLU A 1 289 ? -9.791 -1.500 26.984 1.00 81.62 289 GLU A C 1
ATOM 2365 O O . GLU A 1 289 ? -8.996 -2.191 26.348 1.00 81.62 289 GLU A O 1
ATOM 2370 N N . TYR A 1 290 ? -9.381 -0.662 27.938 1.00 72.69 290 TYR A N 1
ATOM 2371 C CA . TYR A 1 290 ? -7.974 -0.375 28.215 1.00 72.69 290 TYR A CA 1
ATOM 2372 C C . TYR A 1 290 ? -7.166 -1.601 28.676 1.00 72.69 290 TYR A C 1
ATOM 2374 O O . TYR A 1 290 ? -5.984 -1.690 28.357 1.00 72.69 290 TYR A O 1
ATOM 2382 N N . ASP A 1 291 ? -7.786 -2.541 29.399 1.00 73.12 291 ASP A N 1
ATOM 2383 C CA . ASP A 1 291 ? -7.135 -3.777 29.864 1.00 73.12 291 ASP A CA 1
ATOM 2384 C C . ASP A 1 291 ? -6.604 -4.606 28.687 1.00 73.12 291 ASP A C 1
ATOM 2386 O O . ASP A 1 291 ? -5.413 -4.889 28.579 1.00 73.12 291 ASP A O 1
ATOM 2390 N N . GLU A 1 292 ? -7.486 -4.908 27.735 1.00 79.06 292 GLU A N 1
ATOM 2391 C CA . GLU A 1 292 ? -7.154 -5.678 26.536 1.00 79.06 292 GLU A CA 1
ATOM 2392 C C . GLU A 1 292 ? -6.153 -4.941 25.637 1.00 79.06 292 GLU A C 1
ATOM 2394 O O . GLU A 1 292 ? -5.231 -5.549 25.086 1.00 79.06 292 GLU A O 1
ATOM 2399 N N . ALA A 1 293 ? -6.277 -3.613 25.529 1.00 75.00 293 ALA A N 1
ATOM 2400 C CA . ALA A 1 293 ? -5.309 -2.793 24.805 1.00 75.00 293 ALA A CA 1
ATOM 2401 C C . ALA A 1 293 ? -3.896 -2.917 25.405 1.00 75.00 293 ALA A C 1
ATOM 2403 O O . ALA A 1 293 ? -2.908 -3.023 24.674 1.00 75.00 293 ALA A O 1
ATOM 2404 N N . LEU A 1 294 ? -3.781 -2.939 26.734 1.00 70.62 294 LEU A N 1
ATOM 2405 C CA . LEU A 1 294 ? -2.490 -3.000 27.415 1.00 70.62 294 LEU A CA 1
ATOM 2406 C C . LEU A 1 294 ? -1.870 -4.399 27.369 1.00 70.62 294 LEU A C 1
ATOM 2408 O O . LEU A 1 294 ? -0.661 -4.493 27.155 1.00 70.62 294 LEU A O 1
ATOM 2412 N N . LYS A 1 295 ? -2.668 -5.475 27.437 1.00 76.69 295 LYS A N 1
ATOM 2413 C CA . LYS A 1 295 ? -2.191 -6.852 27.180 1.00 76.69 295 LYS A CA 1
ATOM 2414 C C . LYS A 1 295 ? -1.516 -6.973 25.808 1.00 76.69 295 LYS A C 1
ATOM 2416 O O . LYS A 1 295 ? -0.432 -7.551 25.677 1.00 76.69 295 LYS A O 1
ATOM 2421 N N . LEU A 1 296 ? -2.124 -6.379 24.778 1.00 72.56 296 LEU A N 1
ATOM 2422 C CA . LEU A 1 296 ? -1.551 -6.351 23.429 1.00 72.56 296 LEU A CA 1
ATOM 2423 C C . LEU A 1 296 ? -0.283 -5.491 23.347 1.00 72.56 296 LEU A C 1
ATOM 2425 O O . LEU A 1 296 ? 0.684 -5.907 22.710 1.00 72.56 296 LEU A O 1
ATOM 2429 N N . LEU A 1 297 ? -0.240 -4.332 24.014 1.00 67.00 297 LEU A N 1
ATOM 2430 C CA . LEU A 1 297 ? 0.947 -3.465 24.039 1.00 67.00 297 LEU A CA 1
ATOM 2431 C C . LEU A 1 297 ? 2.184 -4.178 24.602 1.00 67.00 297 LEU A C 1
ATOM 2433 O O . LEU A 1 297 ? 3.270 -4.047 24.032 1.00 67.00 297 LEU A O 1
ATOM 2437 N N . VAL A 1 298 ? 2.025 -4.971 25.669 1.00 66.06 298 VAL A N 1
ATOM 2438 C CA . VAL A 1 298 ? 3.121 -5.775 26.245 1.00 66.06 298 VAL A CA 1
ATOM 2439 C C . VAL A 1 298 ? 3.676 -6.773 25.220 1.00 66.06 298 VAL A C 1
ATOM 2441 O O . VAL A 1 298 ? 4.888 -6.965 25.126 1.00 66.06 298 VAL A O 1
ATOM 2444 N N . SER A 1 299 ? 2.803 -7.353 24.394 1.00 64.56 299 SER A N 1
ATOM 2445 C CA . SER A 1 299 ? 3.158 -8.376 23.400 1.00 64.56 299 SER A CA 1
ATOM 2446 C C . SER A 1 299 ? 3.978 -7.831 22.215 1.00 64.56 299 SER A C 1
ATOM 2448 O O . SER A 1 299 ? 4.738 -8.576 21.598 1.00 64.56 299 SER A O 1
ATOM 2450 N N . ILE A 1 300 ? 3.874 -6.532 21.902 1.00 61.81 300 ILE A N 1
ATOM 2451 C CA . ILE A 1 300 ? 4.587 -5.880 20.781 1.00 61.81 300 ILE A CA 1
ATOM 2452 C C . ILE A 1 300 ? 6.006 -5.425 21.171 1.00 61.81 300 ILE A C 1
ATOM 2454 O O . ILE A 1 300 ? 6.850 -5.182 20.305 1.00 61.81 300 ILE A O 1
ATOM 2458 N N . ALA A 1 301 ? 6.315 -5.322 22.466 1.00 51.25 301 ALA A N 1
ATOM 2459 C CA . ALA A 1 301 ? 7.520 -4.656 22.956 1.00 51.25 301 ALA A CA 1
ATOM 2460 C C . ALA A 1 301 ? 8.699 -5.552 23.427 1.00 51.25 301 ALA A C 1
ATOM 2462 O O . ALA A 1 301 ? 9.426 -5.106 24.316 1.00 51.25 301 ALA A O 1
ATOM 2463 N N . PRO A 1 302 ? 9.021 -6.746 22.873 1.00 46.31 302 PRO A N 1
ATOM 2464 C CA . PRO A 1 302 ? 10.105 -7.557 23.444 1.00 46.31 302 PRO A CA 1
ATOM 2465 C C . PRO A 1 302 ? 11.530 -7.129 23.016 1.00 46.31 302 PRO A C 1
ATOM 2467 O O . PRO A 1 302 ? 12.499 -7.802 23.356 1.00 46.31 302 PRO A O 1
ATOM 2470 N N . GLY A 1 303 ? 11.702 -6.032 22.261 1.00 41.06 303 GLY A N 1
ATOM 2471 C CA . GLY A 1 303 ? 12.959 -5.747 21.542 1.00 41.06 303 GLY A CA 1
ATOM 2472 C C . GLY A 1 303 ? 13.803 -4.547 21.990 1.00 41.06 303 GLY A C 1
ATOM 2473 O O . GLY A 1 303 ? 14.943 -4.414 21.547 1.00 41.06 303 GLY A O 1
ATOM 2474 N N . ARG A 1 304 ? 13.300 -3.649 22.841 1.00 42.53 304 ARG A N 1
ATOM 2475 C CA . ARG A 1 304 ? 14.110 -2.545 23.390 1.00 42.53 304 ARG A CA 1
ATOM 2476 C C . ARG A 1 304 ? 14.376 -2.864 24.850 1.00 42.53 304 ARG A C 1
ATOM 2478 O O . ARG A 1 304 ? 13.455 -3.294 25.529 1.00 42.53 304 ARG A O 1
ATOM 2485 N N . ARG A 1 305 ? 15.606 -2.659 25.340 1.00 39.59 305 ARG A N 1
ATOM 2486 C CA . ARG A 1 305 ? 15.863 -2.567 26.787 1.00 39.59 305 ARG A CA 1
ATOM 2487 C C . ARG A 1 305 ? 14.941 -1.473 27.325 1.00 39.59 305 ARG A C 1
ATOM 2489 O O . ARG A 1 305 ? 15.296 -0.300 27.257 1.00 39.59 305 ARG A O 1
ATOM 2496 N N . GLN A 1 306 ? 13.740 -1.844 27.753 1.00 48.34 306 GLN A N 1
ATOM 2497 C CA . GLN A 1 306 ? 12.878 -0.950 28.493 1.00 48.34 306 GLN A CA 1
ATOM 2498 C C . GLN A 1 306 ? 13.642 -0.657 29.774 1.00 48.34 306 GLN A C 1
ATOM 2500 O O . GLN A 1 306 ? 14.072 -1.576 30.476 1.00 48.34 306 GLN A O 1
ATOM 2505 N N . LEU A 1 307 ? 13.905 0.622 30.017 1.00 54.75 307 LEU A N 1
ATOM 2506 C CA . LEU A 1 307 ? 14.384 1.050 31.323 1.00 54.75 307 LEU A CA 1
ATOM 2507 C C . LEU A 1 307 ? 13.366 0.549 32.353 1.00 54.75 307 LEU A C 1
ATOM 2509 O O . LEU A 1 307 ? 12.167 0.542 32.077 1.00 54.75 307 LEU A O 1
ATOM 2513 N N . GLU A 1 308 ? 13.830 0.094 33.511 1.00 52.22 308 GLU A N 1
ATOM 2514 C CA . GLU A 1 308 ? 12.982 -0.498 34.554 1.00 52.22 308 GLU A CA 1
ATOM 2515 C C . GLU A 1 308 ? 11.784 0.402 34.917 1.00 52.22 308 GLU A C 1
ATOM 2517 O O . GLU A 1 308 ? 10.667 -0.075 35.095 1.00 52.22 308 GLU A O 1
ATOM 2522 N N . GLU A 1 309 ? 11.987 1.718 34.857 1.00 48.00 309 GLU A N 1
ATOM 2523 C CA . GLU A 1 309 ? 10.965 2.759 35.012 1.00 48.00 309 GLU A CA 1
ATOM 2524 C C . GLU A 1 309 ? 9.853 2.707 33.944 1.00 48.00 309 GLU A C 1
ATOM 2526 O O . GLU A 1 309 ? 8.683 2.906 34.260 1.00 48.00 309 GLU A O 1
ATOM 2531 N N . GLN A 1 310 ? 10.176 2.394 32.684 1.00 50.84 310 GLN A N 1
ATOM 2532 C CA . GLN A 1 310 ? 9.183 2.245 31.610 1.00 50.84 310 GLN A CA 1
ATOM 2533 C C . GLN A 1 310 ? 8.347 0.976 31.787 1.00 50.84 310 GLN A C 1
ATOM 2535 O O . GLN A 1 310 ? 7.147 1.000 31.518 1.00 50.84 310 GLN A O 1
ATOM 2540 N N . ARG A 1 311 ? 8.964 -0.109 32.278 1.00 55.03 311 ARG A N 1
ATOM 2541 C CA . ARG A 1 311 ? 8.262 -1.358 32.603 1.00 55.03 311 ARG A CA 1
ATOM 2542 C C . ARG A 1 311 ? 7.273 -1.136 33.748 1.00 55.03 311 ARG A C 1
ATOM 2544 O O . ARG A 1 311 ? 6.114 -1.514 33.627 1.00 55.03 311 ARG A O 1
ATOM 2551 N N . LEU A 1 312 ? 7.714 -0.470 34.818 1.00 52.88 312 LEU A N 1
ATOM 2552 C CA . LEU A 1 312 ? 6.875 -0.137 35.974 1.00 52.88 312 LEU A CA 1
ATOM 2553 C C . LEU A 1 312 ? 5.726 0.809 35.600 1.00 52.88 312 LEU A C 1
ATOM 2555 O O . LEU A 1 312 ? 4.595 0.585 36.021 1.00 52.88 312 LEU A O 1
ATOM 2559 N N . ALA A 1 313 ? 5.977 1.816 34.757 1.00 53.06 313 ALA A N 1
ATOM 2560 C CA . ALA A 1 313 ? 4.930 2.712 34.265 1.00 53.06 313 ALA A CA 1
ATOM 2561 C C . ALA A 1 313 ? 3.894 1.982 33.390 1.00 53.06 313 ALA A C 1
ATOM 2563 O O . ALA A 1 313 ? 2.697 2.241 33.506 1.00 53.06 313 ALA A O 1
ATOM 2564 N N . GLN A 1 314 ? 4.324 1.050 32.532 1.00 54.31 314 GLN A N 1
ATOM 2565 C CA . GLN A 1 314 ? 3.413 0.226 31.728 1.00 54.31 314 GLN A CA 1
ATOM 2566 C C . GLN A 1 314 ? 2.599 -0.747 32.589 1.00 54.31 314 GLN A C 1
ATOM 2568 O O . GLN A 1 314 ? 1.398 -0.886 32.373 1.00 54.31 314 GLN A O 1
ATOM 2573 N N . GLU A 1 315 ? 3.224 -1.376 33.586 1.00 57.62 315 GLU A N 1
ATOM 2574 C CA . GLU A 1 315 ? 2.560 -2.278 34.532 1.00 57.62 315 GLU A CA 1
ATOM 2575 C C . GLU A 1 315 ? 1.513 -1.532 35.376 1.00 57.62 315 GLU A C 1
ATOM 2577 O O . GLU A 1 315 ? 0.382 -1.990 35.533 1.00 57.62 315 GLU A O 1
ATOM 2582 N N . ALA A 1 316 ? 1.846 -0.328 35.835 1.00 55.97 316 ALA A N 1
ATOM 2583 C CA . ALA A 1 316 ? 0.922 0.577 36.502 1.00 55.97 316 ALA A CA 1
ATOM 2584 C C . ALA A 1 316 ? -0.263 0.998 35.621 1.00 55.97 316 ALA A C 1
ATOM 2586 O O . ALA A 1 316 ? -1.413 0.943 36.062 1.00 55.97 316 ALA A O 1
ATOM 2587 N N . MET A 1 317 ? 0.005 1.405 34.374 1.00 55.53 317 MET A N 1
ATOM 2588 C CA . MET A 1 317 ? -1.041 1.764 33.415 1.00 55.53 317 MET A CA 1
ATOM 2589 C C . MET A 1 317 ? -1.967 0.576 33.145 1.00 55.53 317 MET A C 1
ATOM 2591 O O . MET A 1 317 ? -3.184 0.757 33.139 1.00 55.53 317 MET A O 1
ATOM 2595 N N . HIS A 1 318 ? -1.409 -0.631 32.991 1.00 57.12 318 HIS A N 1
ATOM 2596 C CA . HIS A 1 318 ? -2.175 -1.868 32.842 1.00 57.12 318 HIS A CA 1
ATOM 2597 C C . HIS A 1 318 ? -3.086 -2.096 34.043 1.00 57.12 318 HIS A C 1
ATOM 2599 O O . HIS A 1 318 ? -4.290 -2.240 33.871 1.00 57.12 318 HIS A O 1
ATOM 2605 N N . ARG A 1 319 ? -2.553 -2.057 35.268 1.00 60.91 319 ARG A N 1
ATOM 2606 C CA . ARG A 1 319 ? -3.356 -2.279 36.480 1.00 60.91 319 ARG A CA 1
ATOM 2607 C C . ARG A 1 319 ? -4.480 -1.256 36.637 1.00 60.91 319 ARG A C 1
ATOM 2609 O O . ARG A 1 319 ? -5.615 -1.621 36.944 1.00 60.91 319 ARG A O 1
ATOM 2616 N N . PHE A 1 320 ? -4.187 0.016 36.370 1.00 57.38 320 PHE A N 1
ATOM 2617 C CA . PHE A 1 320 ? -5.182 1.086 36.406 1.00 57.38 320 PHE A CA 1
ATOM 2618 C C . PHE A 1 320 ? -6.306 0.855 35.386 1.00 57.38 320 PHE A C 1
ATOM 2620 O O . PHE A 1 320 ? -7.487 0.984 35.709 1.00 57.38 320 PHE A O 1
ATOM 2627 N N . ALA A 1 321 ? -5.947 0.465 34.167 1.00 53.16 321 ALA A N 1
ATOM 2628 C CA . ALA A 1 321 ? -6.881 0.137 33.102 1.00 53.16 321 ALA A CA 1
ATOM 2629 C C . ALA A 1 321 ? -7.748 -1.095 33.402 1.00 53.16 321 ALA A C 1
ATOM 2631 O O . ALA A 1 321 ? -8.965 -1.029 33.208 1.00 53.16 321 ALA A O 1
ATOM 2632 N N . THR A 1 322 ? -7.163 -2.182 33.919 1.00 58.38 322 THR A N 1
ATOM 2633 C CA . THR A 1 322 ? -7.890 -3.393 34.341 1.00 58.38 322 THR A CA 1
ATOM 2634 C C . THR A 1 322 ? -8.949 -3.047 35.383 1.00 58.38 322 THR A C 1
ATOM 2636 O O . THR A 1 322 ? -10.128 -3.353 35.210 1.00 58.38 322 THR A O 1
ATOM 2639 N N . LEU A 1 323 ? -8.564 -2.306 36.427 1.00 58.56 323 LEU A N 1
ATOM 2640 C CA . LEU A 1 323 ? -9.480 -1.911 37.497 1.00 58.56 323 LEU A CA 1
ATOM 2641 C C . LEU A 1 323 ? -10.560 -0.937 37.011 1.00 58.56 323 LEU A C 1
ATOM 2643 O O . LEU A 1 323 ? -11.718 -1.050 37.415 1.00 58.56 323 LEU A O 1
ATOM 2647 N N . LYS A 1 324 ? -10.221 -0.001 36.115 1.00 51.53 324 LYS A N 1
ATOM 2648 C CA . LYS A 1 324 ? -11.188 0.971 35.586 1.00 51.53 324 LYS A CA 1
ATOM 2649 C C . LYS A 1 324 ? -12.236 0.339 34.666 1.00 51.53 324 LYS A C 1
ATOM 2651 O O . LYS A 1 324 ? -13.343 0.866 34.570 1.00 51.53 324 LYS A O 1
ATOM 2656 N N . THR A 1 325 ? -11.892 -0.767 34.012 1.00 51.34 325 THR A N 1
ATOM 2657 C CA . THR A 1 325 ? -12.766 -1.494 33.076 1.00 51.34 325 THR A CA 1
ATOM 2658 C C . THR A 1 325 ? -13.495 -2.679 33.716 1.00 51.34 325 THR A C 1
ATOM 2660 O O . THR A 1 325 ? -14.295 -3.331 33.052 1.00 51.34 325 THR A O 1
ATOM 2663 N N . GLY A 1 326 ? -13.286 -2.925 35.016 1.00 53.69 326 GLY A N 1
ATOM 2664 C CA . GLY A 1 326 ? -13.936 -4.012 35.757 1.00 53.69 326 GLY A CA 1
ATOM 2665 C C . GLY A 1 326 ? -13.316 -5.393 35.521 1.00 53.69 326 GLY A C 1
ATOM 2666 O O . GLY A 1 326 ? -13.949 -6.400 35.836 1.00 53.69 326 GLY A O 1
ATOM 2667 N N . GLY A 1 327 ? -12.103 -5.449 34.967 1.00 55.84 327 GLY A N 1
ATOM 2668 C CA . GLY A 1 327 ? -11.331 -6.678 34.812 1.00 55.84 327 GLY A CA 1
ATOM 2669 C C . GLY A 1 327 ? -10.766 -7.195 36.140 1.00 55.84 327 GLY A C 1
ATOM 2670 O O . GLY A 1 327 ? -10.638 -6.461 37.122 1.00 55.84 327 GLY A O 1
ATOM 2671 N N . SER A 1 328 ? -10.410 -8.480 36.161 1.00 52.62 328 SER A N 1
ATOM 2672 C CA . SER A 1 328 ? -9.699 -9.121 37.271 1.00 52.62 328 SER A CA 1
ATOM 2673 C C . SER A 1 328 ? -8.201 -9.092 36.990 1.00 52.62 328 SER A C 1
ATOM 2675 O O . SER A 1 328 ? -7.777 -9.520 35.920 1.00 52.62 328 SER A O 1
ATOM 2677 N N . LEU A 1 329 ? -7.400 -8.628 37.947 1.00 54.19 329 LEU A N 1
ATOM 2678 C CA . LEU A 1 329 ? -5.948 -8.780 37.884 1.00 54.19 329 LEU A CA 1
ATOM 2679 C C . LEU A 1 329 ? -5.601 -10.245 38.179 1.00 54.19 329 LEU A C 1
ATOM 2681 O O . LEU A 1 329 ? -6.017 -10.778 39.207 1.00 54.19 329 LEU A O 1
ATOM 2685 N N . ASP A 1 330 ? -4.876 -10.906 37.276 1.00 50.06 330 ASP A N 1
ATOM 2686 C CA . ASP A 1 330 ? -4.294 -12.220 37.559 1.00 50.06 330 ASP A CA 1
ATOM 2687 C C . ASP A 1 330 ? -3.126 -12.027 38.534 1.00 50.06 330 ASP A C 1
ATOM 2689 O O . ASP A 1 330 ? -2.101 -11.434 38.197 1.00 50.06 330 ASP A O 1
ATOM 2693 N N . ASN A 1 331 ? -3.273 -12.536 39.758 1.00 41.72 331 ASN A N 1
ATOM 2694 C CA . ASN A 1 331 ? -2.272 -12.453 40.829 1.00 41.72 331 ASN A CA 1
ATOM 2695 C C . ASN A 1 331 ? -1.056 -13.383 40.607 1.00 41.72 331 ASN A C 1
ATOM 2697 O O . ASN A 1 331 ? -0.444 -13.837 41.566 1.00 41.72 331 ASN A O 1
ATOM 2701 N N . SER A 1 332 ? -0.690 -13.710 39.365 1.00 34.56 332 SER A N 1
ATOM 2702 C CA . SER A 1 332 ? 0.337 -14.722 39.075 1.00 34.56 332 SER A CA 1
ATOM 2703 C C . SER A 1 332 ? 1.774 -14.187 39.035 1.00 34.56 332 SER A C 1
ATOM 2705 O O . SER A 1 332 ? 2.657 -14.848 38.491 1.00 34.56 332 SER A O 1
ATOM 2707 N N . VAL A 1 333 ? 2.038 -13.001 39.586 1.00 36.22 333 VAL A N 1
ATOM 2708 C CA . VAL A 1 333 ? 3.402 -12.640 39.984 1.00 36.22 333 VAL A CA 1
ATOM 2709 C C . VAL A 1 333 ? 3.503 -12.999 41.456 1.00 36.22 333 VAL A C 1
ATOM 2711 O O . VAL A 1 333 ? 3.053 -12.232 42.302 1.00 36.22 333 VAL A O 1
ATOM 2714 N N . ASP A 1 334 ? 4.037 -14.192 41.729 1.00 33.28 334 ASP A N 1
ATOM 2715 C CA . ASP A 1 334 ? 4.386 -14.677 43.064 1.00 33.28 334 ASP A CA 1
ATOM 2716 C C . ASP A 1 334 ? 5.324 -13.669 43.754 1.00 33.28 334 ASP A C 1
ATOM 2718 O O . ASP A 1 334 ? 6.549 -13.776 43.705 1.00 33.28 334 ASP A O 1
ATOM 2722 N N . MET A 1 335 ? 4.749 -12.652 44.389 1.00 34.66 335 MET A N 1
ATOM 2723 C CA . MET A 1 335 ? 5.360 -12.003 45.535 1.00 34.66 335 MET A CA 1
ATOM 2724 C C . MET A 1 335 ? 4.883 -12.808 46.732 1.00 34.66 335 MET A C 1
ATOM 2726 O O . MET A 1 335 ? 3.710 -12.747 47.100 1.00 34.66 335 MET A O 1
ATOM 2730 N N . GLU A 1 336 ? 5.777 -13.646 47.261 1.00 25.92 336 GLU A N 1
ATOM 2731 C CA . GLU A 1 336 ? 5.527 -14.408 48.481 1.00 25.92 336 GLU A CA 1
ATOM 2732 C C . GLU A 1 336 ? 4.883 -13.485 49.527 1.00 25.92 336 GLU A C 1
ATOM 2734 O O . GLU A 1 336 ? 5.413 -12.400 49.790 1.00 25.92 336 GLU A O 1
ATOM 2739 N N . PRO A 1 337 ? 3.741 -13.872 50.118 1.00 28.69 337 PRO A N 1
ATOM 2740 C CA . PRO A 1 337 ? 3.111 -13.057 51.135 1.00 28.69 337 PRO A CA 1
ATOM 2741 C C . PRO A 1 337 ? 4.022 -13.080 52.361 1.00 28.69 337 PRO A C 1
ATOM 2743 O O . PRO A 1 337 ? 4.099 -14.083 53.072 1.00 28.69 337 PRO A O 1
ATOM 2746 N N . SER A 1 338 ? 4.740 -11.985 52.614 1.00 32.91 338 SER A N 1
ATOM 2747 C CA . SER A 1 338 ? 5.392 -11.814 53.904 1.00 32.91 338 SER A CA 1
ATOM 2748 C C . SER A 1 338 ? 4.290 -11.615 54.939 1.00 32.91 338 SER A C 1
ATOM 2750 O O . SER A 1 338 ? 3.656 -10.560 54.987 1.00 32.91 338 SER A O 1
ATOM 2752 N N . GLU A 1 339 ? 4.035 -12.646 55.742 1.00 37.69 339 GLU A N 1
ATOM 2753 C CA . GLU A 1 339 ? 3.266 -12.528 56.975 1.00 37.69 339 GLU A CA 1
ATOM 2754 C C . GLU A 1 339 ? 3.971 -11.532 57.899 1.00 37.69 339 GLU A C 1
ATOM 2756 O O . GLU A 1 339 ? 4.864 -11.893 58.655 1.00 37.69 339 GLU A O 1
ATOM 2761 N N . GLU A 1 340 ? 3.576 -10.266 57.832 1.00 35.97 340 GLU A N 1
ATOM 2762 C CA . GLU A 1 340 ? 3.615 -9.352 58.964 1.00 35.97 340 GLU A CA 1
ATOM 2763 C C . GLU A 1 340 ? 2.609 -8.224 58.722 1.00 35.97 340 GLU A C 1
ATOM 2765 O O . GLU A 1 340 ? 2.793 -7.344 57.886 1.00 35.97 340 GLU A O 1
ATOM 2770 N N . ASP A 1 341 ? 1.527 -8.286 59.491 1.00 40.88 341 ASP A N 1
ATOM 2771 C CA . ASP A 1 341 ? 0.526 -7.245 59.685 1.00 40.88 341 ASP A CA 1
ATOM 2772 C C . ASP A 1 341 ? 1.217 -5.984 60.242 1.00 40.88 341 ASP A C 1
ATOM 2774 O O . ASP A 1 341 ? 1.379 -5.801 61.452 1.00 40.88 341 ASP A O 1
ATOM 2778 N N . LYS A 1 342 ? 1.730 -5.140 59.345 1.00 36.00 342 LYS A N 1
ATOM 2779 C CA . LYS A 1 342 ? 2.253 -3.808 59.651 1.00 36.00 342 LYS A CA 1
ATOM 2780 C C . LYS A 1 342 ? 1.650 -2.848 58.646 1.00 36.00 342 LYS A C 1
ATOM 2782 O O . LYS A 1 342 ? 1.847 -3.001 57.446 1.00 36.00 342 LYS A O 1
ATOM 2787 N N . GLY A 1 343 ? 0.874 -1.899 59.172 1.00 41.31 343 GLY A N 1
ATOM 2788 C CA . GLY A 1 343 ? 0.171 -0.879 58.402 1.00 41.31 343 GLY A CA 1
ATOM 2789 C C . GLY A 1 343 ? 1.033 -0.354 57.264 1.00 41.31 343 GLY A C 1
ATOM 2790 O O . GLY A 1 343 ? 2.198 -0.021 57.483 1.00 41.31 343 GLY A O 1
ATOM 2791 N N . VAL A 1 344 ? 0.446 -0.355 56.066 1.00 44.97 344 VAL A N 1
ATOM 2792 C CA . VAL A 1 344 ? 1.099 0.038 54.820 1.00 44.97 344 VAL A CA 1
ATOM 2793 C C . VAL A 1 344 ? 1.885 1.326 55.064 1.00 44.97 344 VAL A C 1
ATOM 2795 O O . VAL A 1 344 ? 1.306 2.338 55.463 1.00 44.97 344 VAL A O 1
ATOM 2798 N N . ASP A 1 345 ? 3.209 1.260 54.910 1.00 52.25 345 ASP A N 1
ATOM 2799 C CA . ASP A 1 345 ? 4.096 2.394 55.147 1.00 52.25 345 ASP A CA 1
ATOM 2800 C C . ASP A 1 345 ? 3.677 3.530 54.204 1.00 52.25 345 ASP A C 1
ATOM 2802 O O . ASP A 1 345 ? 3.819 3.419 52.984 1.00 52.25 345 ASP A O 1
ATOM 2806 N N . GLU A 1 346 ? 3.149 4.630 54.752 1.00 53.72 346 GLU A N 1
ATOM 2807 C CA . GLU A 1 346 ? 2.773 5.820 53.976 1.00 53.72 346 GLU A CA 1
ATOM 2808 C C . GLU A 1 346 ? 3.944 6.299 53.100 1.00 53.72 346 GLU A C 1
ATOM 2810 O O . GLU A 1 346 ? 3.722 6.835 52.016 1.00 53.72 346 GLU A O 1
ATOM 2815 N N . SER A 1 347 ? 5.197 6.042 53.505 1.00 50.88 347 SER A N 1
ATOM 2816 C CA . SER A 1 347 ? 6.386 6.353 52.703 1.00 50.88 347 SER A CA 1
ATOM 2817 C C . SER A 1 347 ? 6.549 5.453 51.470 1.00 50.88 347 SER A C 1
ATOM 2819 O O . SER A 1 347 ? 7.119 5.888 50.465 1.00 50.88 347 SER A O 1
ATOM 2821 N N . ALA A 1 348 ? 6.083 4.204 51.528 1.00 50.31 348 ALA A N 1
ATOM 2822 C CA . ALA A 1 348 ? 6.092 3.259 50.415 1.00 50.31 348 ALA A CA 1
ATOM 2823 C C . ALA A 1 348 ? 4.946 3.564 49.439 1.00 50.31 348 ALA A C 1
ATOM 2825 O O . ALA A 1 348 ? 5.197 3.685 48.240 1.00 50.31 348 ALA A O 1
ATOM 2826 N N . ILE A 1 349 ? 3.741 3.858 49.952 1.00 54.03 349 ILE A N 1
ATOM 2827 C CA . ILE A 1 349 ? 2.613 4.357 49.141 1.00 54.03 349 ILE A CA 1
ATOM 2828 C C . ILE A 1 349 ? 3.000 5.657 48.439 1.00 54.03 349 ILE A C 1
ATOM 2830 O O . ILE A 1 349 ? 2.785 5.797 47.239 1.00 54.03 349 ILE A O 1
ATOM 2834 N N . GLN A 1 350 ? 3.616 6.605 49.149 1.00 55.38 350 GLN A N 1
ATOM 2835 C CA . GLN A 1 350 ? 4.022 7.874 48.551 1.00 55.38 350 GLN A CA 1
ATOM 2836 C C . GLN A 1 350 ? 5.117 7.687 47.493 1.00 55.38 350 GLN A C 1
ATOM 2838 O O . GLN A 1 350 ? 5.119 8.388 46.484 1.00 55.38 350 GLN A O 1
ATOM 2843 N N . ARG A 1 351 ? 6.029 6.721 47.671 1.00 56.44 351 ARG A N 1
ATOM 2844 C CA . ARG A 1 351 ? 7.015 6.354 46.641 1.00 56.44 351 ARG A CA 1
ATOM 2845 C C . ARG A 1 351 ? 6.353 5.731 45.412 1.00 56.44 351 ARG A C 1
ATOM 2847 O O . ARG A 1 351 ? 6.697 6.124 44.300 1.00 56.44 351 ARG A O 1
ATOM 2854 N N . ALA A 1 352 ? 5.391 4.830 45.601 1.00 56.44 352 ALA A N 1
ATOM 2855 C CA . ALA A 1 352 ? 4.608 4.245 44.518 1.00 56.44 352 ALA A CA 1
ATOM 2856 C C . ALA A 1 352 ? 3.782 5.307 43.772 1.00 56.44 352 ALA A C 1
ATOM 2858 O O . ALA A 1 352 ? 3.796 5.333 42.546 1.00 56.44 352 ALA A O 1
ATOM 2859 N N . LEU A 1 353 ? 3.150 6.244 44.488 1.00 56.78 353 LEU A N 1
ATOM 2860 C CA . LEU A 1 353 ? 2.467 7.400 43.899 1.00 56.78 353 LEU A CA 1
ATOM 2861 C C . LEU A 1 353 ? 3.441 8.257 43.087 1.00 56.78 353 LEU A C 1
ATOM 2863 O O . LEU A 1 353 ? 3.176 8.533 41.926 1.00 56.78 353 LEU A O 1
ATOM 2867 N N . ASN A 1 354 ? 4.603 8.611 43.637 1.00 57.53 354 ASN A N 1
ATOM 2868 C CA . ASN A 1 354 ? 5.601 9.404 42.914 1.00 57.53 354 ASN A CA 1
ATOM 2869 C C . ASN A 1 354 ? 6.109 8.694 41.640 1.00 57.53 354 ASN A C 1
ATOM 2871 O O . ASN A 1 354 ? 6.390 9.359 40.644 1.00 57.53 354 ASN A O 1
ATOM 2875 N N . LEU A 1 355 ? 6.190 7.358 41.647 1.00 57.69 355 LEU A N 1
ATOM 2876 C CA . LEU A 1 355 ? 6.538 6.537 40.480 1.00 57.69 355 LEU A CA 1
ATOM 2877 C C . LEU A 1 355 ? 5.407 6.465 39.443 1.00 57.69 355 LEU A C 1
ATOM 2879 O O . LEU A 1 355 ? 5.670 6.628 38.252 1.00 57.69 355 LEU A O 1
ATOM 2883 N N . LEU A 1 356 ? 4.153 6.290 39.880 1.00 55.03 356 LEU A N 1
ATOM 2884 C CA . LEU A 1 356 ? 2.949 6.303 39.029 1.00 55.03 356 LEU A CA 1
ATOM 2885 C C . LEU A 1 356 ? 2.802 7.607 38.230 1.00 55.03 356 LEU A C 1
ATOM 2887 O O . LEU A 1 356 ? 2.163 7.646 37.180 1.00 55.03 356 LEU A O 1
ATOM 2891 N N . PHE A 1 357 ? 3.415 8.670 38.736 1.00 60.56 357 PHE A N 1
ATOM 2892 C CA . PHE A 1 357 ? 3.189 10.048 38.343 1.00 60.56 357 PHE A CA 1
ATOM 2893 C C . PHE A 1 357 ? 4.467 10.745 37.835 1.00 60.56 357 PHE A C 1
ATOM 2895 O O . PHE A 1 357 ? 4.478 11.956 37.629 1.00 60.56 357 PHE A O 1
ATOM 2902 N N . ALA A 1 358 ? 5.536 9.998 37.551 1.00 48.97 358 ALA A N 1
ATOM 2903 C CA . ALA A 1 358 ? 6.882 10.535 37.328 1.00 48.97 358 ALA A CA 1
ATOM 2904 C C . ALA A 1 358 ? 7.064 11.515 36.140 1.00 48.97 358 ALA A C 1
ATOM 2906 O O . ALA A 1 358 ? 8.115 12.144 36.062 1.00 48.97 358 ALA A O 1
ATOM 2907 N N . ASN A 1 359 ? 6.082 11.697 35.242 1.00 43.34 359 ASN A N 1
ATOM 2908 C CA . ASN A 1 359 ? 6.207 12.619 34.097 1.00 43.34 359 ASN A CA 1
ATOM 2909 C C . ASN A 1 359 ? 5.120 13.705 33.947 1.00 43.34 359 ASN A C 1
ATOM 2911 O O . ASN A 1 359 ? 5.352 14.626 33.178 1.00 43.34 359 ASN A O 1
ATOM 2915 N N . GLU A 1 360 ? 4.001 13.672 34.685 1.00 45.09 360 GLU A N 1
ATOM 2916 C CA . GLU A 1 360 ? 2.975 14.754 34.735 1.00 45.09 360 GLU A CA 1
ATOM 2917 C C . GLU A 1 360 ? 2.213 14.755 36.082 1.00 45.09 360 GLU A C 1
ATOM 2919 O O . GLU A 1 360 ? 1.031 15.091 36.200 1.00 45.09 360 GLU A O 1
ATOM 2924 N N . GLY A 1 361 ? 2.901 14.304 37.124 1.00 45.41 361 GLY A N 1
ATOM 2925 C CA . GLY A 1 361 ? 2.296 13.748 38.320 1.00 45.41 361 GLY A CA 1
ATOM 2926 C C . GLY A 1 361 ? 1.426 14.642 39.165 1.00 45.41 361 GLY A C 1
ATOM 2927 O O . GLY A 1 361 ? 0.372 14.230 39.637 1.00 45.41 361 GLY A O 1
ATOM 2928 N N . GLU A 1 362 ? 1.849 15.886 39.315 1.00 47.41 362 GLU A N 1
ATOM 2929 C CA . GLU A 1 362 ? 1.162 16.864 40.147 1.00 47.41 362 GLU A CA 1
ATOM 2930 C C . GLU A 1 362 ? -0.215 17.227 39.560 1.00 47.41 362 GLU A C 1
ATOM 2932 O O . GLU A 1 362 ? -1.183 17.423 40.297 1.00 47.41 362 GLU A O 1
ATOM 2937 N N . ALA A 1 363 ? -0.349 17.229 38.226 1.00 48.69 363 ALA A N 1
ATOM 2938 C CA . ALA A 1 363 ? -1.612 17.486 37.536 1.00 48.69 363 ALA A CA 1
ATOM 2939 C C . ALA A 1 363 ? -2.584 16.298 37.641 1.00 48.69 363 ALA A C 1
ATOM 2941 O O . ALA A 1 363 ? -3.775 16.493 37.895 1.00 48.69 363 ALA A O 1
ATOM 2942 N N . LEU A 1 364 ? -2.077 15.070 37.504 1.00 48.09 364 LEU A N 1
ATOM 2943 C CA . LEU A 1 364 ? -2.859 13.839 37.649 1.00 48.09 364 LEU A CA 1
ATOM 2944 C C . LEU A 1 364 ? -3.272 13.570 39.102 1.00 48.09 364 LEU A C 1
ATOM 2946 O O . LEU A 1 364 ? -4.405 13.159 39.336 1.00 48.09 364 LEU A O 1
ATOM 2950 N N . GLU A 1 365 ? -2.412 13.859 40.080 1.00 52.38 365 GLU A N 1
ATOM 2951 C CA . GLU A 1 365 ? -2.740 13.777 41.506 1.00 52.38 365 GLU A CA 1
ATOM 2952 C C . GLU A 1 365 ? -3.801 14.819 41.887 1.00 52.38 365 GLU A C 1
ATOM 2954 O O . GLU A 1 365 ? -4.775 14.501 42.574 1.00 52.38 365 GLU A O 1
ATOM 2959 N N . THR A 1 366 ? -3.669 16.049 41.382 1.00 59.62 366 THR A N 1
ATOM 2960 C CA . THR A 1 366 ? -4.675 17.105 41.565 1.00 59.62 366 THR A CA 1
ATOM 2961 C C . THR A 1 366 ? -6.016 16.704 40.941 1.00 59.62 366 THR A C 1
ATOM 2963 O O . THR A 1 366 ? -7.066 16.872 41.563 1.00 59.62 366 THR A O 1
ATOM 2966 N N . PHE A 1 367 ? -5.997 16.108 39.745 1.00 54.56 367 PHE A N 1
ATOM 2967 C CA . PHE A 1 367 ? -7.191 15.593 39.075 1.00 54.56 367 PHE A CA 1
ATOM 2968 C C . PHE A 1 367 ? -7.815 14.394 39.807 1.00 54.56 367 PHE A C 1
ATOM 2970 O O . PHE A 1 367 ? -9.039 14.327 39.938 1.00 54.56 367 PHE A O 1
ATOM 2977 N N . ALA A 1 368 ? -6.998 13.472 40.321 1.00 56.06 368 ALA A N 1
ATOM 2978 C CA . ALA A 1 368 ? -7.453 12.324 41.099 1.00 56.06 368 ALA A CA 1
ATOM 2979 C C . ALA A 1 368 ? -8.094 12.771 42.419 1.00 56.06 368 ALA A C 1
ATOM 2981 O O . ALA A 1 368 ? -9.193 12.330 42.730 1.00 56.06 368 ALA A O 1
ATOM 2982 N N . ARG A 1 369 ? -7.486 13.717 43.148 1.00 60.41 369 ARG A N 1
ATOM 2983 C CA . ARG A 1 369 ? -8.062 14.305 44.375 1.00 60.41 369 ARG A CA 1
ATOM 2984 C C . ARG A 1 369 ? -9.372 15.057 44.128 1.00 60.41 369 ARG A C 1
ATOM 2986 O O . ARG A 1 369 ? -10.206 15.138 45.025 1.00 60.41 369 ARG A O 1
ATOM 2993 N N . ALA A 1 370 ? -9.571 15.590 42.924 1.00 61.28 370 ALA A N 1
ATOM 2994 C CA . ALA A 1 370 ? -10.823 16.227 42.519 1.00 61.28 370 ALA A CA 1
ATOM 2995 C C . ALA A 1 370 ? -11.924 15.223 42.111 1.00 61.28 370 ALA A C 1
ATOM 2997 O O . ALA A 1 370 ? -13.081 15.618 41.975 1.00 61.28 370 ALA A O 1
ATOM 2998 N N . ASN A 1 371 ? -11.592 13.938 41.928 1.00 61.66 371 ASN A N 1
ATOM 2999 C CA . ASN A 1 371 ? -12.507 12.891 41.470 1.00 61.66 371 ASN A CA 1
ATOM 3000 C C . ASN A 1 371 ? -12.464 11.668 42.410 1.00 61.66 371 ASN A C 1
ATOM 3002 O O . ASN A 1 371 ? -11.616 10.792 42.229 1.00 61.66 371 ASN A O 1
ATOM 3006 N N . PRO A 1 372 ? -13.410 11.531 43.361 1.00 67.94 372 PRO A N 1
ATOM 3007 C CA . PRO A 1 372 ? -13.370 10.492 44.400 1.00 67.94 372 PRO A CA 1
ATOM 3008 C C . PRO A 1 372 ? -13.229 9.054 43.875 1.00 67.94 372 PRO A C 1
ATOM 3010 O O . PRO A 1 372 ? -12.492 8.255 44.441 1.00 67.94 372 PRO A O 1
ATOM 3013 N N . SER A 1 373 ? -13.872 8.737 42.746 1.00 56.31 373 SER A N 1
ATOM 3014 C CA . SER A 1 373 ? -13.800 7.411 42.111 1.00 56.31 373 SER A CA 1
ATOM 3015 C C . SER A 1 373 ? -12.458 7.116 41.431 1.00 56.31 373 SER A C 1
ATOM 3017 O O . SER A 1 373 ? -12.134 5.960 41.186 1.00 56.31 373 SER A O 1
ATOM 3019 N N . ILE A 1 374 ? -11.679 8.146 41.096 1.00 56.91 374 ILE A N 1
ATOM 3020 C CA . ILE A 1 374 ? -10.321 8.015 40.555 1.00 56.91 374 ILE A CA 1
ATOM 3021 C C . ILE A 1 374 ? -9.326 7.950 41.710 1.00 56.91 374 ILE A C 1
ATOM 3023 O O . ILE A 1 374 ? -8.410 7.135 41.671 1.00 56.91 374 ILE A O 1
ATOM 3027 N N . GLN A 1 375 ? -9.544 8.747 42.760 1.00 63.91 375 GLN A N 1
ATOM 3028 C CA . GLN A 1 375 ? -8.738 8.721 43.977 1.00 63.91 375 GLN A CA 1
ATOM 3029 C C . GLN A 1 375 ? -8.702 7.330 44.618 1.00 63.91 375 GLN A C 1
ATOM 3031 O O . GLN A 1 375 ? -7.629 6.850 44.967 1.00 63.91 375 GLN A O 1
ATOM 3036 N N . GLU A 1 376 ? -9.854 6.667 44.730 1.00 65.50 376 GLU A N 1
ATOM 3037 C CA . GLU A 1 376 ? -9.951 5.322 45.303 1.00 65.50 376 GLU A CA 1
ATOM 3038 C C . GLU A 1 376 ? -9.148 4.288 44.495 1.00 65.50 376 GLU A C 1
ATOM 3040 O O . GLU A 1 376 ? -8.412 3.486 45.066 1.00 65.50 376 GLU A O 1
ATOM 3045 N N . ILE A 1 377 ? -9.208 4.357 43.160 1.00 61.53 377 ILE A N 1
ATOM 3046 C CA . ILE A 1 377 ? -8.460 3.459 42.265 1.00 61.53 377 ILE A CA 1
ATOM 3047 C C . ILE A 1 377 ? -6.955 3.736 42.347 1.00 61.53 377 ILE A C 1
ATOM 3049 O O . ILE A 1 377 ? -6.168 2.799 42.441 1.00 61.53 377 ILE A O 1
ATOM 3053 N N . VAL A 1 378 ? -6.542 5.006 42.344 1.00 62.31 378 VAL A N 1
ATOM 3054 C CA . VAL A 1 378 ? -5.127 5.400 42.455 1.00 62.31 378 VAL A CA 1
ATOM 3055 C C . VAL A 1 378 ? -4.533 4.946 43.787 1.00 62.31 378 VAL A C 1
ATOM 3057 O O . VAL A 1 378 ? -3.438 4.392 43.803 1.00 62.31 378 VAL A O 1
ATOM 3060 N N . LEU A 1 379 ? -5.255 5.140 44.895 1.00 63.06 379 LEU A N 1
ATOM 3061 C CA . LEU A 1 379 ? -4.813 4.699 46.219 1.00 63.06 379 LEU A CA 1
ATOM 3062 C C . LEU A 1 379 ? -4.713 3.176 46.302 1.00 63.06 379 LEU A C 1
ATOM 3064 O O . LEU A 1 379 ? -3.743 2.668 46.857 1.00 63.06 379 LEU A O 1
ATOM 3068 N N . LYS A 1 380 ? -5.665 2.456 45.700 1.00 65.06 380 LYS A N 1
ATOM 3069 C CA . LYS A 1 380 ? -5.620 0.995 45.624 1.00 65.06 380 LYS A CA 1
ATOM 3070 C C . LYS A 1 380 ? -4.398 0.509 44.838 1.00 65.06 380 LYS A C 1
ATOM 3072 O O . LYS A 1 380 ? -3.625 -0.288 45.358 1.00 65.06 380 LYS A O 1
ATOM 3077 N N . VAL A 1 381 ? -4.158 1.056 43.644 1.00 58.00 381 VAL A N 1
ATOM 3078 C CA . VAL A 1 381 ? -2.977 0.719 42.825 1.00 58.00 381 VAL A CA 1
ATOM 3079 C C . VAL A 1 381 ? -1.675 1.062 43.554 1.00 58.00 381 VAL A C 1
ATOM 3081 O O . VAL A 1 381 ? -0.745 0.264 43.544 1.00 58.00 381 VAL A O 1
ATOM 3084 N N . ALA A 1 382 ? -1.600 2.215 44.223 1.00 58.56 382 ALA A N 1
ATOM 3085 C CA . ALA A 1 382 ? -0.416 2.608 44.981 1.00 58.56 382 ALA A CA 1
ATOM 3086 C C . ALA A 1 382 ? -0.161 1.708 46.198 1.00 58.56 382 ALA A C 1
ATOM 3088 O O . ALA A 1 382 ? 0.991 1.403 46.481 1.00 58.56 382 ALA A O 1
ATOM 3089 N N . SER A 1 383 ? -1.214 1.257 46.889 1.00 60.09 383 SER A N 1
ATOM 3090 C CA . SER A 1 383 ? -1.091 0.316 48.010 1.00 60.09 383 SER A CA 1
ATOM 3091 C C . SER A 1 383 ? -0.647 -1.083 47.586 1.00 60.09 383 SER A C 1
ATOM 3093 O O . SER A 1 383 ? -0.031 -1.778 48.376 1.00 60.09 383 SER A O 1
ATOM 3095 N N . GLU A 1 384 ? -0.934 -1.486 46.346 1.00 59.47 384 GLU A N 1
ATOM 3096 C CA . GLU A 1 384 ? -0.525 -2.783 45.787 1.00 59.47 384 GLU A CA 1
ATOM 3097 C C . GLU A 1 384 ? 0.884 -2.749 45.156 1.00 59.47 384 GLU A C 1
ATOM 3099 O O . GLU A 1 384 ? 1.430 -3.795 44.804 1.00 59.47 384 GLU A O 1
ATOM 3104 N N . LEU A 1 385 ? 1.457 -1.554 44.969 1.00 52.50 385 LEU A N 1
ATOM 3105 C CA . LEU A 1 385 ? 2.829 -1.328 44.493 1.00 52.50 385 LEU A CA 1
ATOM 3106 C C . LEU A 1 385 ? 3.821 -1.020 45.632 1.00 52.50 385 LEU A C 1
ATOM 3108 O O . LEU A 1 385 ? 5.030 -1.034 45.391 1.00 52.50 385 LEU A O 1
ATOM 3112 N N . ALA A 1 386 ? 3.304 -0.679 46.815 1.00 48.34 386 ALA A N 1
ATOM 3113 C CA . ALA A 1 386 ? 4.038 -0.372 48.043 1.00 48.34 386 ALA A CA 1
ATOM 3114 C C . ALA A 1 386 ? 4.319 -1.644 48.843 1.00 48.34 386 ALA A C 1
ATOM 3116 O O . ALA A 1 386 ? 5.433 -1.717 49.415 1.00 48.34 386 ALA A O 1
#

Mean predicted aligned error: 14.6 Å

Foldseek 3Di:
DDDDPPDPPDPDDQQVVLVVLLVVLVVCLVVPVPVSLVSVVVVLVDDGDHDLVSLLSNLVSCVVSVPPCSLVSLVSSCVRVVPDQSSLLVNLCCCVPVVVPVVVNVVSLVSLVPDDCVRNLQDLSNLLSNLLNCLQVQNLVSSVVSLVSNCVRYDLVSNLSSLLSLCSSLPVRNPDPPQVDVVSVVVSLVVSLVVLVVVLVVCVVVVRLSSLSSLLVNLVSLQVVLVVLVVPDDPPPDPPCPNVVSSLVSLVVSLVSLVVSLVSHDCDPVDPNVSSLVSNLVSCVVNLVQLVSLVSVVVNPPPDPDDVLNVLLSVLSNQLSCVVVVHDDDPPPPPPPPPDPDPQPVVQLVVLLCSNQVPPRVVVVVVCVVPVVSVVSSSVSSSVRD

Sequence (386 aa):
MMQSNAAPQSATSNSRLLRDFYNQLVRVEYANPNQAFKLLDVFLERKYNGPPDLWHNVGMIASRLNHPRRLEIIRAGLREWPEDVDLLCDDFQFCYGSENDPARAQEIWSKLESMDEGKTGQFWRFWVYGAIYNAKIGRVQEGLDLLDRGVLAVKRDSLMDVFRGYRNVLVDHVPQRVLANEKELITLHTEILEILEARLSLGIRLGIENSYVLAVELARLYQEMAGTDFFKHDINQVEPGEMERRVNDKLRHALDILHLAECLYTGNPNHPIQEIYERRINILMALREYDEALKLLVSIAPGRRQLEEQRLAQEAMHRFATLKTGGSLDNSVDMEPSEEDKGVDESAIQRALNLLFANEGEALETFARANPSIQEIVLKVASELA

pLDDT: mean 74.66, std 18.22, range [25.92, 97.44]

Solvent-accessible surface area (backbone atoms only — not comparable to full-atom values): 21428 Å² total; per-residue (Å²): 135,86,82,83,79,80,71,82,83,77,87,77,61,47,39,56,53,44,50,54,48,48,60,54,39,67,68,24,48,82,79,35,48,72,59,30,52,54,52,51,54,57,49,75,76,48,93,73,46,66,60,65,69,58,30,46,53,52,23,51,50,28,50,76,68,64,42,92,62,25,64,58,46,33,54,51,37,36,75,79,42,74,81,42,63,68,51,48,39,51,54,30,49,40,21,61,54,83,70,62,35,61,69,62,22,50,54,47,48,55,52,61,69,70,45,60,57,92,71,47,43,62,40,47,56,53,26,29,50,49,10,40,49,34,2,57,77,62,36,44,66,64,12,50,54,33,31,59,51,31,66,74,47,33,54,79,87,46,40,42,59,32,55,54,31,50,51,43,26,64,62,78,22,58,43,84,72,75,65,89,46,69,70,53,49,54,51,50,52,50,57,46,47,56,52,52,53,55,49,38,55,47,30,52,74,71,65,40,52,55,34,22,60,48,26,50,52,49,21,48,53,31,44,53,52,23,54,53,60,66,74,68,55,64,82,86,79,57,64,93,59,54,60,59,48,56,30,46,52,31,38,50,49,20,46,55,33,37,50,52,16,58,75,34,57,84,79,51,86,93,56,55,72,58,62,54,51,56,51,48,29,55,46,27,50,73,71,57,39,36,35,65,22,38,60,52,54,62,70,73,55,86,82,62,90,64,52,70,68,56,52,52,45,51,53,50,51,31,53,53,25,22,58,74,63,72,51,82,82,79,81,82,72,84,68,77,82,75,91,64,102,60,79,79,53,64,70,37,29,50,49,29,44,51,58,77,24,70,87,61,30,71,62,53,51,53,51,23,74,74,31,70,80,46,34,55,52,52,52,51,54,18,59,76,67,75